Protein A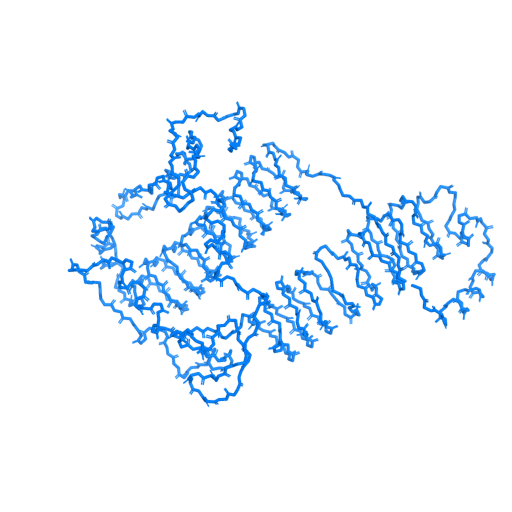F-K1XGV1-F1 (afdb_monomer_lite)

Radius of gyration: 25.08 Å; chains: 1; bounding box: 62×41×75 Å

Organism: NCBI:txid1234023

Foldseek 3Di:
DDDDDPPWAFDDWAQAPPPRDIDTQTPVNQVQQQQQFDDFPNDTDGDDRDNHDQVVVQVVLVVLQQLPDWDWDAQQVPRDIAIASDHPVDLAHEHEPVVLVDPPDALLVQFDDDDLVDAPVVLLVVLRSPRYDYRADEACEECARQEHCEECEYCAHSAYNEYVEYCEHHEDDDDYDDQADYYHQQEQGVQPADREQYFKHFPYQDDEPDEKHDQHHHYDPYDNDDPPAADDPPPADGNDPPNDDDDPVVSVVVVVVSVVDTDIIGDDDADDADDDPDAADGDEAPEYCDPHEDHEPHDYCEADYYEEDEEDDEHAEDYEHEDYADEEPDEDYEYHADYDPDEDYEYCEYCEEPDYCEYNEYDEHSDHNHYNYYLYYRSHHDPPVCSSVVVVVSSVSD

Secondary structure (DSSP, 8-state):
-PPPPTT--EEEEEEPTTT--EEEEEHHHHHHHHHH--EETTEE-PPPPPSS-HHHHHHHHHHHH--S--EEEE-TTT--EEEESS-TTS---EE-HHHHTSTT--GGGG-----TTS-HHHHHHHHHHHSPEESS-EES-BS-TT-BSEES-EEESS-BS-BS-EEE-S-BS----SS----SSB---TT-BS-BS-SS-BSSB--BS-BS-BSSS--BS-BS-B-SB--SSSSS-SSEETTEE--HHHHHHHHHHHTTS------------BS-SS--SSSBBS-SS--SEEEESS--S-EEEEEEEEEEEEEEES-EEEEEEEEE-SBSSEES-EEE-SBSSEES-EEEES-SS-BS-EEEES-SS-BS-EEEETTEE--HHHHHHHHHHHHTT-

Structure (mmCIF, N/CA/C/O backbone):
data_AF-K1XGV1-F1
#
_entry.id   AF-K1XGV1-F1
#
loop_
_atom_site.group_PDB
_atom_site.id
_atom_site.type_symbol
_atom_site.label_atom_id
_atom_site.label_alt_id
_atom_site.label_comp_id
_atom_site.label_asym_id
_atom_site.label_entity_id
_atom_site.label_seq_id
_atom_site.pdbx_PDB_ins_code
_atom_site.Cartn_x
_atom_site.Cartn_y
_atom_site.Cartn_z
_atom_site.occupancy
_atom_site.B_iso_or_equiv
_atom_site.auth_seq_id
_atom_site.auth_comp_id
_atom_site.auth_asym_id
_atom_site.auth_atom_id
_atom_site.pdbx_PDB_model_num
ATOM 1 N N . MET A 1 1 ? 14.046 -24.136 8.116 1.00 61.84 1 MET A N 1
ATOM 2 C CA . MET A 1 1 ? 14.370 -23.314 9.302 1.00 61.84 1 MET A CA 1
ATOM 3 C C . MET A 1 1 ? 14.710 -21.943 8.763 1.00 61.84 1 MET A C 1
ATOM 5 O O . MET A 1 1 ? 15.517 -21.896 7.843 1.00 61.84 1 MET A O 1
ATOM 9 N N . TYR A 1 2 ? 14.051 -20.881 9.225 1.00 77.00 2 TYR A N 1
ATOM 10 C CA . TYR A 1 2 ? 14.333 -19.534 8.719 1.00 77.00 2 TYR A CA 1
ATOM 11 C C . TYR A 1 2 ? 15.748 -19.118 9.155 1.00 77.00 2 TYR A C 1
ATOM 13 O O . TYR A 1 2 ? 16.078 -19.326 10.327 1.00 77.00 2 TYR A O 1
ATOM 21 N N . PRO A 1 3 ? 16.595 -18.609 8.244 1.00 74.94 3 PRO A N 1
ATOM 22 C CA . PRO A 1 3 ? 17.927 -18.143 8.600 1.00 74.94 3 PRO A CA 1
ATOM 23 C C . PRO A 1 3 ? 17.827 -16.862 9.435 1.00 74.94 3 PRO A C 1
ATOM 25 O O . PRO A 1 3 ? 16.997 -15.999 9.164 1.00 74.94 3 PRO A O 1
ATOM 28 N N . ILE A 1 4 ? 18.693 -16.746 10.438 1.00 81.94 4 ILE A N 1
ATOM 29 C CA . ILE A 1 4 ? 18.903 -15.512 11.199 1.00 81.94 4 ILE A CA 1
ATOM 30 C C . ILE A 1 4 ? 20.183 -14.881 10.639 1.00 81.94 4 ILE A C 1
ATOM 32 O O . ILE A 1 4 ? 21.201 -15.583 10.598 1.00 81.94 4 ILE A O 1
ATOM 36 N N . PRO A 1 5 ? 20.166 -13.623 10.163 1.00 78.38 5 PRO A N 1
ATOM 37 C CA . PRO A 1 5 ? 21.374 -12.976 9.663 1.00 78.38 5 PRO A CA 1
ATOM 38 C C . PRO A 1 5 ? 22.465 -12.852 10.738 1.00 78.38 5 PRO A C 1
ATOM 40 O O . PRO A 1 5 ? 22.142 -12.731 11.920 1.00 78.38 5 PRO A O 1
ATOM 43 N N . PRO A 1 6 ? 23.760 -12.820 10.365 1.00 76.81 6 PRO A N 1
ATOM 44 C CA . PRO A 1 6 ? 24.867 -12.707 11.326 1.00 76.81 6 PRO A CA 1
ATOM 45 C C . PRO A 1 6 ? 24.858 -11.429 12.183 1.00 76.81 6 PRO A C 1
ATOM 47 O O . PRO A 1 6 ? 25.620 -11.329 13.142 1.00 76.81 6 PRO A O 1
ATOM 50 N N . THR A 1 7 ? 24.032 -10.450 11.812 1.00 81.44 7 THR A N 1
ATOM 51 C CA . THR A 1 7 ? 23.831 -9.151 12.462 1.00 81.44 7 THR A CA 1
ATOM 52 C C . THR A 1 7 ? 22.657 -9.121 13.451 1.00 81.44 7 THR A C 1
ATOM 54 O O . THR A 1 7 ? 22.432 -8.079 14.064 1.00 81.44 7 THR A O 1
ATOM 57 N N . GLU A 1 8 ? 21.914 -10.223 13.616 1.00 87.12 8 GLU A N 1
ATOM 58 C CA . GLU A 1 8 ? 20.681 -10.285 14.416 1.00 87.12 8 GLU A CA 1
ATOM 59 C C . GLU A 1 8 ? 20.766 -11.292 15.572 1.00 87.12 8 GLU A C 1
ATOM 61 O O . GLU A 1 8 ? 21.282 -12.404 15.433 1.00 87.12 8 GLU A O 1
ATOM 66 N N . THR A 1 9 ? 20.193 -10.927 16.719 1.00 94.00 9 THR A N 1
ATOM 67 C CA . THR A 1 9 ? 20.121 -11.779 17.914 1.00 94.00 9 THR A CA 1
ATOM 68 C C . THR A 1 9 ? 18.760 -12.466 18.000 1.00 94.00 9 THR A C 1
ATOM 70 O O . THR A 1 9 ? 17.724 -11.808 17.963 1.00 94.00 9 THR A O 1
ATOM 73 N N . LEU A 1 10 ? 18.734 -13.789 18.193 1.00 95.12 10 LEU A N 1
ATOM 74 C CA . LEU A 1 10 ? 17.497 -14.523 18.493 1.00 95.12 10 LEU A CA 1
ATOM 75 C C . LEU A 1 10 ? 16.942 -14.118 19.869 1.00 95.12 10 LEU A C 1
ATOM 77 O O . LEU A 1 10 ? 17.614 -14.324 20.880 1.00 95.12 10 LEU A O 1
ATOM 81 N N . VAL A 1 11 ? 15.701 -13.622 19.916 1.00 97.00 11 VAL A N 1
ATOM 82 C CA . VAL A 1 11 ? 15.008 -13.264 21.167 1.00 97.00 11 VAL A CA 1
ATOM 83 C C . VAL A 1 11 ? 14.038 -14.362 21.606 1.00 97.00 11 VAL A C 1
ATOM 85 O O . VAL A 1 11 ? 14.119 -14.845 22.733 1.00 97.00 11 VAL A O 1
ATOM 88 N N . GLU A 1 12 ? 13.139 -14.799 20.720 1.00 95.56 12 GLU A N 1
ATOM 89 C CA . GLU A 1 12 ? 12.222 -15.919 20.977 1.00 95.56 12 GLU A CA 1
ATOM 90 C C . GLU A 1 12 ? 12.059 -16.809 19.733 1.00 95.56 12 GLU A C 1
ATOM 92 O O . GLU A 1 12 ? 12.279 -16.380 18.603 1.00 95.56 12 GLU A O 1
ATOM 97 N N . THR A 1 13 ? 11.659 -18.068 19.931 1.00 96.31 13 THR A N 1
ATOM 98 C CA . THR A 1 13 ? 11.194 -18.945 18.842 1.00 96.31 13 THR A CA 1
ATOM 99 C C . THR A 1 13 ? 9.706 -19.196 19.024 1.00 96.31 13 THR A C 1
ATOM 101 O O . THR A 1 13 ? 9.298 -19.807 20.012 1.00 96.31 13 THR A O 1
ATOM 104 N N . LYS A 1 14 ? 8.894 -18.761 18.061 1.00 95.88 14 LYS A N 1
ATOM 105 C CA . LYS A 1 14 ? 7.443 -18.966 18.057 1.00 95.88 14 LYS A CA 1
ATOM 106 C C . LYS A 1 14 ? 7.033 -20.153 17.198 1.00 95.88 14 LYS A C 1
ATOM 108 O O . LYS A 1 14 ? 7.740 -20.549 16.277 1.00 95.88 14 LYS A O 1
ATOM 113 N N . THR A 1 15 ? 5.836 -20.672 17.452 1.00 97.38 15 THR A N 1
ATOM 114 C CA . THR A 1 15 ? 5.165 -21.676 16.612 1.00 97.38 15 THR A CA 1
ATOM 115 C C . THR A 1 15 ? 4.070 -20.999 15.792 1.00 97.38 15 THR A C 1
ATOM 117 O O . THR A 1 15 ? 3.218 -20.308 16.349 1.00 97.38 15 THR A O 1
ATOM 120 N N . CYS A 1 16 ? 4.066 -21.185 14.470 1.00 96.19 16 CYS A N 1
ATOM 121 C CA . CYS A 1 16 ? 3.053 -20.603 13.589 1.00 96.19 16 CYS A CA 1
ATOM 122 C C . CYS A 1 16 ? 1.661 -21.183 13.875 1.00 96.19 16 CYS A C 1
ATOM 124 O O . CYS A 1 16 ? 1.451 -22.391 13.759 1.00 96.19 16 CYS A O 1
ATOM 126 N N . ARG A 1 17 ? 0.679 -20.319 14.166 1.00 96.81 17 ARG A N 1
ATOM 127 C CA . ARG A 1 17 ? -0.712 -20.719 14.451 1.00 96.81 17 ARG A CA 1
ATOM 128 C C . ARG A 1 17 ? -1.399 -21.443 13.282 1.00 96.81 17 ARG A C 1
ATOM 130 O O . ARG A 1 17 ? -2.374 -22.150 13.515 1.00 96.81 17 ARG A O 1
ATOM 137 N N . HIS A 1 18 ? -0.924 -21.263 12.047 1.00 95.38 18 HIS A N 1
ATOM 138 C CA . HIS A 1 18 ? -1.520 -21.875 10.855 1.00 95.38 18 HIS A CA 1
ATOM 139 C C . HIS A 1 18 ? -0.853 -23.202 10.456 1.00 95.38 18 HIS A C 1
ATOM 141 O O . HIS A 1 18 ? -1.536 -24.215 10.357 1.00 95.38 18 HIS A O 1
ATOM 147 N N . CYS A 1 19 ? 0.470 -23.214 10.252 1.00 95.12 19 CYS A N 1
ATOM 148 C CA . CYS A 1 19 ? 1.199 -24.381 9.733 1.00 95.12 19 CYS A CA 1
ATOM 149 C C . CYS A 1 19 ? 2.028 -25.149 10.782 1.00 95.12 19 CYS A C 1
ATOM 151 O O . CYS A 1 19 ? 2.732 -26.088 10.421 1.00 95.12 19 CYS A O 1
ATOM 153 N N . ALA A 1 20 ? 1.997 -24.740 12.056 1.00 96.06 20 ALA A N 1
ATOM 154 C CA . ALA A 1 20 ? 2.795 -25.291 13.162 1.00 96.06 20 ALA A CA 1
ATOM 155 C C . ALA A 1 20 ? 4.335 -25.242 12.994 1.00 96.06 20 ALA A C 1
ATOM 157 O O . ALA A 1 20 ? 5.058 -25.719 13.867 1.00 96.06 20 ALA A O 1
ATOM 158 N N . VAL A 1 21 ? 4.860 -24.627 11.928 1.00 94.62 21 VAL A N 1
ATOM 159 C CA . VAL A 1 21 ? 6.305 -24.423 11.729 1.00 94.62 21 VAL A CA 1
ATOM 160 C C . VAL A 1 21 ? 6.850 -23.418 12.749 1.00 94.62 21 VAL A C 1
ATOM 162 O O . VAL A 1 21 ? 6.240 -22.373 12.993 1.00 94.62 21 VAL A O 1
ATOM 165 N N . SER A 1 22 ? 8.013 -23.721 13.329 1.00 95.75 22 SER A N 1
ATOM 166 C CA . SER A 1 22 ? 8.731 -22.806 14.220 1.00 95.75 22 SER A CA 1
ATOM 167 C C . SER A 1 22 ? 9.445 -21.695 13.445 1.00 95.75 22 SER A C 1
ATOM 169 O O . SER A 1 22 ? 10.121 -21.967 12.450 1.00 95.75 22 SER A O 1
ATOM 171 N N . PHE A 1 23 ? 9.337 -20.456 13.921 1.00 94.44 23 PHE A N 1
ATOM 172 C CA . PHE A 1 23 ? 9.974 -19.278 13.331 1.00 94.44 23 PHE A CA 1
ATOM 173 C C . PHE A 1 23 ? 10.623 -18.390 14.409 1.00 94.44 23 PHE A C 1
ATOM 175 O O . PHE A 1 23 ? 10.108 -18.330 15.529 1.00 94.44 23 PHE A O 1
ATOM 182 N N . PRO A 1 24 ? 11.765 -17.744 14.112 1.00 94.25 24 PRO A N 1
ATOM 183 C CA . PRO A 1 24 ? 12.426 -16.840 15.044 1.00 94.25 24 PRO A CA 1
ATOM 184 C C . PRO A 1 24 ? 11.679 -15.504 15.151 1.00 94.25 24 PRO A C 1
ATOM 186 O O . PRO A 1 24 ? 10.931 -15.124 14.251 1.00 94.25 24 PRO A O 1
ATOM 189 N N . ILE A 1 25 ? 11.940 -14.801 16.246 1.00 94.38 25 ILE A N 1
ATOM 190 C CA . ILE A 1 25 ? 11.775 -13.356 16.411 1.00 94.38 25 ILE A CA 1
ATOM 191 C C . ILE A 1 25 ? 13.140 -12.825 16.851 1.00 94.38 25 ILE A C 1
ATOM 193 O O . ILE A 1 25 ? 13.726 -13.362 17.802 1.00 94.38 25 ILE A O 1
ATOM 197 N N . THR A 1 26 ? 13.651 -11.802 16.175 1.00 93.56 26 THR A N 1
ATOM 198 C CA . THR A 1 26 ? 14.965 -11.213 16.475 1.00 93.56 26 THR A CA 1
ATOM 199 C C . THR A 1 26 ? 14.879 -9.911 17.275 1.00 93.56 26 THR A C 1
ATOM 201 O O . THR A 1 26 ? 13.802 -9.376 17.543 1.00 93.56 26 THR A O 1
ATOM 204 N N . ASP A 1 27 ? 16.031 -9.380 17.675 1.00 94.19 27 ASP A N 1
ATOM 205 C CA . ASP A 1 27 ? 16.165 -8.004 18.157 1.00 94.19 27 ASP A CA 1
ATOM 206 C C . ASP A 1 27 ? 15.682 -6.984 17.110 1.00 94.19 27 ASP A C 1
ATOM 208 O O . ASP A 1 27 ? 14.990 -6.029 17.465 1.00 94.19 27 ASP A O 1
ATOM 212 N N . LYS A 1 28 ? 15.938 -7.228 15.818 1.00 90.12 28 LYS A N 1
ATOM 213 C CA . LYS A 1 28 ? 15.461 -6.370 14.721 1.00 90.12 28 LYS A CA 1
ATOM 214 C C . LYS A 1 28 ? 13.964 -6.478 14.437 1.00 90.12 28 LYS A C 1
ATOM 216 O O . LYS A 1 28 ? 13.353 -5.455 14.132 1.00 90.12 28 LYS A O 1
ATOM 221 N N . ASP A 1 29 ? 13.337 -7.642 14.637 1.00 89.50 29 ASP A N 1
ATOM 222 C CA . ASP A 1 29 ? 11.869 -7.729 14.731 1.00 89.50 29 ASP A CA 1
ATOM 223 C C . ASP A 1 29 ? 11.339 -6.764 15.813 1.00 89.50 29 ASP A C 1
ATOM 225 O O . ASP A 1 29 ? 10.415 -5.992 15.559 1.00 89.50 29 ASP A O 1
ATOM 229 N N . LEU A 1 30 ? 11.922 -6.776 17.021 1.00 93.00 30 LEU A N 1
ATOM 230 C CA . LEU A 1 30 ? 11.452 -5.930 18.128 1.00 93.00 30 LEU A CA 1
ATOM 231 C C . LEU A 1 30 ? 11.677 -4.434 17.882 1.00 93.00 30 LEU A C 1
ATOM 233 O O . LEU A 1 30 ? 10.765 -3.642 18.129 1.00 93.00 30 LEU A O 1
ATOM 237 N N . GLU A 1 31 ? 12.849 -4.047 17.370 1.00 91.50 31 GLU A N 1
ATOM 238 C CA . GLU A 1 31 ? 13.125 -2.665 16.954 1.00 91.50 31 GLU A CA 1
ATOM 239 C C . GLU A 1 31 ? 12.101 -2.185 15.912 1.00 91.50 31 GLU A C 1
ATOM 241 O O . GLU A 1 31 ? 11.592 -1.068 16.023 1.00 91.50 31 GLU A O 1
ATOM 246 N N . PHE A 1 32 ? 11.731 -3.039 14.951 1.00 88.56 32 PHE A N 1
ATOM 247 C CA . PHE A 1 32 ? 10.725 -2.721 13.939 1.00 88.56 32 PHE A CA 1
ATOM 248 C C . PHE A 1 32 ? 9.329 -2.491 14.541 1.00 88.56 32 PHE A C 1
ATOM 250 O O . PHE A 1 32 ? 8.709 -1.455 14.276 1.00 88.56 32 PHE A O 1
ATOM 257 N N . TYR A 1 33 ? 8.823 -3.412 15.374 1.00 90.12 33 TYR A N 1
ATOM 258 C CA . TYR A 1 33 ? 7.485 -3.256 15.965 1.00 90.12 33 TYR A CA 1
ATOM 259 C C . TYR A 1 33 ? 7.412 -2.040 16.898 1.00 90.12 33 TYR A C 1
ATOM 261 O O . TYR A 1 33 ? 6.427 -1.302 16.850 1.00 90.12 33 TYR A O 1
ATOM 269 N N . GLU A 1 34 ? 8.459 -1.761 17.680 1.00 91.25 34 GLU A N 1
ATOM 270 C CA . GLU A 1 34 ? 8.570 -0.538 18.487 1.00 91.25 34 GLU A CA 1
ATOM 271 C C . GLU A 1 34 ? 8.556 0.726 17.606 1.00 91.25 34 GLU A C 1
ATOM 273 O O . GLU A 1 34 ? 7.877 1.702 17.937 1.00 91.25 34 GLU A O 1
ATOM 278 N N . LYS A 1 35 ? 9.254 0.718 16.462 1.00 88.44 35 LYS A N 1
ATOM 279 C CA . LYS A 1 35 ? 9.351 1.863 15.539 1.00 88.44 35 LYS A CA 1
ATOM 280 C C . LYS A 1 35 ? 8.030 2.184 14.835 1.00 88.44 35 LYS A C 1
ATOM 282 O O . LYS A 1 35 ? 7.693 3.358 14.706 1.00 88.44 35 LYS A O 1
ATOM 287 N N . VAL A 1 36 ? 7.266 1.169 14.423 1.00 87.50 36 VAL A N 1
ATOM 288 C CA . VAL A 1 36 ? 6.008 1.335 13.662 1.00 87.50 36 VAL A CA 1
ATOM 289 C C . VAL A 1 36 ? 4.745 1.424 14.546 1.00 87.50 36 VAL A C 1
ATOM 291 O O . VAL A 1 36 ? 3.641 1.644 14.048 1.00 87.50 36 VAL A O 1
ATOM 294 N N . SER A 1 37 ? 4.894 1.284 15.867 1.00 90.56 37 SER A N 1
ATOM 295 C CA . SER A 1 37 ? 3.803 1.371 16.851 1.00 90.56 37 SER A CA 1
ATOM 296 C C . SER A 1 37 ? 3.170 2.775 16.928 1.00 90.56 37 SER A C 1
ATOM 298 O O . SER A 1 37 ? 3.884 3.744 17.209 1.00 90.56 37 SER A O 1
ATOM 300 N N . PRO A 1 38 ? 1.842 2.918 16.725 1.00 90.19 38 PRO A N 1
ATOM 301 C CA . PRO A 1 38 ? 1.184 4.218 16.613 1.00 90.19 38 PRO A CA 1
ATOM 302 C C . PRO A 1 38 ? 1.117 4.988 17.936 1.00 90.19 38 PRO A C 1
ATOM 304 O O . PRO A 1 38 ? 1.140 4.412 19.026 1.00 90.19 38 PRO A O 1
ATOM 307 N N . VAL A 1 39 ? 0.973 6.311 17.826 1.00 89.62 39 VAL A N 1
ATOM 308 C CA . VAL A 1 39 ? 0.866 7.240 18.957 1.00 89.62 39 VAL A CA 1
ATOM 309 C C . VAL A 1 39 ? -0.462 7.991 18.895 1.00 89.62 39 VAL A C 1
ATOM 311 O O . VAL A 1 39 ? -0.743 8.660 17.905 1.00 89.62 39 VAL A O 1
ATOM 314 N N . PHE A 1 40 ? -1.242 7.937 19.976 1.00 88.69 40 PHE A N 1
ATOM 315 C CA . PHE A 1 40 ? -2.471 8.718 20.162 1.00 88.69 40 PHE A CA 1
ATOM 316 C C . PHE A 1 40 ? -2.403 9.426 21.523 1.00 88.69 40 PHE A C 1
ATOM 318 O O . PHE A 1 40 ? -1.996 8.821 22.514 1.00 88.69 40 PHE A O 1
ATOM 325 N N . ASN A 1 41 ? -2.748 10.717 21.590 1.00 86.56 41 ASN A N 1
ATOM 326 C CA . ASN A 1 41 ? -2.635 11.557 22.801 1.00 86.56 41 ASN A CA 1
ATOM 327 C C . ASN A 1 41 ? -1.252 11.523 23.489 1.00 86.56 41 ASN A C 1
ATOM 329 O O . ASN A 1 41 ? -1.151 11.609 24.711 1.00 86.56 41 ASN A O 1
ATOM 333 N N . GLY A 1 42 ? -0.177 11.355 22.712 1.00 87.69 42 GLY A N 1
ATOM 334 C CA . GLY A 1 42 ? 1.189 11.213 23.230 1.00 87.69 42 GLY A CA 1
ATOM 335 C C . GLY A 1 42 ? 1.513 9.848 23.856 1.00 87.69 42 GLY A C 1
ATOM 336 O O . GLY A 1 42 ? 2.665 9.611 24.208 1.00 87.69 42 GLY A O 1
ATOM 337 N N . GLN A 1 43 ? 0.548 8.927 23.955 1.00 91.06 43 GLN A N 1
ATOM 338 C CA . GLN A 1 43 ? 0.784 7.539 24.347 1.00 91.06 43 GLN A CA 1
ATOM 339 C C . GLN A 1 43 ? 1.080 6.685 23.104 1.00 91.06 43 GLN A C 1
ATOM 341 O O . GLN A 1 43 ? 0.301 6.684 22.153 1.00 91.06 43 GLN A O 1
ATOM 346 N N . LYS A 1 44 ? 2.182 5.924 23.125 1.00 93.06 44 LYS A N 1
ATOM 347 C CA . LYS A 1 44 ? 2.465 4.870 22.136 1.00 93.06 44 LYS A CA 1
ATOM 348 C C . LYS A 1 44 ? 1.697 3.587 22.483 1.00 93.06 44 LYS A C 1
ATOM 350 O O . LYS A 1 44 ? 1.600 3.222 23.656 1.00 93.06 44 LYS A O 1
ATOM 355 N N . TYR A 1 45 ? 1.193 2.895 21.465 1.00 91.75 45 TYR A N 1
ATOM 356 C CA . TYR A 1 45 ? 0.481 1.620 21.581 1.00 91.75 45 TYR A CA 1
ATOM 357 C C . TYR A 1 45 ? 1.266 0.525 20.861 1.00 91.75 45 TYR A C 1
ATOM 359 O O . TYR A 1 45 ? 1.373 0.547 19.638 1.00 91.75 45 TYR A O 1
ATOM 367 N N . LEU A 1 46 ? 1.842 -0.403 21.629 1.00 92.56 46 LEU A N 1
ATOM 368 C CA . LEU A 1 46 ? 2.797 -1.380 21.106 1.00 92.56 46 LEU A CA 1
ATOM 369 C C . LEU A 1 46 ? 2.132 -2.459 20.247 1.00 92.56 46 LEU A C 1
ATOM 371 O O . LEU A 1 46 ? 1.160 -3.093 20.658 1.00 92.56 46 LEU A O 1
ATOM 375 N N . ILE A 1 47 ? 2.707 -2.694 19.071 1.00 89.88 47 ILE A N 1
ATOM 376 C CA . ILE A 1 47 ? 2.304 -3.756 18.148 1.00 89.88 47 ILE A CA 1
ATOM 377 C C . ILE A 1 47 ? 2.937 -5.085 18.600 1.00 89.88 47 ILE A C 1
ATOM 379 O O . ILE A 1 47 ? 4.149 -5.142 18.809 1.00 89.88 47 ILE A O 1
ATOM 383 N N . PRO A 1 48 ? 2.154 -6.168 18.772 1.00 90.94 48 PRO A N 1
ATOM 384 C CA . PRO A 1 48 ? 2.673 -7.444 19.256 1.00 90.94 48 PRO A CA 1
ATOM 385 C C . PRO A 1 48 ? 3.420 -8.223 18.166 1.00 90.94 48 PRO A C 1
ATOM 387 O O . PRO A 1 48 ? 3.019 -8.228 17.000 1.00 90.94 48 PRO A O 1
ATOM 390 N N . THR A 1 49 ? 4.452 -8.975 18.565 1.00 93.06 49 THR A N 1
ATOM 391 C CA . THR A 1 49 ? 5.199 -9.867 17.663 1.00 93.06 49 THR A CA 1
ATOM 392 C C . THR A 1 49 ? 4.271 -10.921 17.029 1.00 93.06 49 THR A C 1
ATOM 394 O O . THR A 1 49 ? 3.378 -11.449 17.706 1.00 93.06 49 THR A O 1
ATOM 397 N N . PRO A 1 50 ? 4.455 -11.280 15.743 1.00 92.31 50 PRO A N 1
ATOM 398 C CA . PRO A 1 50 ? 3.471 -12.031 14.964 1.00 92.31 50 PRO A CA 1
ATOM 399 C C . PRO A 1 50 ? 3.126 -13.420 15.526 1.00 92.31 50 PRO A C 1
ATOM 401 O O . PRO A 1 50 ? 3.860 -14.019 16.310 1.00 92.31 50 PRO A O 1
ATOM 404 N N . THR A 1 51 ? 1.978 -13.953 15.094 1.00 94.38 51 THR A N 1
ATOM 405 C CA . THR A 1 51 ? 1.494 -15.318 15.411 1.00 94.38 51 THR A CA 1
ATOM 406 C C . THR A 1 51 ? 1.559 -16.273 14.210 1.00 94.38 51 THR A C 1
ATOM 408 O O . THR A 1 51 ? 1.194 -17.446 14.316 1.00 94.38 51 THR A O 1
ATOM 411 N N . LEU A 1 52 ? 2.040 -15.776 13.068 1.00 93.75 52 LEU A N 1
ATOM 412 C CA . LEU A 1 52 ? 2.202 -16.491 11.805 1.00 93.75 52 LEU A CA 1
ATOM 413 C C . LEU A 1 52 ? 3.645 -16.329 11.307 1.00 93.75 52 LEU A C 1
ATOM 415 O O . LEU A 1 52 ? 4.206 -15.233 11.390 1.00 93.75 52 LEU A O 1
ATOM 419 N N . CYS A 1 53 ? 4.218 -17.400 10.755 1.00 90.75 53 CYS A N 1
ATOM 420 C CA . CYS A 1 53 ? 5.500 -17.337 10.053 1.00 90.75 53 CYS A CA 1
ATOM 421 C C . CYS A 1 53 ? 5.363 -16.592 8.704 1.00 90.75 53 CYS A C 1
ATOM 423 O O . CYS A 1 53 ? 4.246 -16.539 8.171 1.00 90.75 53 CYS A O 1
ATOM 425 N N . PRO A 1 54 ? 6.460 -16.047 8.135 1.00 86.81 54 PRO A N 1
ATOM 426 C CA . PRO A 1 54 ? 6.427 -15.210 6.928 1.00 86.81 54 PRO A CA 1
ATOM 427 C C . PRO A 1 54 ? 5.607 -15.793 5.766 1.00 86.81 54 PRO A C 1
ATOM 429 O O . PRO A 1 54 ? 4.723 -15.120 5.242 1.00 86.81 54 PRO A O 1
ATOM 432 N N . ASP A 1 55 ? 5.785 -17.073 5.433 1.00 85.25 55 ASP A N 1
ATOM 433 C CA . ASP A 1 55 ? 5.090 -17.723 4.307 1.00 85.25 55 ASP A CA 1
ATOM 434 C C . ASP A 1 55 ? 3.558 -17.732 4.483 1.00 85.25 55 ASP A C 1
ATOM 436 O O . ASP A 1 55 ? 2.800 -17.529 3.534 1.00 85.25 55 ASP A O 1
ATOM 440 N N . CYS A 1 56 ? 3.079 -17.926 5.718 1.00 88.25 56 CYS A N 1
ATOM 441 C CA . CYS A 1 56 ? 1.648 -17.869 6.038 1.00 88.25 56 CYS A CA 1
ATOM 442 C C . CYS A 1 56 ? 1.110 -16.432 5.998 1.00 88.25 56 CYS A C 1
ATOM 444 O O . CYS A 1 56 ? -0.066 -16.215 5.700 1.00 88.25 56 CYS A O 1
ATOM 446 N N . ARG A 1 57 ? 1.965 -15.444 6.287 1.00 88.00 57 ARG A N 1
ATOM 447 C CA . ARG A 1 57 ? 1.633 -14.023 6.162 1.00 88.00 57 ARG A CA 1
ATOM 448 C C . ARG A 1 57 ? 1.534 -13.622 4.686 1.00 88.00 57 ARG A C 1
ATOM 450 O O . ARG A 1 57 ? 0.539 -12.999 4.320 1.00 88.00 57 ARG A O 1
ATOM 457 N N . GLN A 1 58 ? 2.452 -14.094 3.837 1.00 82.00 58 GLN A N 1
ATOM 458 C CA . GLN A 1 58 ? 2.431 -13.888 2.383 1.00 82.00 58 GLN A CA 1
ATOM 459 C C . GLN A 1 58 ? 1.202 -14.513 1.716 1.00 82.00 58 GLN A C 1
ATOM 461 O O . GLN A 1 58 ? 0.479 -13.820 1.001 1.00 82.00 58 GLN A O 1
ATOM 466 N N . GLN A 1 59 ? 0.889 -15.781 2.008 1.00 83.75 59 GLN A N 1
ATOM 467 C CA . GLN A 1 59 ? -0.320 -16.440 1.485 1.00 83.75 59 GLN A CA 1
ATOM 468 C C . GLN A 1 59 ? -1.604 -15.673 1.843 1.00 83.75 59 GLN A C 1
ATOM 470 O O . GLN A 1 59 ? -2.514 -15.551 1.022 1.00 83.75 59 GLN A O 1
ATOM 475 N N . ARG A 1 60 ? -1.665 -15.109 3.058 1.00 87.12 60 ARG A N 1
ATOM 476 C CA . ARG A 1 60 ? -2.771 -14.254 3.510 1.00 87.12 60 ARG A CA 1
ATOM 477 C C . ARG A 1 60 ? -2.834 -12.917 2.760 1.00 87.12 60 ARG A C 1
ATOM 479 O O . ARG A 1 60 ? -3.944 -12.458 2.535 1.00 87.12 60 ARG A O 1
ATOM 486 N N . ARG A 1 61 ? -1.714 -12.288 2.378 1.00 85.62 61 ARG A N 1
ATOM 487 C CA . ARG A 1 61 ? -1.727 -11.044 1.575 1.00 85.62 61 ARG A CA 1
ATOM 488 C C . ARG A 1 61 ? -2.199 -11.297 0.149 1.00 85.62 61 ARG A C 1
ATOM 490 O O . ARG A 1 61 ? -3.148 -10.665 -0.308 1.00 85.62 61 ARG A O 1
ATOM 497 N N . LEU A 1 62 ? -1.583 -12.270 -0.523 1.00 78.31 62 LEU A N 1
ATOM 498 C CA . LEU A 1 62 ? -1.852 -12.585 -1.930 1.00 78.31 62 LEU A CA 1
ATOM 499 C C . LEU A 1 62 ? -3.308 -13.015 -2.187 1.00 78.31 62 LEU A C 1
ATOM 501 O O . LEU A 1 62 ? -3.799 -12.867 -3.308 1.00 78.31 62 LEU A O 1
ATOM 505 N N . SER A 1 63 ? -4.028 -13.488 -1.161 1.00 82.94 63 SER A N 1
ATOM 506 C CA . SER A 1 63 ? -5.457 -13.811 -1.269 1.00 82.94 63 SER A CA 1
ATOM 507 C C . SER A 1 63 ? -6.357 -12.592 -1.526 1.00 82.94 63 SER A C 1
ATOM 509 O O . SER A 1 63 ? -7.442 -12.773 -2.079 1.00 82.94 63 SER A O 1
ATOM 511 N N . PHE A 1 64 ? -5.910 -11.372 -1.195 1.00 80.25 64 PHE A N 1
ATOM 512 C CA . PHE A 1 64 ? -6.634 -10.130 -1.496 1.00 80.25 64 PHE A CA 1
ATOM 513 C C . PHE A 1 64 ? -6.347 -9.598 -2.907 1.00 80.25 64 PHE A C 1
ATOM 515 O O . PHE A 1 64 ? -7.243 -9.031 -3.521 1.00 80.25 64 PHE A O 1
ATOM 522 N N . ARG A 1 65 ? -5.135 -9.809 -3.448 1.00 76.06 65 ARG A N 1
ATOM 523 C CA . ARG A 1 65 ? -4.727 -9.262 -4.758 1.00 76.06 65 ARG A CA 1
ATOM 524 C C . ARG A 1 65 ? -5.528 -9.860 -5.920 1.00 76.06 65 ARG A C 1
ATOM 526 O O . ARG A 1 65 ? -6.089 -9.130 -6.725 1.00 76.06 65 ARG A O 1
ATOM 533 N N . ASN A 1 66 ? -5.561 -11.193 -6.005 1.00 77.75 66 ASN A N 1
ATOM 534 C CA . ASN A 1 66 ? -6.151 -11.981 -7.099 1.00 77.75 66 ASN A CA 1
ATOM 535 C C . ASN A 1 66 ? -6.025 -11.362 -8.515 1.00 77.75 66 ASN A C 1
ATOM 537 O O . ASN A 1 66 ? -7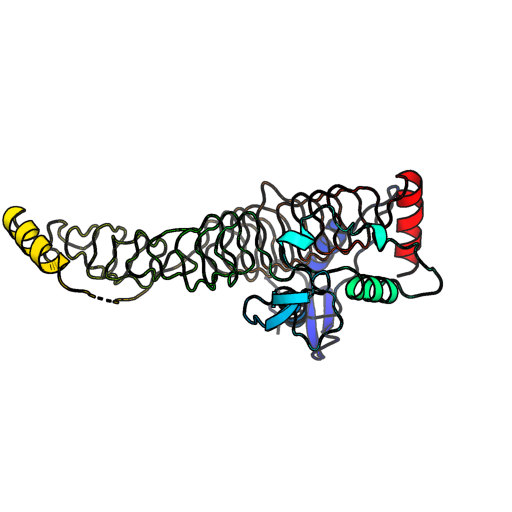.017 -11.015 -9.155 1.00 77.75 66 ASN A O 1
ATOM 541 N N . GLU A 1 67 ? -4.808 -11.293 -9.057 1.00 71.06 67 GLU A N 1
ATOM 542 C CA . GLU A 1 67 ? -4.604 -10.939 -10.473 1.00 71.06 67 GLU A CA 1
ATOM 543 C C . GLU A 1 67 ? -5.152 -12.006 -11.430 1.00 71.06 67 GLU A C 1
ATOM 545 O O . GLU A 1 67 ? -5.755 -11.691 -12.448 1.00 71.06 67 GLU A O 1
ATOM 550 N N . ARG A 1 68 ? -4.974 -13.286 -11.087 1.00 69.31 68 ARG A N 1
ATOM 551 C CA . ARG A 1 68 ? -5.002 -14.391 -12.061 1.00 69.31 68 ARG A CA 1
ATOM 552 C C . ARG A 1 68 ? -6.348 -15.114 -12.205 1.00 69.31 68 ARG A C 1
ATOM 554 O O . ARG A 1 68 ? -6.421 -16.107 -12.928 1.00 69.31 68 ARG A O 1
ATOM 561 N N . LYS A 1 69 ? -7.416 -14.678 -11.521 1.00 82.56 69 LYS A N 1
ATOM 562 C CA . LYS A 1 69 ? -8.765 -15.267 -11.665 1.00 82.56 69 LYS A CA 1
ATOM 563 C C . LYS A 1 69 ? -9.832 -14.201 -11.862 1.00 82.56 69 LYS A C 1
ATOM 565 O O . LYS A 1 69 ? -10.306 -13.601 -10.897 1.00 82.56 69 LYS A O 1
ATOM 570 N N . LEU A 1 70 ? -10.242 -14.047 -13.116 1.00 88.50 70 LEU A N 1
ATOM 571 C CA . LEU A 1 70 ? -11.374 -13.231 -13.531 1.00 88.50 70 LEU A CA 1
ATOM 572 C C . LEU A 1 70 ? -12.646 -14.088 -13.622 1.00 88.50 70 LEU A C 1
ATOM 574 O O . LEU A 1 70 ? -12.645 -15.175 -14.200 1.00 88.50 70 LEU A O 1
ATOM 578 N N . TYR A 1 71 ? -13.744 -13.580 -13.073 1.00 92.69 71 TYR A N 1
ATOM 579 C CA . TYR A 1 71 ? -15.054 -14.220 -13.036 1.00 92.69 71 TYR A CA 1
ATOM 580 C C . TYR A 1 71 ? -16.088 -13.339 -13.734 1.00 92.69 71 TYR A C 1
ATOM 582 O O . TYR A 1 71 ? -16.115 -12.124 -13.534 1.00 92.69 71 TYR A O 1
ATOM 590 N N . LYS A 1 72 ? -17.002 -13.950 -14.494 1.00 94.50 72 LYS A N 1
ATOM 591 C CA . LYS A 1 72 ? -18.210 -13.260 -14.955 1.00 94.50 72 LYS A CA 1
ATOM 592 C C . LYS A 1 72 ? -19.248 -13.250 -13.830 1.00 94.50 72 LYS A C 1
ATOM 594 O O . LYS A 1 72 ? -19.665 -14.315 -13.376 1.00 94.50 72 LYS A O 1
ATOM 599 N N . ARG A 1 73 ? -19.700 -12.066 -13.415 1.00 95.19 73 ARG A N 1
ATOM 600 C CA . ARG A 1 73 ? -20.814 -11.882 -12.464 1.00 95.19 73 ARG A CA 1
ATOM 601 C C . ARG A 1 73 ? -21.742 -10.752 -12.914 1.00 95.19 73 ARG A C 1
ATOM 603 O O . ARG A 1 73 ? -21.561 -10.186 -13.991 1.00 95.19 73 ARG A O 1
ATOM 610 N N . LYS A 1 74 ? -22.750 -10.429 -12.103 1.00 96.38 74 LYS A N 1
ATOM 611 C CA . LYS A 1 74 ? -23.533 -9.196 -12.254 1.00 96.38 74 LYS A CA 1
ATOM 612 C C . LYS A 1 74 ? -22.947 -8.084 -11.380 1.00 96.38 74 LYS A C 1
ATOM 614 O O . LYS A 1 74 ? -22.386 -8.362 -10.324 1.00 96.38 74 LYS A O 1
ATOM 619 N N . CYS A 1 75 ? -23.085 -6.842 -11.837 1.00 96.62 75 CYS A N 1
ATOM 620 C CA . CYS A 1 75 ? -22.860 -5.644 -11.031 1.00 96.62 75 CYS A CA 1
ATOM 621 C C . CYS A 1 75 ? -24.025 -5.468 -10.056 1.00 96.62 75 CYS A C 1
ATOM 623 O O . CYS A 1 75 ? -25.158 -5.278 -10.502 1.00 96.62 75 CYS A O 1
ATOM 625 N N . ASP A 1 76 ? -23.759 -5.483 -8.753 1.00 96.69 76 ASP A N 1
ATOM 626 C CA . ASP A 1 76 ? -24.815 -5.470 -7.732 1.00 96.69 76 ASP A CA 1
ATOM 627 C C . ASP A 1 76 ? -25.609 -4.146 -7.692 1.00 96.69 76 ASP A C 1
ATOM 629 O O . ASP A 1 76 ? -26.765 -4.137 -7.282 1.00 96.69 76 ASP A O 1
ATOM 633 N N . ALA A 1 77 ? -25.042 -3.046 -8.207 1.00 96.81 77 ALA A N 1
ATOM 634 C CA . ALA A 1 77 ? -25.738 -1.761 -8.357 1.00 96.81 77 ALA A CA 1
ATOM 635 C C . ALA A 1 77 ? -26.619 -1.639 -9.616 1.00 96.81 77 ALA A C 1
ATOM 637 O O . ALA A 1 77 ? -27.510 -0.793 -9.656 1.00 96.81 77 ALA A O 1
ATOM 638 N N . THR A 1 78 ? -26.341 -2.394 -10.689 1.00 97.31 78 THR A N 1
ATOM 639 C CA . THR A 1 78 ? -26.919 -2.103 -12.025 1.00 97.31 78 THR A CA 1
ATOM 640 C C . THR A 1 78 ? -27.394 -3.316 -12.821 1.00 97.31 78 THR A C 1
ATOM 642 O O . THR A 1 78 ? -27.954 -3.150 -13.902 1.00 97.31 78 THR A O 1
ATOM 645 N N . GLY A 1 79 ? -27.158 -4.542 -12.350 1.00 96.62 79 GLY A N 1
ATOM 646 C CA . GLY A 1 79 ? -27.588 -5.776 -13.016 1.00 96.62 79 GLY A CA 1
ATOM 647 C C . GLY A 1 79 ? -26.891 -6.102 -14.347 1.00 96.62 79 GLY A C 1
ATOM 648 O O . GLY A 1 79 ? -27.152 -7.171 -14.911 1.00 96.62 79 GLY A O 1
ATOM 649 N N . ARG A 1 80 ? -25.991 -5.244 -14.863 1.00 96.06 80 ARG A N 1
ATOM 650 C CA . ARG A 1 80 ? -25.202 -5.565 -16.068 1.00 96.06 80 ARG A CA 1
ATOM 651 C C . ARG A 1 80 ? -24.214 -6.696 -15.794 1.00 96.06 80 ARG A C 1
ATOM 653 O O . ARG A 1 80 ? -23.753 -6.863 -14.666 1.00 96.06 80 ARG A O 1
ATOM 660 N N . ASP A 1 81 ? -23.894 -7.467 -16.829 1.00 96.44 81 ASP A N 1
ATOM 661 C CA . ASP A 1 81 ? -22.769 -8.402 -16.784 1.00 96.44 81 ASP A CA 1
ATOM 662 C C . ASP A 1 81 ? -21.451 -7.640 -16.635 1.00 96.44 81 ASP A C 1
ATOM 664 O O . ASP A 1 81 ? -21.260 -6.607 -17.277 1.00 96.44 81 ASP A O 1
ATOM 668 N N . ILE A 1 82 ? -20.562 -8.160 -15.791 1.00 95.44 82 ILE A N 1
ATOM 669 C CA . ILE A 1 82 ? -19.232 -7.609 -15.530 1.00 95.44 82 ILE A CA 1
ATOM 670 C C . ILE A 1 82 ? -18.198 -8.728 -15.426 1.00 95.44 82 ILE A C 1
ATOM 672 O O . ILE A 1 82 ? -18.526 -9.861 -15.057 1.00 95.44 82 ILE A O 1
ATOM 676 N N . ILE A 1 83 ? -16.946 -8.381 -15.704 1.00 93.44 83 ILE A N 1
ATOM 677 C CA . ILE A 1 83 ? -15.776 -9.163 -15.306 1.00 93.44 83 ILE A CA 1
ATOM 678 C C . ILE A 1 83 ? -15.348 -8.679 -13.910 1.00 93.44 83 ILE A C 1
ATOM 680 O O . ILE A 1 83 ? -15.510 -7.503 -13.588 1.00 93.44 83 ILE A O 1
ATOM 684 N N . SER A 1 84 ? -14.873 -9.573 -13.041 1.00 92.62 84 SER A N 1
ATOM 685 C CA . SER A 1 84 ? -14.436 -9.212 -11.688 1.00 92.62 84 SER A CA 1
ATOM 686 C C . SER A 1 84 ? -13.431 -10.195 -11.091 1.00 92.62 84 SER A C 1
ATOM 688 O O . SER A 1 84 ? -13.479 -11.379 -11.405 1.00 92.62 84 SER A O 1
ATOM 690 N N . ILE A 1 85 ? -12.589 -9.740 -10.158 1.00 91.38 85 ILE A N 1
ATOM 691 C CA . ILE A 1 85 ? -11.745 -10.608 -9.314 1.00 91.38 85 ILE A CA 1
ATOM 692 C C . ILE A 1 85 ? -12.519 -11.343 -8.202 1.00 91.38 85 ILE A C 1
ATOM 694 O O . ILE A 1 85 ? -11.976 -12.242 -7.560 1.00 91.38 85 ILE A O 1
ATOM 698 N N . TYR A 1 86 ? -13.788 -10.997 -7.965 1.00 92.38 86 TYR A N 1
ATOM 699 C CA . TYR A 1 86 ? -14.613 -11.576 -6.902 1.00 92.38 86 TYR A CA 1
ATOM 700 C C . TYR A 1 86 ? -15.564 -12.645 -7.456 1.00 92.38 86 TYR A C 1
ATOM 702 O O . TYR A 1 86 ? -16.540 -12.333 -8.146 1.00 92.38 86 TYR A O 1
ATOM 710 N N . SER A 1 87 ? -15.312 -13.909 -7.107 1.00 91.81 87 SER A N 1
ATOM 711 C CA . SER A 1 87 ? -16.147 -15.051 -7.507 1.00 91.81 87 SER A CA 1
ATOM 712 C C . SER A 1 87 ? -17.625 -14.864 -7.104 1.00 91.81 87 SER A C 1
ATOM 714 O O . SER A 1 87 ? -17.896 -14.383 -5.999 1.00 91.81 87 SER A O 1
ATOM 716 N N . PRO A 1 88 ? -18.600 -15.243 -7.958 1.00 91.88 88 PRO A N 1
ATOM 717 C CA . PRO A 1 88 ? -20.031 -15.053 -7.695 1.00 91.88 88 PRO A CA 1
ATOM 718 C C . PRO A 1 88 ? -20.596 -15.926 -6.560 1.00 91.88 88 PRO A C 1
ATOM 720 O O . PRO A 1 88 ? -21.752 -15.754 -6.191 1.00 91.88 88 PRO A O 1
ATOM 723 N N . ASP A 1 89 ? -19.811 -16.850 -5.997 1.00 92.06 89 ASP A N 1
ATOM 724 C CA . ASP A 1 89 ? -20.180 -17.642 -4.815 1.00 92.06 89 ASP A CA 1
ATOM 725 C C . ASP A 1 89 ? -19.805 -16.966 -3.478 1.00 92.06 89 ASP A C 1
ATOM 727 O O . ASP A 1 89 ? -19.975 -17.566 -2.416 1.00 92.06 89 ASP A O 1
ATOM 731 N N . LYS A 1 90 ? -19.256 -15.741 -3.507 1.00 90.50 90 LYS A N 1
ATOM 732 C CA . LYS A 1 90 ? -18.819 -14.993 -2.314 1.00 90.50 90 LYS A CA 1
ATOM 733 C C . LYS A 1 90 ? -19.805 -13.872 -1.957 1.00 90.50 90 LYS A C 1
ATOM 735 O O . LYS A 1 90 ? -20.340 -13.239 -2.863 1.00 90.50 90 LYS A O 1
ATOM 740 N N . PRO A 1 91 ? -20.005 -13.570 -0.657 1.00 88.69 91 PRO A N 1
ATOM 741 C CA . PRO A 1 91 ? -21.056 -12.658 -0.186 1.00 88.69 91 PRO A CA 1
ATOM 742 C C . PRO A 1 91 ? -20.791 -11.165 -0.453 1.00 88.69 91 PRO A C 1
ATOM 744 O O . PRO A 1 91 ? -21.594 -10.328 -0.054 1.00 88.69 91 PRO A O 1
ATOM 747 N N . PHE A 1 92 ? -19.675 -10.811 -1.096 1.00 90.81 92 PHE A N 1
ATOM 748 C CA . PHE A 1 92 ? -19.297 -9.422 -1.356 1.00 90.81 92 PHE A CA 1
ATOM 749 C C . PHE A 1 92 ? -20.186 -8.779 -2.428 1.00 90.81 92 PHE A C 1
ATOM 751 O O . PHE A 1 92 ? -20.347 -9.333 -3.523 1.00 90.81 92 PHE A O 1
ATOM 758 N N . LYS A 1 93 ? -20.688 -7.571 -2.141 1.00 94.12 93 LYS A N 1
ATOM 759 C CA . LYS A 1 93 ? -21.259 -6.659 -3.145 1.00 94.12 93 LYS A CA 1
ATOM 760 C C . LYS A 1 93 ? -20.138 -6.126 -4.037 1.00 94.12 93 LYS A C 1
ATOM 762 O O . LYS A 1 93 ? -19.095 -5.719 -3.527 1.00 94.12 93 LYS A O 1
ATOM 767 N N . VAL A 1 94 ? -20.353 -6.093 -5.348 1.00 95.56 94 VAL A N 1
ATOM 768 C CA . VAL A 1 94 ? -19.337 -5.698 -6.330 1.00 95.56 94 VAL A CA 1
ATOM 769 C C . VAL A 1 94 ? -19.927 -4.774 -7.387 1.00 95.56 94 VAL A C 1
ATOM 771 O O . VAL A 1 94 ? -20.881 -5.122 -8.090 1.00 95.56 94 VAL A O 1
ATOM 774 N N . TYR A 1 95 ? -19.321 -3.600 -7.542 1.00 95.88 95 TYR A N 1
ATOM 775 C CA . TYR A 1 95 ? -19.711 -2.600 -8.533 1.00 95.88 95 TYR A CA 1
ATOM 776 C C . TYR A 1 95 ? -18.681 -2.512 -9.668 1.00 95.88 95 TYR A C 1
ATOM 778 O O . TYR A 1 95 ? -17.471 -2.618 -9.461 1.00 95.88 95 TYR A O 1
ATOM 786 N N . HIS A 1 96 ? -19.162 -2.274 -10.890 1.00 94.62 96 HIS A N 1
ATOM 787 C CA . HIS A 1 96 ? -18.297 -1.880 -12.005 1.00 94.62 96 HIS A CA 1
ATOM 788 C C . HIS A 1 96 ? -17.654 -0.517 -11.730 1.00 94.62 96 HIS A C 1
ATOM 790 O O . HIS A 1 96 ? -18.282 0.334 -11.099 1.00 94.62 96 HIS A O 1
ATOM 796 N N . GLN A 1 97 ? -16.464 -0.288 -12.280 1.00 91.00 97 GLN A N 1
ATOM 797 C CA . GLN A 1 97 ? -15.656 0.920 -12.117 1.00 91.00 97 GLN A CA 1
ATOM 798 C C . GLN A 1 97 ? -16.489 2.195 -12.330 1.00 91.00 97 GLN A C 1
ATOM 800 O O . GLN A 1 97 ? -16.647 2.961 -11.392 1.00 91.00 97 GLN A O 1
ATOM 805 N N . ASP A 1 98 ? -17.117 2.395 -13.493 1.00 90.94 98 ASP A N 1
ATOM 806 C CA . ASP A 1 98 ? -17.929 3.591 -13.800 1.00 90.94 98 ASP A CA 1
ATOM 807 C C . ASP A 1 98 ? -19.139 3.824 -12.872 1.00 90.94 98 ASP A C 1
ATOM 809 O O . ASP A 1 98 ? -19.664 4.934 -12.850 1.00 90.94 98 ASP A O 1
ATOM 813 N N . PHE A 1 99 ? -19.594 2.826 -12.102 1.00 94.12 99 PHE A N 1
ATOM 814 C CA . PHE A 1 99 ? -20.570 3.064 -11.030 1.00 94.12 99 PHE A CA 1
ATOM 815 C C . PHE A 1 99 ? -19.867 3.364 -9.702 1.00 94.12 99 PHE A C 1
ATOM 817 O O . PHE A 1 99 ? -20.214 4.336 -9.034 1.00 94.12 99 PHE A O 1
ATOM 824 N N . TRP A 1 100 ? -18.857 2.562 -9.352 1.00 92.94 100 TRP A N 1
ATOM 825 C CA . TRP A 1 100 ? -18.038 2.711 -8.145 1.00 92.94 100 TRP A CA 1
ATOM 826 C C . TRP A 1 100 ? -17.381 4.102 -8.057 1.00 92.94 100 TRP A C 1
ATOM 828 O O . TRP A 1 100 ? -17.288 4.672 -6.979 1.00 92.94 100 TRP A O 1
ATOM 838 N N . TRP A 1 101 ? -17.006 4.680 -9.200 1.00 90.69 101 TRP A N 1
ATOM 839 C CA . TRP A 1 101 ? -16.428 6.020 -9.351 1.00 90.69 101 TRP A CA 1
ATOM 840 C C . TRP A 1 101 ? -17.449 7.159 -9.548 1.00 90.69 101 TRP A C 1
ATOM 842 O O . TRP A 1 101 ? -17.036 8.287 -9.800 1.00 90.69 101 TRP A O 1
ATOM 852 N N . SER A 1 102 ? -18.758 6.891 -9.494 1.00 93.44 102 SER A N 1
ATOM 853 C CA . SER A 1 102 ? -19.800 7.905 -9.735 1.00 93.44 102 SER A CA 1
ATOM 854 C C . SER A 1 102 ? -20.501 8.351 -8.454 1.00 93.44 102 SER A C 1
ATOM 856 O O . SER A 1 102 ? -20.676 7.544 -7.544 1.00 93.44 102 SER A O 1
ATOM 858 N N . ASP A 1 103 ? -21.012 9.587 -8.446 1.00 94.06 103 ASP A N 1
ATOM 859 C CA . ASP A 1 103 ? -21.736 10.240 -7.333 1.00 94.06 103 ASP A CA 1
ATOM 860 C C . ASP A 1 103 ? -23.135 9.632 -7.041 1.00 94.06 103 ASP A C 1
ATOM 862 O O . ASP A 1 103 ? -24.084 10.328 -6.681 1.00 94.06 103 ASP A O 1
ATOM 866 N N . LYS A 1 104 ? -23.309 8.327 -7.279 1.00 95.81 104 LYS A N 1
ATOM 867 C CA . LYS A 1 104 ? -24.568 7.567 -7.147 1.00 95.81 104 LYS A CA 1
ATOM 868 C C . LYS A 1 104 ? -24.634 6.708 -5.882 1.00 95.81 104 LYS A C 1
ATOM 870 O O . LYS A 1 104 ? -25.627 6.011 -5.683 1.00 95.81 104 LYS A O 1
ATOM 875 N N . TRP A 1 105 ? -23.569 6.712 -5.088 1.00 94.88 105 TRP A N 1
ATOM 876 C CA . TRP A 1 105 ? -23.429 6.045 -3.796 1.00 94.88 105 TRP A CA 1
ATOM 877 C C . TRP A 1 105 ? -22.291 6.731 -3.026 1.00 94.88 105 TRP A C 1
ATOM 879 O O . TRP A 1 105 ? -21.418 7.337 -3.651 1.00 94.88 105 TRP A O 1
ATOM 889 N N . ASP A 1 106 ? -22.278 6.614 -1.701 1.00 94.06 106 ASP A N 1
ATOM 890 C CA . ASP A 1 106 ? -21.191 7.124 -0.857 1.00 94.06 106 ASP A CA 1
ATOM 891 C C . ASP A 1 106 ? -20.739 6.023 0.129 1.00 94.06 106 ASP A C 1
ATOM 893 O O . ASP A 1 106 ? -21.567 5.487 0.870 1.00 94.06 106 ASP A O 1
ATOM 897 N N . PRO A 1 107 ? -19.442 5.646 0.182 1.00 92.31 107 PRO A N 1
ATOM 898 C CA . PRO A 1 107 ? -18.940 4.660 1.143 1.00 92.31 107 PRO A CA 1
ATOM 899 C C . PRO A 1 107 ? -19.157 5.048 2.619 1.00 92.31 107 PRO A C 1
ATOM 901 O O . PRO A 1 107 ? -19.113 4.163 3.481 1.00 92.31 107 PRO A O 1
ATOM 904 N N . MET A 1 108 ? -19.409 6.325 2.931 1.00 93.94 108 MET A N 1
ATOM 905 C CA . MET A 1 108 ? -19.748 6.796 4.280 1.00 93.94 108 MET A CA 1
ATOM 906 C C . MET A 1 108 ? -21.193 6.471 4.698 1.00 93.94 108 MET A C 1
ATOM 908 O O . MET A 1 108 ? -21.460 6.408 5.898 1.00 93.94 108 MET A O 1
ATOM 912 N N . GLU A 1 109 ? -22.106 6.140 3.770 1.00 95.50 109 GLU A N 1
ATOM 913 C CA . GLU A 1 109 ? -23.460 5.640 4.105 1.00 95.50 109 GLU A CA 1
ATOM 914 C C . GLU A 1 109 ? -23.423 4.306 4.877 1.00 95.50 109 GLU A C 1
ATOM 916 O O . GLU A 1 109 ? -24.384 3.940 5.555 1.00 95.50 109 GLU A O 1
ATOM 921 N N . HIS A 1 110 ? -22.300 3.583 4.817 1.00 95.88 110 HIS A N 1
ATOM 922 C CA . HIS A 1 110 ? -22.064 2.352 5.575 1.00 95.88 110 HIS A CA 1
ATOM 923 C C . HIS A 1 110 ? -21.458 2.578 6.975 1.00 95.88 110 HIS A C 1
ATOM 925 O O . HIS A 1 110 ? -21.226 1.596 7.690 1.00 95.88 110 HIS A O 1
ATOM 931 N N . GLY A 1 111 ? -21.199 3.836 7.360 1.00 96.75 111 GLY A N 1
ATOM 932 C CA . GLY A 1 111 ? -20.514 4.225 8.595 1.00 96.75 111 GLY A CA 1
ATOM 933 C C . GLY A 1 111 ? -21.217 3.783 9.883 1.00 96.75 111 GLY A C 1
ATOM 934 O O . GLY A 1 111 ? -22.440 3.869 10.000 1.00 96.75 111 GLY A O 1
ATOM 935 N N . ARG A 1 112 ? -20.443 3.309 10.869 1.00 95.56 112 ARG A N 1
ATOM 936 C CA . ARG A 1 112 ? -20.945 2.739 12.136 1.00 95.56 112 ARG A CA 1
ATOM 937 C C . ARG A 1 112 ? -20.218 3.311 13.345 1.00 95.56 112 ARG A C 1
ATOM 939 O O . ARG A 1 112 ? -19.035 3.623 13.275 1.00 95.56 112 ARG A O 1
ATOM 946 N N . ASP A 1 113 ? -20.923 3.390 14.470 1.00 97.44 113 ASP A N 1
ATOM 947 C CA . ASP A 1 113 ? -20.287 3.551 15.777 1.00 97.44 113 ASP A CA 1
ATOM 948 C C . ASP A 1 113 ? -19.704 2.222 16.269 1.00 97.44 113 ASP A C 1
ATOM 950 O O . ASP A 1 113 ? -20.228 1.151 15.964 1.00 97.44 113 ASP A O 1
ATOM 954 N N . PHE A 1 114 ? -18.619 2.298 17.042 1.00 97.69 114 PHE A N 1
ATOM 955 C CA . PHE A 1 114 ? -17.955 1.122 17.600 1.00 97.69 114 PHE A CA 1
ATOM 956 C C . PHE A 1 114 ? -18.718 0.548 18.805 1.00 97.69 114 PHE A C 1
ATOM 958 O O . PHE A 1 114 ? -18.927 1.241 19.805 1.00 97.69 114 PHE A O 1
ATOM 965 N N . ASP A 1 115 ? -19.070 -0.736 18.738 1.00 97.62 115 ASP A N 1
ATOM 966 C CA . ASP A 1 115 ? -19.709 -1.472 19.827 1.00 97.62 115 ASP A CA 1
ATOM 967 C C . ASP A 1 115 ? -18.662 -2.114 20.756 1.00 97.62 115 ASP A C 1
ATOM 969 O O . ASP A 1 115 ? -17.956 -3.053 20.385 1.00 97.62 115 ASP A O 1
ATOM 973 N N . PHE A 1 116 ? -18.596 -1.627 21.998 1.00 97.69 116 PHE A N 1
ATOM 974 C CA . PHE A 1 116 ? -17.753 -2.176 23.070 1.00 97.69 116 PHE A CA 1
ATOM 975 C C . PHE A 1 116 ? -18.297 -3.482 23.687 1.00 97.69 116 PHE A C 1
ATOM 977 O O . PHE A 1 116 ? -17.699 -4.012 24.620 1.00 97.69 116 PHE A O 1
ATOM 984 N N . GLY A 1 117 ? -19.426 -4.007 23.204 1.00 97.69 117 GLY A N 1
ATOM 985 C CA . GLY A 1 117 ? -19.918 -5.349 23.522 1.00 97.69 117 GLY A CA 1
ATOM 986 C C . GLY A 1 117 ? -19.394 -6.453 22.592 1.00 97.69 117 GLY A C 1
ATOM 987 O O . GLY A 1 117 ? -19.669 -7.625 22.850 1.00 97.69 117 GLY A O 1
ATOM 988 N N . ARG A 1 118 ? -18.672 -6.107 21.513 1.00 97.00 118 ARG A N 1
ATOM 989 C CA . ARG A 1 118 ? -18.311 -7.018 20.407 1.00 97.00 118 ARG A CA 1
ATOM 990 C C . ARG A 1 118 ? -16.841 -6.922 20.010 1.00 97.00 118 ARG A C 1
ATOM 992 O O . ARG A 1 118 ? -16.177 -5.917 20.254 1.00 97.00 118 ARG A O 1
ATOM 999 N N . GLY A 1 119 ? -16.315 -7.950 19.343 1.00 96.69 119 GLY A N 1
ATOM 1000 C CA . GLY A 1 119 ? -14.927 -7.941 18.875 1.00 96.69 119 GLY A CA 1
ATOM 1001 C C . GLY A 1 119 ? -14.679 -6.866 17.808 1.00 96.69 119 GLY A C 1
ATOM 1002 O O . GLY A 1 119 ? -15.539 -6.606 16.967 1.00 96.69 119 GLY A O 1
ATOM 1003 N N . PHE A 1 120 ? -13.485 -6.262 17.781 1.00 96.00 120 PHE A N 1
ATOM 1004 C CA . PHE A 1 120 ? -13.136 -5.291 16.731 1.00 96.00 120 PHE A CA 1
ATOM 1005 C C . PHE A 1 120 ? -13.134 -5.939 15.337 1.00 96.00 120 PHE A C 1
ATOM 1007 O O . PHE A 1 120 ? -13.804 -5.469 14.420 1.00 96.00 120 PHE A O 1
ATOM 1014 N N . PHE A 1 121 ? -12.430 -7.066 15.186 1.00 94.25 121 PHE A N 1
ATOM 1015 C CA . PHE A 1 121 ? -12.312 -7.770 13.902 1.00 94.25 121 PHE A CA 1
ATOM 1016 C C . PHE A 1 121 ? -13.622 -8.430 13.436 1.00 94.25 121 PHE A C 1
ATOM 1018 O O . PHE A 1 121 ? -13.767 -8.732 12.256 1.00 94.25 121 PHE A O 1
ATOM 1025 N N . GLU A 1 122 ? -14.578 -8.622 14.347 1.00 95.75 122 GLU A N 1
ATOM 1026 C CA . GLU A 1 122 ? -15.940 -9.082 14.059 1.00 95.75 122 GLU A CA 1
ATOM 1027 C C . GLU A 1 122 ? -16.718 -7.979 13.318 1.00 95.75 122 GLU A C 1
ATOM 1029 O O . GLU A 1 122 ? -17.107 -8.162 12.166 1.00 95.75 122 GLU A O 1
ATOM 1034 N N . GLN A 1 123 ? -16.823 -6.793 13.929 1.00 96.12 123 GLN A N 1
ATOM 1035 C CA . GLN A 1 123 ? -17.477 -5.607 13.354 1.00 96.12 123 GLN A CA 1
ATOM 1036 C C . GLN A 1 123 ? -16.811 -5.151 12.043 1.00 96.12 123 GLN A C 1
ATOM 1038 O O . GLN A 1 123 ? -17.484 -4.783 11.080 1.00 96.12 123 GLN A O 1
ATOM 1043 N N . PHE A 1 124 ? -15.478 -5.211 11.986 1.00 94.44 124 PHE A N 1
ATOM 1044 C CA . PHE A 1 124 ? -14.699 -4.886 10.790 1.00 94.44 124 PHE A CA 1
ATOM 1045 C C . PHE A 1 124 ? -14.959 -5.877 9.638 1.00 94.44 124 PHE A C 1
ATOM 1047 O O . PHE A 1 124 ? -15.073 -5.468 8.482 1.00 94.44 124 PHE A O 1
ATOM 1054 N N . GLY A 1 125 ? -15.110 -7.172 9.942 1.00 92.88 125 GLY A N 1
ATOM 1055 C CA . GLY A 1 125 ? -15.458 -8.201 8.957 1.00 92.88 125 GLY A CA 1
ATOM 1056 C C . GLY A 1 125 ? -16.875 -8.049 8.391 1.00 92.88 125 GLY 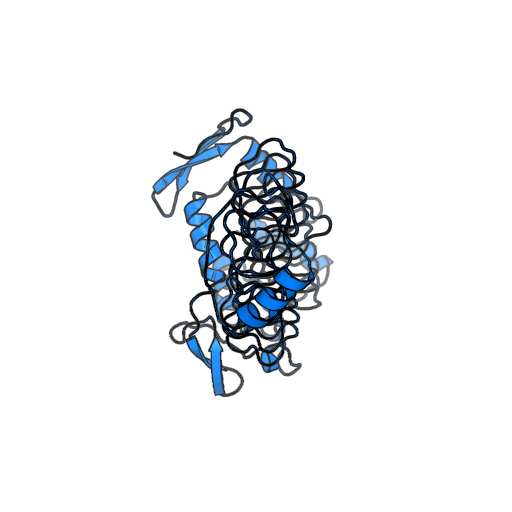A C 1
ATOM 1057 O O . GLY A 1 125 ? -17.080 -8.257 7.195 1.00 92.88 125 GLY A O 1
ATOM 1058 N N . GLU A 1 126 ? -17.840 -7.628 9.213 1.00 94.06 126 GLU A N 1
ATOM 1059 C CA . GLU A 1 126 ? -19.198 -7.293 8.757 1.00 94.06 126 GLU A CA 1
ATOM 1060 C C . GLU A 1 126 ? -19.192 -6.093 7.802 1.00 94.06 126 GLU A C 1
ATOM 1062 O O . GLU A 1 126 ? -19.745 -6.175 6.703 1.00 94.06 126 GLU A O 1
ATOM 1067 N N . LEU A 1 127 ? -18.495 -5.010 8.170 1.00 95.19 127 LEU A N 1
ATOM 1068 C CA . LEU A 1 127 ? -18.348 -3.828 7.317 1.00 95.19 127 LEU A CA 1
ATOM 1069 C C . LEU A 1 127 ? -17.706 -4.184 5.962 1.00 95.19 127 LEU A C 1
ATOM 1071 O O . LEU A 1 127 ? -18.184 -3.733 4.922 1.00 95.19 127 LEU A O 1
ATOM 1075 N N . MET A 1 128 ? -16.693 -5.059 5.953 1.00 91.88 128 MET A N 1
ATOM 1076 C CA . MET A 1 128 ? -16.040 -5.551 4.729 1.00 91.88 128 MET A CA 1
ATOM 1077 C C . MET A 1 128 ? -16.984 -6.339 3.803 1.00 91.88 128 MET A C 1
ATOM 1079 O O . MET A 1 128 ? -16.804 -6.322 2.585 1.00 91.88 128 MET A O 1
ATOM 1083 N N . GLY A 1 129 ? -17.982 -7.036 4.354 1.00 91.56 129 GLY A N 1
ATOM 1084 C CA . GLY A 1 129 ? -19.009 -7.729 3.570 1.00 91.56 129 GLY A CA 1
ATOM 1085 C C . GLY A 1 129 ? -20.075 -6.789 2.997 1.00 91.56 129 GLY A C 1
ATOM 1086 O O . GLY A 1 129 ? -20.627 -7.052 1.927 1.00 91.56 129 GLY A O 1
ATOM 1087 N N . GLU A 1 130 ? -20.365 -5.690 3.695 1.00 93.56 130 GLU A N 1
ATOM 1088 C CA . GLU A 1 130 ? -21.444 -4.770 3.338 1.00 93.56 130 GLU A CA 1
ATOM 1089 C C . GLU A 1 130 ? -21.032 -3.591 2.449 1.00 93.56 130 GLU A C 1
ATOM 1091 O O . GLU A 1 130 ? -21.881 -3.122 1.683 1.00 93.56 130 GLU A O 1
ATOM 1096 N N . VAL A 1 131 ? -19.785 -3.117 2.521 1.00 95.50 131 VAL A N 1
ATOM 1097 C CA . VAL A 1 131 ? -19.266 -2.054 1.643 1.00 95.50 131 VAL A CA 1
ATOM 1098 C C . VAL A 1 131 ? -19.020 -2.608 0.224 1.00 95.50 131 VAL A C 1
ATOM 1100 O O . VAL A 1 131 ? -18.381 -3.651 0.080 1.00 95.50 131 VAL A O 1
ATOM 1103 N N . PRO A 1 132 ? -19.505 -1.945 -0.845 1.00 95.06 132 PRO A N 1
ATOM 1104 C CA . PRO A 1 132 ? -19.263 -2.354 -2.230 1.00 95.06 132 PRO A CA 1
ATOM 1105 C C . PRO A 1 132 ? -17.794 -2.313 -2.681 1.00 95.06 132 PRO A C 1
ATOM 1107 O O . PRO A 1 132 ? -17.131 -1.273 -2.667 1.00 95.06 132 PRO A O 1
ATOM 1110 N N . HIS A 1 133 ? -17.313 -3.446 -3.192 1.00 92.75 133 HIS A N 1
ATOM 1111 C CA . HIS A 1 133 ? -15.969 -3.594 -3.758 1.00 92.75 133 HIS A CA 1
ATOM 1112 C C . HIS A 1 133 ? -15.930 -3.171 -5.233 1.00 92.75 133 HIS A C 1
ATOM 1114 O O . HIS A 1 133 ? -16.904 -3.346 -5.972 1.00 92.75 133 HIS A O 1
ATOM 1120 N N . MET A 1 134 ? -14.790 -2.647 -5.691 1.00 91.75 134 MET A N 1
ATOM 1121 C CA . MET A 1 134 ? -14.556 -2.391 -7.116 1.00 91.75 134 MET A CA 1
ATOM 1122 C C . MET A 1 134 ? -14.322 -3.721 -7.844 1.00 91.75 134 MET A C 1
ATOM 1124 O O . MET A 1 134 ? -13.543 -4.552 -7.393 1.00 91.75 134 MET A O 1
ATOM 1128 N N . SER A 1 135 ? -14.979 -3.932 -8.985 1.00 92.38 135 SER A N 1
ATOM 1129 C CA . SER A 1 135 ? -14.925 -5.217 -9.698 1.00 92.38 135 SER A CA 1
ATOM 1130 C C . SER A 1 135 ? -13.526 -5.668 -10.134 1.00 92.38 135 SER A C 1
ATOM 1132 O O . SER A 1 135 ? -13.218 -6.852 -9.978 1.00 92.38 135 SER A O 1
ATOM 1134 N N . ILE A 1 136 ? -12.711 -4.748 -10.661 1.00 89.75 136 ILE A N 1
ATOM 1135 C CA . ILE A 1 136 ? -11.310 -4.924 -11.078 1.00 89.75 136 ILE A CA 1
ATOM 1136 C C . ILE A 1 136 ? -10.606 -3.566 -10.908 1.00 89.75 136 ILE A C 1
ATOM 1138 O O . ILE A 1 136 ? -11.207 -2.545 -11.252 1.00 89.75 136 ILE A O 1
ATOM 1142 N N . SER A 1 137 ? -9.361 -3.515 -10.424 1.00 86.81 137 SER A N 1
ATOM 1143 C CA . SER A 1 137 ? -8.642 -2.246 -10.227 1.00 86.81 137 SER A CA 1
ATOM 1144 C C . SER A 1 137 ? -8.136 -1.681 -11.559 1.00 86.81 137 SER A C 1
ATOM 1146 O O . SER A 1 137 ? -7.059 -2.047 -12.028 1.00 86.81 137 SER A O 1
ATOM 1148 N N . ILE A 1 138 ? -8.903 -0.764 -12.148 1.00 84.88 138 ILE A N 1
ATOM 1149 C CA . ILE A 1 138 ? -8.578 -0.072 -13.401 1.00 84.88 138 ILE A CA 1
ATOM 1150 C C . ILE A 1 138 ? -8.691 1.442 -13.164 1.00 84.88 138 ILE A C 1
ATOM 1152 O O . ILE A 1 138 ? -9.793 1.964 -12.983 1.00 84.88 138 ILE A O 1
ATOM 1156 N N . ASP A 1 139 ? -7.555 2.144 -13.171 1.00 80.62 139 ASP A N 1
ATOM 1157 C CA . ASP A 1 139 ? -7.466 3.599 -13.001 1.00 80.62 139 ASP A CA 1
ATOM 1158 C C . ASP A 1 139 ? -7.210 4.273 -14.375 1.00 80.62 139 ASP A C 1
ATOM 1160 O O . ASP A 1 139 ? -6.301 3.878 -15.108 1.00 80.62 139 ASP A O 1
ATOM 1164 N N . ASN A 1 140 ? -7.991 5.303 -14.739 1.00 82.94 140 ASN A N 1
ATOM 1165 C CA . ASN A 1 140 ? -7.804 6.150 -15.941 1.00 82.94 140 ASN A CA 1
ATOM 1166 C C . ASN A 1 140 ? -7.461 5.381 -17.244 1.00 82.94 140 ASN A C 1
ATOM 1168 O O . ASN A 1 140 ? -6.454 5.656 -17.890 1.00 82.94 140 ASN A O 1
ATOM 1172 N N . SER A 1 141 ? -8.258 4.373 -17.607 1.00 84.31 141 SER A N 1
ATOM 1173 C CA . SER A 1 141 ? -7.939 3.467 -18.721 1.00 84.31 141 SER A CA 1
ATOM 1174 C C . SER A 1 141 ? -9.124 3.257 -19.675 1.00 84.31 141 SER A C 1
ATOM 1176 O O . SER A 1 141 ? -10.276 3.388 -19.266 1.00 84.31 141 SER A O 1
ATOM 1178 N N . VAL A 1 142 ? -8.857 2.947 -20.951 1.00 83.75 142 VAL A N 1
ATOM 1179 C CA . VAL A 1 142 ? -9.863 2.927 -22.039 1.00 83.75 142 VAL A CA 1
ATOM 1180 C C . VAL A 1 142 ? -9.777 1.642 -22.865 1.00 83.75 142 VAL A C 1
ATOM 1182 O O . VAL A 1 142 ? -8.721 1.364 -23.419 1.00 83.75 142 VAL A O 1
ATOM 1185 N N . ASN A 1 143 ? -10.889 0.913 -23.043 1.00 84.69 143 ASN A N 1
ATOM 1186 C CA . ASN A 1 143 ? -10.929 -0.355 -23.796 1.00 84.69 143 ASN A CA 1
ATOM 1187 C C . ASN A 1 143 ? -9.930 -1.388 -23.228 1.00 84.69 143 ASN A C 1
ATOM 1189 O O . ASN A 1 143 ? -9.078 -1.911 -23.943 1.00 84.69 143 ASN A O 1
ATOM 1193 N N . SER A 1 144 ? -10.003 -1.624 -21.914 1.00 87.31 144 SER A N 1
ATOM 1194 C CA . SER A 1 144 ? -9.020 -2.436 -21.176 1.00 87.31 144 SER A CA 1
ATOM 1195 C C . SER A 1 144 ? -9.675 -3.397 -20.171 1.00 87.31 144 SER A C 1
ATOM 1197 O O . SER A 1 144 ? -9.085 -3.772 -19.161 1.00 87.31 144 SER A O 1
ATOM 1199 N N . ASP A 1 145 ? -10.923 -3.783 -20.436 1.00 85.56 145 ASP A N 1
ATOM 1200 C CA . ASP A 1 145 ? -11.898 -4.311 -19.464 1.00 85.56 145 ASP A CA 1
ATOM 1201 C C . ASP A 1 145 ? -11.569 -5.711 -18.895 1.00 85.56 145 ASP A C 1
ATOM 1203 O O . ASP A 1 145 ? -12.277 -6.223 -18.027 1.00 85.56 145 ASP A O 1
ATOM 1207 N N . TYR A 1 146 ? -10.500 -6.338 -19.395 1.00 84.81 146 TYR A N 1
ATOM 1208 C CA . TYR A 1 146 ? -9.987 -7.647 -18.971 1.00 84.81 146 TYR A CA 1
ATOM 1209 C C . TYR A 1 146 ? -8.636 -7.551 -18.235 1.00 84.81 146 TYR A C 1
ATOM 1211 O O . TYR A 1 146 ? -8.056 -8.577 -17.903 1.00 84.81 146 TYR A O 1
ATOM 1219 N N . SER A 1 147 ? -8.133 -6.342 -17.982 1.00 84.75 147 SER A N 1
ATOM 1220 C CA . SER A 1 147 ? -6.858 -6.073 -17.299 1.00 84.75 147 SER A CA 1
ATOM 1221 C C . SER A 1 147 ? -7.076 -5.662 -15.836 1.00 84.75 147 SER A C 1
ATOM 1223 O O . SER A 1 147 ? -8.130 -5.125 -15.503 1.00 84.75 147 SER A O 1
ATOM 1225 N N . ASN A 1 148 ? -6.102 -5.883 -14.944 1.00 85.00 148 ASN A N 1
ATOM 1226 C CA . ASN A 1 148 ? -6.227 -5.584 -13.506 1.00 85.00 148 ASN A CA 1
ATOM 1227 C C . ASN A 1 148 ? -4.956 -4.953 -12.907 1.00 85.00 148 ASN A C 1
ATOM 1229 O O . ASN A 1 148 ? -3.846 -5.199 -13.363 1.00 85.00 148 ASN A O 1
ATOM 1233 N N . PHE A 1 149 ? -5.120 -4.137 -11.865 1.00 80.06 149 PHE A N 1
ATOM 1234 C CA . PHE A 1 149 ? -4.089 -3.259 -11.295 1.00 80.06 149 PHE A CA 1
ATOM 1235 C C . PHE A 1 149 ? -3.409 -2.354 -12.339 1.00 80.06 149 PHE A C 1
ATOM 1237 O O . PHE A 1 149 ? -2.230 -2.034 -12.197 1.00 80.06 149 PHE A O 1
ATOM 1244 N N . ILE A 1 150 ? -4.156 -1.921 -13.363 1.00 78.69 150 ILE A N 1
ATOM 1245 C CA . ILE A 1 150 ? -3.648 -1.038 -14.422 1.00 78.69 150 ILE A CA 1
ATOM 1246 C C . ILE A 1 150 ? -3.985 0.440 -14.192 1.00 78.69 150 ILE A C 1
ATOM 1248 O O . ILE A 1 150 ? -5.033 0.777 -13.634 1.00 78.69 150 ILE A O 1
ATOM 1252 N N . LEU A 1 151 ? -3.090 1.320 -14.646 1.00 78.88 151 LEU A N 1
ATOM 1253 C CA . LEU A 1 151 ? -3.187 2.779 -14.537 1.00 78.88 151 LEU A CA 1
ATOM 1254 C C . LEU A 1 151 ? -2.860 3.449 -15.880 1.00 78.88 151 LEU A C 1
ATOM 1256 O O . LEU A 1 151 ? -1.854 3.102 -16.483 1.00 78.88 151 LEU A O 1
ATOM 1260 N N . ASN A 1 152 ? -3.621 4.467 -16.298 1.00 80.06 152 ASN A N 1
ATOM 1261 C CA . ASN A 1 152 ? -3.324 5.304 -17.478 1.00 80.06 152 ASN A CA 1
ATOM 1262 C C . ASN A 1 152 ? -3.220 4.527 -18.814 1.00 80.06 152 ASN A C 1
ATOM 1264 O O . ASN A 1 152 ? -2.489 4.953 -19.708 1.00 80.06 152 ASN A O 1
ATOM 1268 N N . SER A 1 153 ? -3.908 3.388 -18.954 1.00 79.06 153 SER A N 1
ATOM 1269 C CA . SER A 1 153 ? -3.656 2.422 -20.033 1.00 79.06 153 SER A CA 1
ATOM 1270 C C . SER A 1 153 ? -4.797 2.312 -21.055 1.00 79.06 153 SER A C 1
ATOM 1272 O O . SER A 1 153 ? -5.965 2.487 -20.716 1.00 79.06 153 SER A O 1
ATOM 1274 N N . LYS A 1 154 ? -4.531 1.967 -22.319 1.00 81.31 154 LYS A N 1
ATOM 1275 C CA . LYS A 1 154 ? -5.585 1.910 -23.355 1.00 81.31 154 LYS A CA 1
ATOM 1276 C C . LYS A 1 154 ? -5.439 0.742 -24.333 1.00 81.31 154 LYS A C 1
ATOM 1278 O O . LYS A 1 154 ? -4.335 0.384 -24.708 1.00 81.31 154 LYS A O 1
ATOM 1283 N N . ASN A 1 155 ? -6.550 0.152 -24.776 1.00 78.19 155 ASN A N 1
ATOM 1284 C CA . ASN A 1 155 ? -6.554 -1.043 -25.630 1.00 78.19 155 ASN A CA 1
ATOM 1285 C C . ASN A 1 155 ? -5.732 -2.201 -25.012 1.00 78.19 155 ASN A C 1
ATOM 1287 O O . ASN A 1 155 ? -4.980 -2.868 -25.716 1.00 78.19 155 ASN A O 1
ATOM 1291 N N . CYS A 1 156 ? -5.813 -2.388 -23.688 1.00 77.31 156 CYS A N 1
ATOM 1292 C CA . CYS A 1 156 ? -5.021 -3.376 -22.948 1.00 77.31 156 CYS A CA 1
ATOM 1293 C C . CYS A 1 156 ? -5.899 -4.554 -22.503 1.00 77.31 156 CYS A C 1
ATOM 1295 O O . CYS A 1 156 ? -6.692 -4.427 -21.568 1.00 77.31 156 CYS A O 1
ATOM 1297 N N . TYR A 1 157 ? -5.756 -5.708 -23.144 1.00 79.56 157 TYR A N 1
ATOM 1298 C CA . TYR A 1 157 ? -6.407 -6.965 -22.761 1.00 79.56 157 TYR A CA 1
ATOM 1299 C C . TYR A 1 157 ? -5.481 -7.763 -21.824 1.00 79.56 157 TYR A C 1
ATOM 1301 O O . TYR A 1 157 ? -4.276 -7.702 -22.002 1.00 79.56 157 TYR A O 1
ATOM 1309 N N . LEU A 1 158 ? -6.030 -8.450 -20.810 1.00 76.50 158 LEU A N 1
ATOM 1310 C CA . LEU A 1 158 ? -5.321 -9.340 -19.860 1.00 76.50 158 LEU A CA 1
ATOM 1311 C C . LEU A 1 158 ? -3.932 -8.860 -19.355 1.00 76.50 158 LEU A C 1
ATOM 1313 O O . LEU A 1 158 ? -3.050 -9.680 -19.117 1.00 76.50 158 LEU A O 1
ATOM 1317 N N . VAL A 1 159 ? -3.752 -7.551 -19.154 1.00 71.62 159 VAL A N 1
ATOM 1318 C CA . VAL A 1 159 ? -2.558 -6.937 -18.549 1.00 71.62 159 VAL A CA 1
ATOM 1319 C C . VAL A 1 159 ? -2.738 -6.859 -17.033 1.00 71.62 159 VAL A C 1
ATOM 1321 O O . VAL A 1 159 ? -3.743 -6.335 -16.543 1.00 71.62 159 VAL A O 1
ATOM 1324 N N . TYR A 1 160 ? -1.741 -7.316 -16.281 1.00 76.56 160 TYR A N 1
ATOM 1325 C CA . TYR A 1 160 ? -1.728 -7.285 -14.821 1.00 76.56 160 TYR A CA 1
ATOM 1326 C C . TYR A 1 160 ? -0.613 -6.380 -14.286 1.00 76.56 160 TYR A C 1
ATOM 1328 O O . TYR A 1 160 ? 0.526 -6.463 -14.730 1.00 76.56 160 TYR A O 1
ATOM 1336 N N . GLY A 1 161 ? -0.931 -5.492 -13.340 1.00 72.75 161 GLY A N 1
ATOM 1337 C CA . GLY A 1 161 ? 0.068 -4.742 -12.563 1.00 72.75 161 GLY A CA 1
ATOM 1338 C C . GLY A 1 161 ? 0.954 -3.757 -13.342 1.00 72.75 161 GLY A C 1
ATOM 1339 O O . GLY A 1 161 ? 2.095 -3.548 -12.944 1.00 72.75 161 GLY A O 1
ATOM 1340 N N . ALA A 1 162 ? 0.469 -3.159 -14.434 1.00 67.75 162 ALA A N 1
ATOM 1341 C CA . ALA A 1 162 ? 1.246 -2.258 -15.302 1.00 67.75 162 ALA A CA 1
ATOM 1342 C C . ALA A 1 162 ? 0.699 -0.811 -15.317 1.00 67.75 162 ALA A C 1
ATOM 1344 O O . ALA A 1 162 ? -0.416 -0.559 -14.857 1.00 67.75 162 ALA A O 1
ATOM 1345 N N . GLY A 1 163 ? 1.436 0.171 -15.855 1.00 70.38 163 GLY A N 1
ATOM 1346 C CA . GLY A 1 163 ? 0.972 1.567 -15.813 1.00 70.38 163 GLY A CA 1
ATOM 1347 C C . GLY A 1 163 ? 1.557 2.520 -16.856 1.00 70.38 163 GLY A C 1
ATOM 1348 O O . GLY A 1 163 ? 2.758 2.790 -16.824 1.00 70.38 163 GLY A O 1
ATOM 1349 N N . ASN A 1 164 ? 0.661 3.141 -17.639 1.00 68.25 164 ASN A N 1
ATOM 1350 C CA . ASN A 1 164 ? 0.835 3.941 -18.868 1.00 68.25 164 ASN A CA 1
ATOM 1351 C C . ASN A 1 164 ? 0.981 3.105 -20.169 1.00 68.25 164 ASN A C 1
ATOM 1353 O O . ASN A 1 164 ? 1.715 3.483 -21.082 1.00 68.25 164 ASN A O 1
ATOM 1357 N N . CYS A 1 165 ? 0.293 1.959 -20.251 1.00 66.12 165 CYS A N 1
ATOM 1358 C CA . CYS A 1 165 ? 0.366 0.994 -21.361 1.00 66.12 165 CYS A CA 1
ATOM 1359 C C . CYS A 1 165 ? -0.578 1.345 -22.527 1.00 66.12 165 CYS A C 1
ATOM 1361 O O . CYS A 1 165 ? -1.670 1.859 -22.298 1.00 66.12 165 CYS A O 1
ATOM 1363 N N . GLU A 1 166 ? -0.258 0.986 -23.775 1.00 68.44 166 GLU A N 1
ATOM 1364 C CA . GLU A 1 166 ? -1.249 1.060 -24.862 1.00 68.44 166 GLU A CA 1
ATOM 1365 C C . GLU A 1 166 ? -1.080 -0.076 -25.896 1.00 68.44 166 GLU A C 1
ATOM 1367 O O . GLU A 1 166 ? 0.043 -0.495 -26.135 1.00 68.44 166 GLU A O 1
ATOM 1372 N N . ASP A 1 167 ? -2.180 -0.565 -26.488 1.00 63.97 167 ASP A N 1
ATOM 1373 C CA . ASP A 1 167 ? -2.280 -1.698 -27.445 1.00 63.97 167 ASP A CA 1
ATOM 1374 C C . ASP A 1 167 ? -1.544 -2.993 -26.991 1.00 63.97 167 ASP A C 1
ATOM 1376 O O . ASP A 1 167 ? -0.632 -3.482 -27.660 1.00 63.97 167 ASP A O 1
ATOM 1380 N N . MET A 1 168 ? -1.951 -3.564 -25.848 1.00 63.06 168 MET A N 1
ATOM 1381 C CA . MET A 1 168 ? -1.306 -4.717 -25.171 1.00 63.06 168 MET A CA 1
ATOM 1382 C C . MET A 1 168 ? -2.301 -5.864 -24.899 1.00 63.06 168 MET A C 1
ATOM 1384 O O . MET A 1 168 ? -3.507 -5.601 -24.883 1.00 63.06 168 MET A O 1
ATOM 1388 N N . ILE A 1 169 ? -1.860 -7.130 -24.743 1.00 59.47 169 ILE A N 1
ATOM 1389 C CA . ILE A 1 169 ? -2.795 -8.287 -24.776 1.00 59.47 169 ILE A CA 1
ATOM 1390 C C . ILE A 1 169 ? -2.597 -9.370 -23.677 1.00 59.47 169 ILE A C 1
ATOM 1392 O O . ILE A 1 169 ? -3.571 -10.073 -23.400 1.00 59.47 169 ILE A O 1
ATOM 1396 N N . TYR A 1 170 ? -1.432 -9.526 -23.024 1.00 54.84 170 TYR A N 1
ATOM 1397 C CA . TYR A 1 170 ? -1.147 -10.670 -22.118 1.00 54.84 170 TYR A CA 1
ATOM 1398 C C . TYR A 1 170 ? -0.095 -10.460 -20.983 1.00 54.84 170 TYR A C 1
ATOM 1400 O O . TYR A 1 170 ? 0.669 -11.378 -20.690 1.00 54.84 170 TYR A O 1
ATOM 1408 N N . ALA A 1 171 ? -0.020 -9.310 -20.302 1.00 55.44 171 ALA A N 1
ATOM 1409 C CA . ALA A 1 171 ? 1.067 -9.061 -19.329 1.00 55.44 171 ALA A CA 1
ATOM 1410 C C . ALA A 1 171 ? 0.888 -9.530 -17.877 1.00 55.44 171 ALA A C 1
ATOM 1412 O O . ALA A 1 171 ? -0.198 -9.443 -17.314 1.00 55.44 171 ALA A O 1
ATOM 1413 N N . ASP A 1 172 ? 2.016 -9.813 -17.210 1.00 46.78 172 ASP A N 1
ATOM 1414 C CA . ASP A 1 172 ? 2.148 -9.876 -15.745 1.00 46.78 172 ASP A CA 1
ATOM 1415 C C . ASP A 1 172 ? 3.315 -8.974 -15.275 1.00 46.78 172 ASP A C 1
ATOM 1417 O O . ASP A 1 172 ? 4.472 -9.397 -15.289 1.00 46.78 172 ASP A O 1
ATOM 1421 N N . PHE A 1 173 ? 2.985 -7.721 -14.912 1.00 49.84 173 PHE A N 1
ATOM 1422 C CA . PHE A 1 173 ? 3.845 -6.530 -14.712 1.00 49.84 173 PHE A CA 1
ATOM 1423 C C . PHE A 1 173 ? 4.575 -6.099 -16.014 1.00 49.84 173 PHE A C 1
ATOM 1425 O O . PHE A 1 173 ? 5.003 -6.960 -16.765 1.00 49.84 173 PHE A O 1
ATOM 1432 N N . VAL A 1 174 ? 4.648 -4.788 -16.335 1.00 47.81 174 VAL A N 1
ATOM 1433 C CA . VAL A 1 174 ? 5.396 -4.152 -17.471 1.00 47.81 174 VAL A CA 1
ATOM 1434 C C . VAL A 1 174 ? 5.500 -2.639 -17.215 1.00 47.81 174 VAL A C 1
ATOM 1436 O O . VAL A 1 174 ? 4.594 -2.060 -16.612 1.00 47.81 174 VAL A O 1
ATOM 1439 N N . ILE A 1 175 ? 6.517 -1.963 -17.767 1.00 43.38 175 ILE A N 1
ATOM 1440 C CA . ILE A 1 175 ? 6.560 -0.489 -17.886 1.00 43.38 175 ILE A CA 1
ATOM 1441 C C . ILE A 1 175 ? 6.554 -0.044 -19.372 1.00 43.38 175 ILE A C 1
ATOM 1443 O O . ILE A 1 175 ? 7.448 0.648 -19.843 1.00 43.38 175 ILE A O 1
ATOM 1447 N N . ASN A 1 176 ? 5.454 -0.396 -20.059 1.00 36.66 176 ASN A N 1
ATOM 1448 C CA . ASN A 1 176 ? 4.877 0.225 -21.274 1.00 36.66 176 ASN A CA 1
ATOM 1449 C C . ASN A 1 176 ? 5.595 0.076 -22.635 1.00 36.66 176 ASN A C 1
ATOM 1451 O O . ASN A 1 176 ? 6.617 0.721 -22.840 1.00 36.66 176 ASN A O 1
ATOM 1455 N N . CYS A 1 177 ? 4.950 -0.588 -23.619 1.00 44.16 177 CYS A N 1
ATOM 1456 C CA . CYS A 1 177 ? 4.607 -0.033 -24.957 1.00 44.16 177 CYS A CA 1
ATOM 1457 C C . CYS A 1 177 ? 4.043 -1.086 -25.954 1.00 44.16 177 CYS A C 1
ATOM 1459 O O . CYS A 1 177 ? 3.475 -2.096 -25.545 1.00 44.16 177 CYS A O 1
ATOM 1461 N N . LYS A 1 178 ? 4.065 -0.762 -27.261 1.00 36.25 178 LYS A N 1
ATOM 1462 C CA . LYS A 1 178 ? 2.836 -0.644 -28.072 1.00 36.25 178 LYS A CA 1
ATOM 1463 C C . LYS A 1 178 ? 2.730 -1.506 -29.332 1.00 36.25 178 LYS A C 1
ATOM 1465 O O . LYS A 1 178 ? 1.693 -1.522 -29.991 1.00 36.25 178 LYS A O 1
ATOM 1470 N N . GLN A 1 179 ? 3.805 -2.187 -29.704 1.00 31.89 179 GLN A N 1
ATOM 1471 C CA . GLN A 1 179 ? 3.658 -3.496 -30.322 1.00 31.89 179 GLN A CA 1
ATOM 1472 C C . GLN A 1 179 ? 4.119 -4.462 -29.248 1.00 31.89 179 GLN A C 1
ATOM 1474 O O . GLN A 1 179 ? 5.275 -4.447 -28.832 1.00 31.89 179 GLN A O 1
ATOM 1479 N N . SER A 1 180 ? 3.134 -5.157 -28.695 1.00 47.50 180 SER A N 1
ATOM 1480 C CA . SER A 1 180 ? 3.301 -6.061 -27.566 1.00 47.50 180 SER A CA 1
ATOM 1481 C C . SER A 1 180 ? 3.826 -7.427 -28.089 1.00 47.50 180 SER A C 1
ATOM 1483 O O . SER A 1 180 ? 4.309 -7.479 -29.213 1.00 47.50 180 SER A O 1
ATOM 1485 N N . MET A 1 181 ? 3.864 -8.573 -27.410 1.00 51.81 181 MET A N 1
ATOM 1486 C CA . MET A 1 181 ? 3.016 -9.054 -26.328 1.00 51.81 181 MET A CA 1
ATOM 1487 C C . MET A 1 181 ? 3.811 -9.487 -25.080 1.00 51.81 181 MET A C 1
ATOM 1489 O O . MET A 1 181 ? 3.956 -10.670 -24.802 1.00 51.81 181 MET A O 1
ATOM 1493 N N . ASP A 1 182 ? 4.178 -8.464 -24.295 1.00 34.50 182 ASP A N 1
ATOM 1494 C CA . ASP A 1 182 ? 3.987 -8.426 -22.833 1.00 34.50 182 ASP A CA 1
ATOM 1495 C C . ASP A 1 182 ? 4.946 -9.196 -21.864 1.00 34.50 182 ASP A C 1
ATOM 1497 O O . ASP A 1 182 ? 4.676 -10.345 -21.524 1.00 34.50 182 ASP A O 1
ATOM 1501 N N . CYS A 1 183 ? 5.944 -8.528 -21.236 1.00 38.16 183 CYS A N 1
ATOM 1502 C CA . CYS A 1 183 ? 6.647 -9.064 -20.036 1.00 38.16 183 CYS A CA 1
ATOM 1503 C C . CYS A 1 183 ? 7.337 -8.017 -19.097 1.00 38.16 183 CYS A C 1
ATOM 1505 O O . CYS A 1 183 ? 7.397 -6.827 -19.413 1.00 38.16 183 CYS A O 1
ATOM 1507 N N . SER A 1 184 ? 7.816 -8.461 -17.914 1.00 32.31 184 SER A N 1
ATOM 1508 C CA . SER A 1 184 ? 7.909 -7.671 -16.655 1.00 32.31 184 SER A CA 1
ATOM 1509 C C . SER A 1 184 ? 9.188 -6.930 -16.248 1.00 32.31 184 SER A C 1
ATOM 1511 O O . SER A 1 184 ? 9.103 -5.801 -15.765 1.00 32.31 184 SER A O 1
ATOM 1513 N N . HIS A 1 185 ? 10.373 -7.509 -16.440 1.00 37.03 185 HIS A N 1
ATOM 1514 C CA . HIS A 1 185 ? 11.385 -6.661 -17.074 1.00 37.03 185 HIS A CA 1
ATOM 1515 C C . HIS A 1 185 ? 10.935 -6.521 -18.516 1.00 37.03 185 HIS A C 1
ATOM 1517 O O . HIS A 1 185 ? 10.313 -7.451 -19.016 1.00 37.03 185 HIS A O 1
ATOM 1523 N N . THR A 1 186 ? 11.223 -5.425 -19.204 1.00 36.75 186 THR A N 1
ATOM 1524 C CA . THR A 1 186 ? 10.828 -5.344 -20.608 1.00 36.75 186 THR A CA 1
ATOM 1525 C C . THR A 1 186 ? 11.608 -6.427 -21.376 1.00 36.75 186 THR A C 1
ATOM 1527 O O . THR A 1 186 ? 12.832 -6.408 -21.433 1.00 36.75 186 THR A O 1
ATOM 1530 N N . ASN A 1 187 ? 10.892 -7.436 -21.861 1.00 33.47 187 ASN A N 1
ATOM 1531 C CA . ASN A 1 187 ? 11.349 -8.795 -22.189 1.00 33.47 187 ASN A CA 1
ATOM 1532 C C . ASN A 1 187 ? 10.216 -9.407 -23.043 1.00 33.47 187 ASN A C 1
ATOM 1534 O O . ASN A 1 187 ? 9.072 -8.984 -22.884 1.00 33.47 187 ASN A O 1
ATOM 1538 N N . ASP A 1 188 ? 10.521 -10.289 -23.992 1.00 35.22 188 ASP A N 1
ATOM 1539 C CA . ASP A 1 188 ? 9.594 -11.052 -24.859 1.00 35.22 188 ASP A CA 1
ATOM 1540 C C . ASP A 1 188 ? 8.377 -10.333 -25.482 1.00 35.22 188 ASP A C 1
ATOM 1542 O O . ASP A 1 188 ? 7.382 -10.960 -25.840 1.00 35.22 188 ASP A O 1
ATOM 1546 N N . CYS A 1 189 ? 8.450 -9.020 -25.710 1.00 37.94 189 CYS A N 1
ATOM 1547 C CA . CYS A 1 189 ? 7.549 -8.353 -26.653 1.00 37.94 189 CYS A CA 1
ATOM 1548 C C . CYS A 1 189 ? 7.794 -8.916 -28.081 1.00 37.94 189 CYS A C 1
ATOM 1550 O O . CYS A 1 189 ? 8.906 -9.312 -28.425 1.00 37.94 189 CYS A O 1
ATOM 1552 N N . ILE A 1 190 ? 6.786 -9.011 -28.958 1.00 35.97 190 ILE A N 1
ATOM 1553 C CA . ILE A 1 190 ? 6.917 -9.730 -30.247 1.00 35.97 190 ILE A CA 1
ATOM 1554 C C . ILE A 1 190 ? 6.098 -9.027 -31.348 1.00 35.97 190 ILE A C 1
ATOM 1556 O O . ILE A 1 190 ? 4.908 -9.285 -31.523 1.00 35.97 190 ILE A O 1
ATOM 1560 N N . SER A 1 191 ? 6.695 -8.171 -32.179 1.00 35.94 191 SER A N 1
ATOM 1561 C CA . SER A 1 191 ? 8.059 -7.623 -32.115 1.00 35.94 191 SER A CA 1
ATOM 1562 C C . SER A 1 191 ? 8.347 -6.921 -30.785 1.00 35.94 191 SER A C 1
ATOM 1564 O O . SER A 1 191 ? 7.542 -6.076 -30.397 1.00 35.94 191 SER A O 1
ATOM 1566 N N . CYS A 1 192 ? 9.512 -7.117 -30.137 1.00 35.09 192 CYS A N 1
ATOM 1567 C CA . CYS A 1 192 ? 9.937 -6.102 -29.164 1.00 35.09 192 CYS A CA 1
ATOM 1568 C C . CYS A 1 192 ? 10.247 -4.861 -29.974 1.00 35.09 192 CYS A C 1
ATOM 1570 O O . CYS A 1 192 ? 11.316 -4.755 -30.568 1.00 35.09 192 CYS A O 1
ATOM 1572 N N . TYR A 1 193 ? 9.370 -3.875 -29.950 1.00 33.75 193 TYR A N 1
ATOM 1573 C CA . TYR A 1 193 ? 9.933 -2.548 -29.907 1.00 33.75 193 TYR A CA 1
ATOM 1574 C C . TYR A 1 193 ? 10.488 -2.349 -28.488 1.00 33.75 193 TYR A C 1
ATOM 1576 O O . TYR A 1 193 ? 9.712 -2.270 -27.543 1.00 33.75 193 TYR A O 1
ATOM 1584 N N . GLU A 1 194 ? 11.819 -2.369 -28.355 1.00 36.09 194 GLU A N 1
ATOM 1585 C CA . GLU A 1 194 ? 12.567 -1.985 -27.144 1.00 36.09 194 GLU A CA 1
ATOM 1586 C C . GLU A 1 194 ? 12.169 -2.711 -25.840 1.00 36.09 194 GLU A C 1
ATOM 1588 O O . GLU A 1 194 ? 11.614 -2.142 -24.901 1.00 36.09 194 GLU A O 1
ATOM 1593 N N . ALA A 1 195 ? 12.554 -3.983 -25.745 1.00 42.72 195 ALA A N 1
ATOM 1594 C CA . ALA A 1 195 ? 12.729 -4.637 -24.450 1.00 42.72 195 ALA A CA 1
ATOM 1595 C C . ALA A 1 195 ? 14.045 -4.145 -23.773 1.00 42.72 195 ALA A C 1
ATOM 1597 O O . ALA A 1 195 ? 14.947 -3.664 -24.460 1.00 42.72 195 ALA A O 1
ATOM 1598 N N . ILE A 1 196 ? 14.162 -4.214 -22.439 1.00 37.38 196 ILE A N 1
ATOM 1599 C CA . ILE A 1 196 ? 15.269 -3.715 -21.599 1.00 37.38 196 ILE A CA 1
ATOM 1600 C C . ILE A 1 196 ? 15.322 -4.554 -20.302 1.00 37.38 196 ILE A C 1
ATOM 1602 O O . ILE A 1 196 ? 14.324 -4.661 -19.589 1.00 37.38 196 ILE A O 1
ATOM 1606 N N . ASN A 1 197 ? 16.497 -5.116 -19.983 1.00 34.94 197 ASN A N 1
ATOM 1607 C CA . ASN A 1 197 ? 16.625 -6.440 -19.346 1.00 34.94 197 ASN A CA 1
ATOM 1608 C C . ASN A 1 197 ? 16.010 -7.529 -20.240 1.00 34.94 197 ASN A C 1
ATOM 1610 O O . ASN A 1 197 ? 15.140 -8.315 -19.851 1.00 34.94 197 ASN A O 1
ATOM 1614 N N . CYS A 1 198 ? 16.540 -7.553 -21.462 1.00 34.75 198 CYS A N 1
ATOM 1615 C CA . CYS A 1 198 ? 16.313 -8.588 -22.449 1.00 34.75 198 CYS A CA 1
ATOM 1616 C C . CYS A 1 198 ? 16.975 -9.899 -22.042 1.00 34.75 198 CYS A C 1
ATOM 1618 O O . CYS A 1 198 ? 18.073 -10.241 -22.479 1.00 34.75 198 CYS A O 1
ATOM 1620 N N . ASP A 1 199 ? 16.224 -10.662 -21.262 1.00 34.19 199 ASP A N 1
ATOM 1621 C CA . ASP A 1 199 ? 15.953 -12.024 -21.701 1.00 34.19 199 ASP A CA 1
ATOM 1622 C C . ASP A 1 199 ? 15.031 -11.995 -22.942 1.00 34.19 199 ASP A C 1
ATOM 1624 O O . ASP A 1 199 ? 14.323 -11.012 -23.170 1.00 34.19 199 ASP A O 1
ATOM 1628 N N . GLU A 1 200 ? 15.028 -13.085 -23.710 1.00 38.72 200 GLU A N 1
ATOM 1629 C CA . GLU A 1 200 ? 13.953 -13.458 -24.652 1.00 38.72 200 GLU A CA 1
ATOM 1630 C C . GLU A 1 200 ? 13.490 -12.360 -25.657 1.00 38.72 200 GLU A C 1
ATOM 1632 O O . GLU A 1 200 ? 12.559 -11.626 -25.366 1.00 38.72 200 GLU A O 1
ATOM 1637 N N . CYS A 1 201 ? 14.111 -12.203 -26.848 1.00 38.44 201 CYS A N 1
ATOM 1638 C CA . CYS A 1 201 ? 13.778 -11.127 -27.824 1.00 38.44 201 CYS A CA 1
ATOM 1639 C C . CYS A 1 201 ? 14.116 -11.448 -29.316 1.00 38.44 201 CYS A C 1
ATOM 1641 O O . CYS A 1 201 ? 15.294 -11.556 -29.680 1.00 38.44 201 CYS A O 1
ATOM 1643 N N . PHE A 1 202 ? 13.113 -11.488 -30.216 1.00 35.47 202 PHE A N 1
ATOM 1644 C CA . PHE A 1 202 ? 13.258 -11.720 -31.683 1.00 35.47 202 PHE A CA 1
ATOM 1645 C C . PHE A 1 202 ? 12.165 -11.042 -32.527 1.00 35.47 202 PHE A C 1
ATOM 1647 O O . PHE A 1 202 ? 11.046 -10.827 -32.059 1.00 35.47 202 PHE A O 1
ATOM 1654 N N . GLY A 1 203 ? 12.489 -10.680 -33.774 1.00 37.03 203 GLY A N 1
ATOM 1655 C CA . GLY A 1 203 ? 11.631 -9.857 -34.638 1.00 37.03 203 GLY A CA 1
ATOM 1656 C C . GLY A 1 203 ? 11.565 -8.387 -34.202 1.00 37.03 203 GLY A C 1
ATOM 1657 O O . GLY A 1 203 ? 10.627 -7.672 -34.551 1.00 37.03 203 GLY A O 1
ATOM 1658 N N . CYS A 1 204 ? 12.515 -7.950 -33.380 1.00 40.09 204 CYS A N 1
ATOM 1659 C CA . CYS A 1 204 ? 12.475 -6.719 -32.598 1.00 40.09 204 CYS A CA 1
ATOM 1660 C C . CYS A 1 204 ? 13.020 -5.492 -33.354 1.00 40.09 204 CYS A C 1
ATOM 1662 O O . CYS A 1 204 ? 13.500 -5.547 -34.486 1.00 40.09 204 CYS A O 1
ATOM 1664 N N . SER A 1 205 ? 13.098 -4.374 -32.647 1.00 39.69 205 SER A N 1
ATOM 1665 C CA . SER A 1 205 ? 14.276 -3.511 -32.689 1.00 39.69 205 SER A CA 1
ATOM 1666 C C . SER A 1 205 ? 14.986 -3.673 -31.336 1.00 39.69 205 SER A C 1
ATOM 1668 O O . SER A 1 205 ? 14.384 -3.368 -30.307 1.00 39.69 205 SER A O 1
ATOM 1670 N N . TYR A 1 206 ? 16.168 -4.320 -31.333 1.00 44.56 206 TYR A N 1
ATOM 1671 C CA . TYR A 1 206 ? 16.810 -4.883 -30.130 1.00 44.56 206 TYR A CA 1
ATOM 1672 C C . TYR A 1 206 ? 17.012 -3.778 -29.057 1.00 44.56 206 TYR A C 1
ATOM 1674 O O . TYR A 1 206 ? 17.569 -2.732 -29.372 1.00 44.56 206 TYR A O 1
ATOM 1682 N N . SER A 1 207 ? 16.500 -3.910 -27.832 1.00 46.50 207 SER A N 1
ATOM 1683 C CA . SER A 1 207 ? 17.028 -4.735 -26.722 1.00 46.50 207 SER A CA 1
ATOM 1684 C C . SER A 1 207 ? 18.239 -4.109 -25.996 1.00 46.50 207 SER A C 1
ATOM 1686 O O . SER A 1 207 ? 19.174 -3.653 -26.641 1.00 46.50 207 SER A O 1
ATOM 1688 N N . ILE A 1 208 ? 18.263 -4.085 -24.657 1.00 40.22 208 ILE A N 1
ATOM 1689 C CA . ILE A 1 208 ? 19.406 -3.590 -23.845 1.00 40.22 208 ILE A CA 1
ATOM 1690 C C . ILE A 1 208 ? 19.611 -4.502 -22.620 1.00 40.22 208 ILE A C 1
ATOM 1692 O O . ILE A 1 208 ? 18.629 -5.003 -22.064 1.00 40.22 208 ILE A O 1
ATOM 1696 N N . ASN A 1 209 ? 20.875 -4.706 -22.207 1.00 39.84 209 ASN A N 1
ATOM 1697 C CA . ASN A 1 209 ? 21.330 -5.809 -21.342 1.00 39.84 209 ASN A CA 1
ATOM 1698 C C . ASN A 1 209 ? 20.954 -7.160 -21.964 1.00 39.84 209 ASN A C 1
ATOM 1700 O O . ASN A 1 209 ? 20.017 -7.825 -21.527 1.00 39.84 209 ASN A O 1
ATOM 1704 N N . CYS A 1 210 ? 21.658 -7.518 -23.039 1.00 39.16 210 CYS A N 1
ATOM 1705 C CA . CYS A 1 210 ? 21.305 -8.650 -23.884 1.00 39.16 210 CYS A CA 1
ATOM 1706 C C . CYS A 1 210 ? 22.369 -9.742 -23.836 1.00 39.16 210 CYS A C 1
ATOM 1708 O O . CYS A 1 210 ? 23.536 -9.509 -24.154 1.00 39.16 210 CYS A O 1
ATOM 1710 N N . SER A 1 211 ? 21.930 -10.978 -23.652 1.00 42.53 211 SER A N 1
ATOM 1711 C CA . SER A 1 211 ? 22.568 -12.090 -24.350 1.00 42.53 211 SER A CA 1
ATOM 1712 C C . SER A 1 211 ? 21.634 -12.636 -25.432 1.00 42.53 211 SER A C 1
ATOM 1714 O O . SER A 1 211 ? 20.481 -12.232 -25.532 1.00 42.53 211 SER A O 1
ATOM 1716 N N . ASN A 1 212 ? 22.168 -13.466 -26.329 1.00 41.97 212 ASN A N 1
ATOM 1717 C CA . ASN A 1 212 ? 21.430 -14.380 -27.220 1.00 41.97 212 ASN A CA 1
ATOM 1718 C C . ASN A 1 212 ? 20.244 -13.859 -28.100 1.00 41.97 212 ASN A C 1
ATOM 1720 O O . ASN A 1 212 ? 19.564 -14.657 -28.740 1.00 41.97 212 ASN A O 1
ATOM 1724 N N . CYS A 1 213 ? 19.981 -12.551 -28.221 1.00 41.16 213 CYS A N 1
ATOM 1725 C CA . CYS A 1 213 ? 18.868 -11.999 -29.028 1.00 41.16 213 CYS A CA 1
ATOM 1726 C C . CYS A 1 213 ? 19.111 -12.107 -30.558 1.00 41.16 213 CYS A C 1
ATOM 1728 O O . CYS A 1 213 ? 20.259 -11.987 -30.995 1.00 41.16 213 CYS A O 1
ATOM 1730 N N . THR A 1 214 ? 18.064 -12.301 -31.392 1.00 39.12 214 THR A N 1
ATOM 1731 C CA . THR A 1 214 ? 18.209 -12.602 -32.851 1.00 39.12 214 THR A CA 1
ATOM 1732 C C . THR A 1 214 ? 17.130 -11.993 -33.782 1.00 39.12 214 THR A C 1
ATOM 1734 O O . THR A 1 214 ? 15.948 -12.047 -33.477 1.00 39.12 214 THR A O 1
ATOM 1737 N N . ASP A 1 215 ? 17.566 -11.517 -34.960 1.00 38.62 215 ASP A N 1
ATOM 1738 C CA . ASP A 1 215 ? 16.815 -10.946 -36.112 1.00 38.62 215 ASP A CA 1
ATOM 1739 C C . ASP A 1 215 ? 15.913 -9.716 -35.864 1.00 38.62 215 ASP A C 1
ATOM 1741 O O . ASP A 1 215 ? 14.683 -9.779 -35.828 1.00 38.62 215 ASP A O 1
ATOM 1745 N N . CYS A 1 216 ? 16.577 -8.573 -35.663 1.00 45.78 216 CYS A N 1
ATOM 1746 C CA . CYS A 1 216 ? 16.045 -7.288 -35.204 1.00 45.78 216 CYS A CA 1
ATOM 1747 C C . CYS A 1 216 ? 17.024 -6.128 -35.588 1.00 45.78 216 CYS A C 1
ATOM 1749 O O . CYS A 1 216 ? 17.954 -6.329 -36.374 1.00 45.78 216 CYS A O 1
ATOM 1751 N N . ILE A 1 217 ? 16.894 -4.923 -34.988 1.00 47.47 217 ILE A N 1
ATOM 1752 C CA . ILE A 1 217 ? 17.860 -3.788 -35.086 1.00 47.47 217 ILE A CA 1
ATOM 1753 C C . ILE A 1 217 ? 17.946 -2.943 -33.773 1.00 47.47 217 ILE A C 1
ATOM 1755 O O . ILE A 1 217 ? 16.922 -2.399 -33.397 1.00 47.47 217 ILE A O 1
ATOM 1759 N N . GLY A 1 218 ? 19.097 -2.755 -33.085 1.00 40.28 218 GLY A N 1
ATOM 1760 C CA . GLY A 1 218 ? 19.237 -1.804 -31.941 1.00 40.28 218 GLY A CA 1
ATOM 1761 C C . GLY A 1 218 ? 20.286 -1.958 -30.785 1.00 40.28 218 GLY A C 1
ATOM 1762 O O . GLY A 1 218 ? 20.731 -0.918 -30.312 1.00 40.28 218 GLY A O 1
ATOM 1763 N N . CYS A 1 219 ? 20.730 -3.151 -30.342 1.00 50.50 219 CYS A N 1
ATOM 1764 C CA . CYS A 1 219 ? 21.225 -3.423 -28.963 1.00 50.50 219 CYS A CA 1
ATOM 1765 C C . CYS A 1 219 ? 22.688 -3.146 -28.523 1.00 50.50 219 CYS A C 1
ATOM 1767 O O . CYS A 1 219 ? 23.602 -2.869 -29.296 1.00 50.50 219 CYS A O 1
ATOM 1769 N N . SER A 1 220 ? 22.922 -3.304 -27.214 1.00 39.56 220 SER A N 1
ATOM 1770 C CA . SER A 1 220 ? 24.216 -3.133 -26.538 1.00 39.56 220 SER A CA 1
ATOM 1771 C C . SER A 1 220 ? 24.476 -4.168 -25.426 1.00 39.56 220 SER A C 1
ATOM 1773 O O . SER A 1 220 ? 23.563 -4.886 -25.008 1.00 39.56 220 SER A O 1
ATOM 1775 N N . ASP A 1 221 ? 25.732 -4.211 -24.958 1.00 44.38 221 ASP A N 1
ATOM 1776 C CA . ASP A 1 221 ? 26.282 -5.128 -23.936 1.00 44.38 221 ASP A CA 1
ATOM 1777 C C . ASP A 1 221 ? 26.088 -6.613 -24.279 1.00 44.38 221 ASP A C 1
ATOM 1779 O O . ASP A 1 221 ? 25.570 -7.419 -23.508 1.00 44.38 221 ASP A O 1
ATOM 1783 N N . CYS A 1 222 ? 26.494 -6.966 -25.500 1.00 43.75 222 CYS A N 1
ATOM 1784 C CA . CYS A 1 222 ? 26.037 -8.165 -26.186 1.00 43.75 222 CYS A CA 1
ATOM 1785 C C . CYS A 1 222 ? 26.939 -9.396 -26.037 1.00 43.75 222 CYS A C 1
ATOM 1787 O O . CYS A 1 222 ? 27.760 -9.722 -26.898 1.00 43.75 222 CYS A O 1
ATOM 1789 N N . THR A 1 223 ? 26.671 -10.189 -25.002 1.00 46.88 223 THR A N 1
ATOM 1790 C CA . THR A 1 223 ? 27.245 -11.536 -24.868 1.00 46.88 223 THR A CA 1
ATOM 1791 C C . THR A 1 223 ? 26.430 -12.530 -25.713 1.00 46.88 223 THR A C 1
ATOM 1793 O O . THR A 1 223 ? 25.329 -12.905 -25.340 1.00 46.88 223 THR A O 1
ATOM 1796 N N . TRP A 1 224 ? 26.951 -12.977 -26.864 1.00 42.88 224 TRP A N 1
ATOM 1797 C CA . TRP A 1 224 ? 26.283 -13.899 -27.822 1.00 42.88 224 TRP A CA 1
ATOM 1798 C C . TRP A 1 224 ? 25.082 -13.345 -28.625 1.00 42.88 224 TRP A C 1
ATOM 1800 O O . TRP A 1 224 ? 24.437 -14.108 -29.343 1.00 42.88 224 TRP A O 1
ATOM 1810 N N . CYS A 1 225 ? 24.779 -12.043 -28.591 1.00 38.88 225 CYS A N 1
ATOM 1811 C CA . CYS A 1 225 ? 23.747 -11.489 -29.481 1.00 38.88 225 CYS A CA 1
ATOM 1812 C C . CYS A 1 225 ? 24.063 -11.705 -30.965 1.00 38.88 225 CYS A C 1
ATOM 1814 O O . CYS A 1 225 ? 25.221 -11.702 -31.385 1.00 38.88 225 CYS A O 1
ATOM 1816 N N . LYS A 1 226 ? 23.017 -11.675 -31.788 1.00 42.19 226 LYS A N 1
ATOM 1817 C CA . LYS A 1 226 ? 23.133 -11.298 -33.192 1.00 42.19 226 LYS A CA 1
ATOM 1818 C C . LYS A 1 226 ? 22.141 -10.203 -33.507 1.00 42.19 226 LYS A C 1
ATOM 1820 O O . LYS A 1 226 ? 21.005 -10.520 -33.843 1.00 42.19 226 LYS A O 1
ATOM 1825 N N . TYR A 1 227 ? 22.633 -8.967 -33.594 1.00 49.16 227 TYR A N 1
ATOM 1826 C CA . TYR A 1 227 ? 22.501 -8.330 -34.899 1.00 49.16 227 TYR A CA 1
ATOM 1827 C C . TYR A 1 227 ? 23.414 -9.160 -35.846 1.00 49.16 227 TYR A C 1
ATOM 1829 O O . TYR A 1 227 ? 24.619 -9.197 -35.635 1.00 49.16 227 TYR A O 1
ATOM 1837 N N . CYS A 1 228 ? 22.905 -9.897 -36.836 1.00 50.50 228 CYS A N 1
ATOM 1838 C CA . CYS A 1 228 ? 21.838 -9.390 -37.681 1.00 50.50 228 CYS A CA 1
ATOM 1839 C C . CYS A 1 228 ? 22.466 -8.228 -38.454 1.00 50.50 228 CYS A C 1
ATOM 1841 O O . CYS A 1 228 ? 23.379 -8.412 -39.257 1.00 50.50 228 CYS A O 1
ATOM 1843 N N . ILE A 1 229 ? 22.019 -7.022 -38.117 1.00 46.09 229 ILE A N 1
ATOM 1844 C CA . ILE A 1 229 ? 22.351 -5.780 -38.806 1.00 46.09 229 ILE A CA 1
ATOM 1845 C C . ILE A 1 229 ? 22.638 -4.646 -37.763 1.00 46.09 229 ILE A C 1
ATOM 1847 O O . ILE A 1 229 ? 21.718 -3.911 -37.424 1.00 46.09 229 ILE A O 1
ATOM 1851 N N . ARG A 1 230 ? 23.904 -4.520 -37.254 1.00 46.78 230 ARG A N 1
ATOM 1852 C CA . ARG A 1 230 ? 24.514 -3.495 -36.303 1.00 46.78 230 ARG A CA 1
ATOM 1853 C C . ARG A 1 230 ? 25.174 -3.887 -34.940 1.00 46.78 230 ARG A C 1
ATOM 1855 O O . ARG A 1 230 ? 25.226 -3.055 -34.042 1.00 46.78 230 ARG A O 1
ATOM 1862 N N . CYS A 1 231 ? 25.756 -5.064 -34.736 1.00 52.81 231 CYS A N 1
ATOM 1863 C CA . CYS A 1 231 ? 26.201 -5.508 -33.392 1.00 52.81 231 CYS A CA 1
ATOM 1864 C C . CYS A 1 231 ? 27.344 -4.726 -32.701 1.00 52.81 231 CYS A C 1
ATOM 1866 O O . CYS A 1 231 ? 28.365 -4.438 -33.316 1.00 52.81 231 CYS A O 1
ATOM 1868 N N . THR A 1 232 ? 27.200 -4.460 -31.390 1.00 42.38 232 THR A N 1
ATOM 1869 C CA . THR A 1 232 ? 28.188 -3.757 -30.537 1.00 42.38 232 THR A CA 1
ATOM 1870 C C . THR A 1 232 ? 28.604 -4.595 -29.320 1.00 42.38 232 THR A C 1
ATOM 1872 O O . THR A 1 232 ? 27.820 -5.396 -28.825 1.00 42.38 232 THR A O 1
ATOM 1875 N N . ASP A 1 233 ? 29.883 -4.505 -28.937 1.00 45.78 233 ASP A N 1
ATOM 1876 C CA . ASP A 1 233 ? 30.657 -5.466 -28.111 1.00 45.78 233 ASP A CA 1
ATOM 1877 C C . ASP A 1 233 ? 30.509 -6.964 -28.469 1.00 45.78 233 ASP A C 1
ATOM 1879 O O . ASP A 1 233 ? 31.036 -7.858 -27.806 1.00 45.78 233 ASP A O 1
ATOM 1883 N N . LEU A 1 234 ? 29.907 -7.251 -29.628 1.00 45.88 234 LEU A N 1
ATOM 1884 C CA . LEU A 1 234 ? 30.215 -8.463 -30.362 1.00 45.88 234 LEU A CA 1
ATOM 1885 C C . LEU A 1 234 ? 31.684 -8.387 -30.784 1.00 45.88 234 LEU A C 1
ATOM 1887 O O . LEU A 1 234 ? 32.136 -7.372 -31.318 1.00 45.88 234 LEU A O 1
ATOM 1891 N N . GLN A 1 235 ? 32.440 -9.451 -30.522 1.00 46.91 235 GLN A N 1
ATOM 1892 C CA . GLN A 1 235 ? 33.901 -9.426 -30.606 1.00 46.91 235 GLN A CA 1
ATOM 1893 C C . GLN A 1 235 ? 34.424 -9.473 -32.059 1.00 46.91 235 GLN A C 1
ATOM 1895 O O . GLN A 1 235 ? 35.023 -10.472 -32.458 1.00 46.91 235 GLN A O 1
ATOM 1900 N N . ASN A 1 236 ? 34.152 -8.433 -32.865 1.00 50.22 236 ASN A N 1
ATOM 1901 C CA . ASN A 1 236 ? 34.924 -7.930 -34.019 1.00 50.22 236 ASN A CA 1
ATOM 1902 C C . ASN A 1 236 ? 34.333 -6.643 -34.655 1.00 50.22 236 ASN A C 1
ATOM 1904 O O . ASN A 1 236 ? 35.091 -5.690 -34.831 1.00 50.22 236 ASN A O 1
ATOM 1908 N N . THR A 1 237 ? 33.062 -6.591 -35.105 1.00 44.84 237 THR A N 1
ATOM 1909 C CA . THR A 1 237 ? 32.553 -5.480 -35.971 1.00 44.84 237 THR A CA 1
ATOM 1910 C C . THR A 1 237 ? 31.017 -5.312 -36.019 1.00 44.84 237 THR A C 1
ATOM 1912 O O . THR A 1 237 ? 30.277 -6.277 -35.893 1.00 44.84 237 THR A O 1
ATOM 1915 N N . GLU A 1 238 ? 30.550 -4.081 -36.294 1.00 45.53 238 GLU A N 1
ATOM 1916 C CA . GLU A 1 238 ? 29.144 -3.604 -36.309 1.00 45.53 238 GLU A CA 1
ATOM 1917 C C . GLU A 1 238 ? 28.400 -3.630 -37.664 1.00 45.53 238 GLU A C 1
ATOM 1919 O O . GLU A 1 238 ? 27.280 -4.129 -37.719 1.00 45.53 238 GLU A O 1
ATOM 1924 N N . TYR A 1 239 ? 29.000 -3.207 -38.790 1.00 48.53 239 TYR A N 1
ATOM 1925 C CA . TYR A 1 239 ? 28.521 -3.602 -40.138 1.00 48.53 239 TYR A CA 1
ATOM 1926 C C . TYR A 1 239 ? 28.947 -5.036 -40.487 1.00 48.53 239 TYR A C 1
ATOM 1928 O O . TYR A 1 239 ? 29.151 -5.392 -41.645 1.00 48.53 239 TYR A O 1
ATOM 1936 N N . ALA A 1 240 ? 29.001 -5.870 -39.453 1.00 46.44 240 ALA A N 1
ATOM 1937 C CA . ALA A 1 240 ? 28.342 -7.151 -39.478 1.00 46.44 240 ALA A CA 1
ATOM 1938 C C . ALA A 1 240 ? 27.061 -7.122 -40.328 1.00 46.44 240 ALA A C 1
ATOM 1940 O O . ALA A 1 240 ? 26.016 -6.617 -39.918 1.00 46.44 240 ALA A O 1
ATOM 1941 N N . ILE A 1 241 ? 27.158 -7.741 -41.497 1.00 57.53 241 ILE A N 1
ATOM 1942 C CA . ILE A 1 241 ? 26.568 -9.075 -41.562 1.00 57.53 241 ILE A CA 1
ATOM 1943 C C . ILE A 1 241 ? 27.513 -9.978 -40.748 1.00 57.53 241 ILE A C 1
ATOM 1945 O O . ILE A 1 241 ? 28.688 -10.102 -41.087 1.00 57.53 241 ILE A O 1
ATOM 1949 N N . ASP A 1 242 ? 27.028 -10.491 -39.617 1.00 46.88 242 ASP A N 1
ATOM 1950 C CA . ASP A 1 242 ? 27.698 -11.459 -38.731 1.00 46.88 242 ASP A CA 1
ATOM 1951 C C . ASP A 1 242 ? 29.157 -11.144 -38.333 1.00 46.88 242 ASP A C 1
ATOM 1953 O O . ASP A 1 242 ? 30.114 -11.765 -38.801 1.00 46.88 242 ASP A O 1
ATOM 1957 N N . ASN A 1 243 ? 29.329 -10.188 -37.414 1.00 60.06 243 ASN A N 1
ATOM 1958 C CA . ASN A 1 243 ? 30.601 -9.803 -36.782 1.00 60.06 243 ASN A CA 1
ATOM 1959 C C . ASN A 1 243 ? 31.754 -9.430 -37.748 1.00 60.06 243 ASN A C 1
ATOM 1961 O O . ASN A 1 243 ? 32.909 -9.356 -37.338 1.00 60.06 243 ASN A O 1
ATOM 1965 N N . THR A 1 244 ? 31.460 -9.222 -39.033 1.00 54.75 244 THR A N 1
ATOM 1966 C CA . THR A 1 244 ? 32.443 -9.149 -40.125 1.00 54.75 244 THR A CA 1
ATOM 1967 C C . THR A 1 244 ? 32.279 -7.836 -40.896 1.00 54.75 244 THR A C 1
ATOM 1969 O O . THR A 1 244 ? 31.146 -7.495 -41.226 1.00 54.75 244 THR A O 1
ATOM 1972 N N . PRO A 1 245 ? 33.350 -7.091 -41.242 1.00 66.69 245 PRO A N 1
ATOM 1973 C CA . PRO A 1 245 ? 33.217 -5.840 -41.992 1.00 66.69 245 PRO A CA 1
ATOM 1974 C C . PRO A 1 245 ? 32.701 -6.052 -43.429 1.00 66.69 245 PRO A C 1
ATOM 1976 O O . PRO A 1 245 ? 33.478 -6.381 -44.327 1.00 66.69 245 PRO A O 1
ATOM 1979 N N . VAL A 1 246 ? 31.404 -5.821 -43.675 1.00 65.06 246 VAL A N 1
ATOM 1980 C CA . VAL A 1 246 ? 30.827 -5.792 -45.035 1.00 65.06 246 VAL A CA 1
ATOM 1981 C C . VAL A 1 246 ? 30.458 -4.375 -45.485 1.00 65.06 246 VAL A C 1
ATOM 1983 O O . VAL A 1 246 ? 30.394 -3.432 -44.696 1.00 65.06 246 VAL A O 1
ATOM 1986 N N . THR A 1 247 ? 30.216 -4.201 -46.787 1.00 65.56 247 THR A N 1
ATOM 1987 C CA . THR A 1 247 ? 29.821 -2.907 -47.356 1.00 65.56 247 THR A CA 1
ATOM 1988 C C . THR A 1 247 ? 28.326 -2.630 -47.192 1.00 65.56 247 THR A C 1
ATOM 1990 O O . THR A 1 247 ? 27.475 -3.521 -47.257 1.00 65.56 247 THR A O 1
ATOM 1993 N N . LYS A 1 248 ? 27.998 -1.346 -47.025 1.00 64.75 248 LYS A N 1
ATOM 1994 C CA . LYS A 1 248 ? 26.645 -0.848 -46.753 1.00 64.75 248 LYS A CA 1
ATOM 1995 C C . LYS A 1 248 ? 25.631 -1.213 -47.844 1.00 64.75 248 LYS A C 1
ATOM 1997 O O . LYS A 1 248 ? 24.497 -1.556 -47.527 1.00 64.75 248 LYS A O 1
ATOM 2002 N N . GLU A 1 249 ? 26.019 -1.170 -49.116 1.00 61.56 249 GLU A N 1
ATOM 2003 C CA . GLU A 1 249 ? 25.149 -1.518 -50.246 1.00 61.56 249 GLU A CA 1
ATOM 2004 C C . GLU A 1 249 ? 24.819 -3.017 -50.306 1.00 61.56 249 GLU A C 1
ATOM 2006 O O . GLU A 1 249 ? 23.747 -3.368 -50.792 1.00 61.56 249 GLU A O 1
ATOM 2011 N N . ALA A 1 250 ? 25.697 -3.896 -49.807 1.00 60.22 250 ALA A N 1
ATOM 2012 C CA . ALA A 1 250 ? 25.388 -5.319 -49.654 1.00 60.22 250 ALA A CA 1
ATOM 2013 C C . ALA A 1 250 ? 24.429 -5.518 -48.471 1.00 60.22 250 ALA A C 1
ATOM 2015 O O . ALA A 1 250 ? 23.309 -5.988 -48.642 1.00 60.22 250 ALA A O 1
ATOM 2016 N N . TYR A 1 251 ? 24.825 -5.018 -47.302 1.00 70.75 251 TYR A N 1
ATOM 2017 C CA . TYR A 1 251 ? 24.052 -5.023 -46.060 1.00 70.75 251 TYR A CA 1
ATOM 2018 C C . TYR A 1 251 ? 22.603 -4.522 -46.222 1.00 70.75 251 TYR A C 1
ATOM 2020 O O . TYR A 1 251 ? 21.670 -5.152 -45.735 1.00 70.75 251 TYR A O 1
ATOM 2028 N N . LEU A 1 252 ? 22.375 -3.403 -46.924 1.00 54.84 252 LEU A N 1
ATOM 2029 C CA . LEU A 1 252 ? 21.026 -2.841 -47.110 1.00 54.84 252 LEU A CA 1
ATOM 2030 C C . LEU A 1 252 ? 20.178 -3.628 -48.117 1.00 54.84 252 LEU A C 1
ATOM 2032 O O . LEU A 1 252 ? 18.949 -3.594 -48.047 1.00 54.84 252 LEU A O 1
ATOM 2036 N N . LYS A 1 253 ? 20.826 -4.333 -49.047 1.00 62.31 253 LYS A N 1
ATOM 2037 C CA . LYS A 1 253 ? 20.166 -5.237 -49.989 1.00 62.31 253 LYS A CA 1
ATOM 2038 C C . LYS A 1 253 ? 19.683 -6.494 -49.266 1.00 62.31 253 LYS A C 1
ATOM 2040 O O . LYS A 1 253 ? 18.546 -6.900 -49.483 1.00 62.31 253 LYS A O 1
ATOM 2045 N N . GLU A 1 254 ? 20.496 -7.005 -48.344 1.00 54.50 254 GLU A N 1
ATOM 2046 C CA . GLU A 1 254 ? 20.133 -8.079 -47.420 1.00 54.50 254 GLU A CA 1
ATOM 2047 C C . GLU A 1 254 ? 19.013 -7.634 -46.468 1.00 54.50 254 GLU A C 1
ATOM 2049 O O . GLU A 1 254 ? 17.996 -8.314 -46.365 1.00 54.50 254 GLU A O 1
ATOM 2054 N N . PHE A 1 255 ? 19.111 -6.444 -45.861 1.00 52.91 255 PHE A N 1
ATOM 2055 C CA . PHE A 1 255 ? 18.080 -5.906 -44.960 1.00 52.91 255 PHE A CA 1
ATOM 2056 C C . PHE A 1 255 ? 16.686 -5.842 -45.602 1.00 52.91 255 PHE A C 1
ATOM 2058 O O . PHE A 1 255 ? 15.694 -6.256 -45.005 1.00 52.91 255 PHE A O 1
ATOM 2065 N N . ALA A 1 256 ? 16.609 -5.367 -46.849 1.00 57.69 256 ALA A N 1
ATOM 2066 C CA . ALA A 1 256 ? 15.359 -5.264 -47.605 1.00 57.69 256 ALA A CA 1
ATOM 2067 C C . ALA A 1 256 ? 14.793 -6.626 -48.077 1.00 57.69 256 ALA A C 1
ATOM 2069 O O . ALA A 1 256 ? 13.666 -6.685 -48.588 1.00 57.69 256 ALA A O 1
ATOM 2070 N N . VAL A 1 257 ? 15.564 -7.709 -47.920 1.00 49.88 257 VAL A N 1
ATOM 2071 C CA . VAL A 1 257 ? 15.109 -9.101 -48.047 1.00 49.88 257 VAL A CA 1
ATOM 2072 C C . VAL A 1 257 ? 14.659 -9.631 -46.681 1.00 49.88 257 VAL A C 1
ATOM 2074 O O . VAL A 1 257 ? 13.535 -10.119 -46.584 1.00 49.88 257 VAL A O 1
ATOM 2077 N N . ILE A 1 258 ? 15.478 -9.455 -45.636 1.00 50.59 258 ILE A N 1
ATOM 2078 C CA . ILE A 1 258 ? 15.228 -9.891 -44.247 1.00 50.59 258 ILE A CA 1
ATOM 2079 C C . ILE A 1 258 ? 13.889 -9.356 -43.715 1.00 50.59 258 ILE A C 1
ATOM 2081 O O . ILE A 1 258 ? 13.096 -10.124 -43.1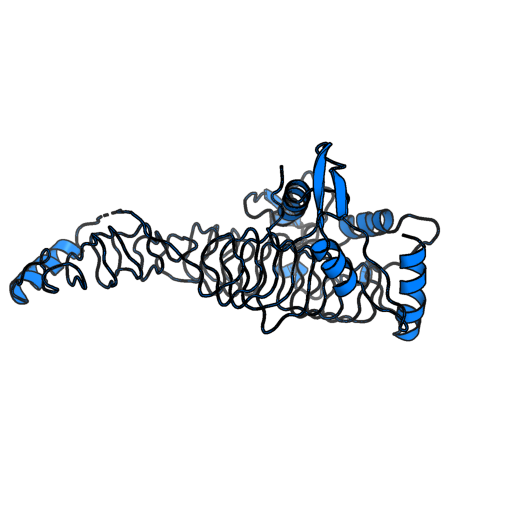80 1.00 50.59 258 ILE A O 1
ATOM 2085 N N . GLN A 1 259 ? 13.557 -8.084 -43.980 1.00 45.84 259 GLN A N 1
ATOM 2086 C CA . GLN A 1 259 ? 12.282 -7.448 -43.593 1.00 45.84 259 GLN A CA 1
ATOM 2087 C C . GLN A 1 259 ? 10.991 -8.135 -44.106 1.00 45.84 259 GLN A C 1
ATOM 2089 O O . GLN A 1 259 ? 9.893 -7.665 -43.806 1.00 45.84 259 GLN A O 1
ATOM 2094 N N . LYS A 1 260 ? 11.077 -9.198 -44.916 1.00 50.66 260 LYS A N 1
ATOM 2095 C CA . LYS A 1 260 ? 9.922 -9.940 -45.461 1.00 50.66 260 LYS A CA 1
ATOM 2096 C C . LYS A 1 260 ? 9.765 -11.348 -44.876 1.00 50.66 260 LYS A C 1
ATOM 2098 O O . LYS A 1 260 ? 8.945 -12.120 -45.373 1.00 50.66 260 LYS A O 1
ATOM 2103 N N . THR A 1 261 ? 10.539 -11.681 -43.849 1.00 41.91 261 THR A N 1
ATOM 2104 C CA . THR A 1 261 ? 10.586 -12.995 -43.195 1.00 41.91 261 THR A CA 1
ATOM 2105 C C . THR A 1 261 ? 10.608 -12.825 -41.676 1.00 41.91 261 THR A C 1
ATOM 2107 O O . THR A 1 261 ? 11.280 -11.933 -41.179 1.00 41.91 261 THR A O 1
ATOM 2110 N N . ASN A 1 262 ? 9.871 -13.663 -40.939 1.00 40.06 262 ASN A N 1
ATOM 2111 C CA . ASN A 1 262 ? 9.760 -13.571 -39.475 1.00 40.06 262 ASN A CA 1
ATOM 2112 C C . ASN A 1 262 ? 10.741 -14.533 -38.776 1.00 40.06 262 ASN A C 1
ATOM 2114 O O . ASN A 1 262 ? 10.768 -15.713 -39.141 1.00 40.06 262 ASN A O 1
ATOM 2118 N N . TRP A 1 263 ? 11.422 -14.084 -37.711 1.00 39.75 263 TRP A N 1
ATOM 2119 C CA . TRP A 1 263 ? 12.253 -14.913 -36.806 1.00 39.75 263 TRP A CA 1
ATOM 2120 C C . TRP A 1 263 ? 12.020 -14.599 -35.173 1.00 39.75 263 TRP A C 1
ATOM 2122 O O . TRP A 1 263 ? 12.153 -13.344 -35.375 1.00 39.75 263 TRP A O 1
ATOM 2132 N N . LEU A 1 264 ? 11.625 -15.931 -33.292 1.00 43.97 264 LEU A N 1
ATOM 2133 C CA . LEU A 1 264 ? 11.514 -16.026 -31.784 1.00 43.97 264 LEU A CA 1
ATOM 2134 C C . LEU A 1 264 ? 12.821 -16.642 -31.246 1.00 43.97 264 LEU A C 1
ATOM 2136 O O . LEU A 1 264 ? 13.083 -17.819 -31.514 1.00 43.97 264 LEU A O 1
ATOM 2140 N N . TYR A 1 265 ? 13.642 -15.885 -30.508 1.00 37.56 265 TYR A N 1
ATOM 2141 C CA . TYR A 1 265 ? 14.879 -16.386 -29.925 1.00 37.56 265 TYR A CA 1
ATOM 2142 C C . TYR A 1 265 ? 15.361 -15.656 -28.660 1.00 37.56 265 TYR A C 1
ATOM 2144 O O . TYR A 1 265 ? 15.054 -14.482 -28.456 1.00 37.56 265 TYR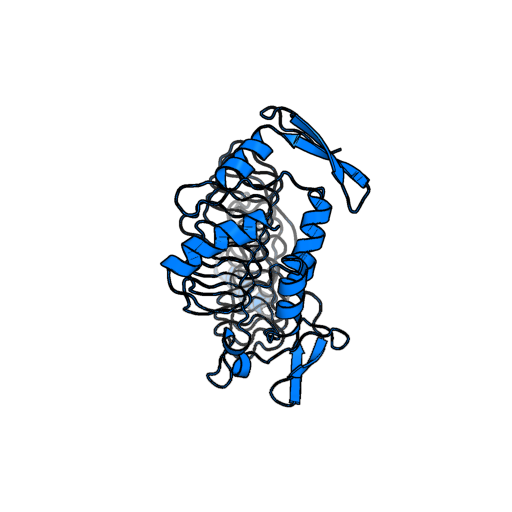 A O 1
ATOM 2152 N N . LYS A 1 266 ? 15.991 -16.436 -27.762 1.00 41.62 266 LYS A N 1
ATOM 2153 C CA . LYS A 1 266 ? 15.806 -16.329 -26.309 1.00 41.62 266 LYS A CA 1
ATOM 2154 C C . LYS A 1 266 ? 16.981 -16.848 -25.454 1.00 41.62 266 LYS A C 1
ATOM 2156 O O . LYS A 1 266 ? 17.316 -18.023 -25.563 1.00 41.62 266 LYS A O 1
ATOM 2161 N N . GLU A 1 267 ? 17.546 -15.972 -24.614 1.00 34.91 267 GLU A N 1
ATOM 2162 C CA . GLU A 1 267 ? 18.326 -16.185 -23.363 1.00 34.91 267 GLU A CA 1
ATOM 2163 C C . GLU A 1 267 ? 18.792 -14.776 -22.865 1.00 34.91 267 GLU A C 1
ATOM 2165 O O . GLU A 1 267 ? 18.484 -13.784 -23.528 1.00 34.91 267 GLU A O 1
ATOM 2170 N N . THR A 1 268 ? 19.698 -14.607 -21.887 1.00 43.12 268 THR A N 1
ATOM 2171 C CA . THR A 1 268 ? 19.529 -14.538 -20.410 1.00 43.12 268 THR A CA 1
ATOM 2172 C C . THR A 1 268 ? 20.790 -13.912 -19.745 1.00 43.12 268 THR A C 1
ATOM 2174 O O . THR A 1 268 ? 21.863 -14.521 -19.804 1.00 43.12 268 THR A O 1
ATOM 2177 N N . SER A 1 269 ? 20.724 -12.753 -19.050 1.00 36.56 269 SER A N 1
ATOM 2178 C CA . SER A 1 269 ? 21.756 -12.366 -18.043 1.00 36.56 269 SER A CA 1
ATOM 2179 C C . SER A 1 269 ? 21.272 -11.371 -16.964 1.00 36.56 269 SER A C 1
ATOM 2181 O O . SER A 1 269 ? 20.806 -10.280 -17.284 1.00 36.56 269 SER A O 1
ATOM 2183 N N . GLN A 1 270 ? 21.405 -11.723 -15.675 1.00 43.91 270 GLN A N 1
ATOM 2184 C CA . GLN A 1 270 ? 21.041 -10.854 -14.542 1.00 43.91 270 GLN A CA 1
ATOM 2185 C C . GLN A 1 270 ? 21.837 -11.162 -13.261 1.00 43.91 270 GLN A C 1
ATOM 2187 O O . GLN A 1 270 ? 21.713 -12.260 -12.731 1.00 43.91 270 GLN A O 1
ATOM 2192 N N . VAL A 1 271 ? 22.594 -10.177 -12.756 1.00 49.06 271 VAL A N 1
ATOM 2193 C CA . VAL A 1 271 ? 23.051 -9.925 -11.359 1.00 49.06 271 VAL A CA 1
ATOM 2194 C C . VAL A 1 271 ? 23.895 -8.622 -11.383 1.00 49.06 271 VAL A C 1
ATOM 2196 O O . VAL A 1 271 ? 24.506 -8.346 -12.408 1.00 49.06 271 VAL A O 1
ATOM 2199 N N . ASN A 1 272 ? 24.029 -7.782 -10.345 1.00 50.03 272 ASN A N 1
ATOM 2200 C CA . ASN A 1 272 ? 23.452 -7.788 -8.995 1.00 50.03 272 ASN A CA 1
ATOM 2201 C C . ASN A 1 272 ? 23.446 -6.372 -8.369 1.00 50.03 272 ASN A C 1
ATOM 2203 O O . ASN A 1 272 ? 24.394 -5.616 -8.544 1.00 50.03 272 ASN A O 1
ATOM 2207 N N . ASN A 1 273 ? 22.417 -6.112 -7.560 1.00 58.47 273 ASN A N 1
ATOM 2208 C CA . ASN A 1 273 ? 22.297 -5.202 -6.403 1.00 58.47 273 ASN A CA 1
ATOM 2209 C C . ASN A 1 273 ? 23.392 -4.129 -6.173 1.00 58.47 273 ASN A C 1
ATOM 2211 O O . ASN A 1 273 ? 24.519 -4.453 -5.798 1.00 58.47 273 ASN A O 1
ATOM 2215 N N . ILE A 1 274 ? 23.026 -2.846 -6.284 1.00 56.28 274 ILE A N 1
ATOM 2216 C CA . ILE A 1 274 ? 23.948 -1.697 -6.234 1.00 56.28 274 ILE A CA 1
ATOM 2217 C C . ILE A 1 274 ? 23.417 -0.654 -5.229 1.00 56.28 274 ILE A C 1
ATOM 2219 O O . ILE A 1 274 ? 22.483 0.065 -5.554 1.00 56.28 274 ILE A O 1
ATOM 2223 N N . GLY A 1 275 ? 23.946 -0.525 -4.008 1.00 49.38 275 GLY A N 1
ATOM 2224 C CA . GLY A 1 275 ? 25.134 -1.187 -3.467 1.00 49.38 275 GLY A CA 1
ATOM 2225 C C . GLY A 1 275 ? 25.156 -1.372 -1.944 1.00 49.38 275 GLY A C 1
ATOM 2226 O O . GLY A 1 275 ? 26.078 -0.881 -1.298 1.00 49.38 275 GLY A O 1
ATOM 2227 N N . SER A 1 276 ? 24.250 -2.214 -1.431 1.00 61.38 276 SER A N 1
ATOM 2228 C CA . SER A 1 276 ? 24.398 -2.951 -0.155 1.00 61.38 276 SER A CA 1
ATOM 2229 C C . SER A 1 276 ? 24.421 -2.083 1.127 1.00 61.38 276 SER A C 1
ATOM 2231 O O . SER A 1 276 ? 24.218 -0.878 1.070 1.00 61.38 276 SER A O 1
ATOM 2233 N N . GLU A 1 277 ? 24.564 -2.609 2.349 1.00 63.94 277 GLU A N 1
ATOM 2234 C CA . GLU A 1 277 ? 24.475 -3.995 2.858 1.00 63.94 277 GLU A CA 1
ATOM 2235 C C . GLU A 1 277 ? 23.308 -4.098 3.862 1.00 63.94 277 GLU A C 1
ATOM 2237 O O . GLU A 1 277 ? 22.890 -3.089 4.420 1.00 63.94 277 GLU A O 1
ATOM 2242 N N . ASN A 1 278 ? 22.768 -5.272 4.204 1.00 60.53 278 ASN A N 1
ATOM 2243 C CA . ASN A 1 278 ? 22.831 -6.589 3.545 1.00 60.53 278 ASN A CA 1
ATOM 2244 C C . ASN A 1 278 ? 21.665 -6.769 2.539 1.00 60.53 278 ASN A C 1
ATOM 2246 O O . ASN A 1 278 ? 20.779 -5.918 2.485 1.00 60.53 278 ASN A O 1
ATOM 2250 N N . VAL A 1 279 ? 21.672 -7.828 1.711 1.00 63.97 279 VAL A N 1
ATOM 2251 C CA . VAL A 1 279 ? 20.651 -8.063 0.661 1.00 63.97 279 VAL A CA 1
ATOM 2252 C C . VAL A 1 279 ? 20.454 -9.555 0.339 1.00 63.97 279 VAL A C 1
ATOM 2254 O O . VAL A 1 279 ? 21.432 -10.277 0.144 1.00 63.97 279 VAL A O 1
ATOM 2257 N N . THR A 1 280 ? 19.208 -9.979 0.110 1.00 65.81 280 THR A N 1
ATOM 2258 C CA . THR A 1 280 ? 18.839 -11.150 -0.719 1.00 65.81 280 THR A CA 1
ATOM 2259 C C . THR A 1 280 ? 17.676 -10.784 -1.651 1.00 65.81 280 THR A C 1
ATOM 2261 O O . THR A 1 280 ? 16.726 -10.135 -1.218 1.00 65.81 280 THR A O 1
ATOM 2264 N N . GLY A 1 281 ? 17.706 -11.166 -2.937 1.00 53.16 281 GLY A N 1
ATOM 2265 C CA . GLY A 1 281 ? 16.585 -10.862 -3.840 1.00 53.16 281 GLY A CA 1
ATOM 2266 C C . GLY A 1 281 ? 16.857 -10.894 -5.344 1.00 53.16 281 GLY A C 1
ATOM 2267 O O . GLY A 1 281 ? 17.387 -11.867 -5.873 1.00 53.16 281 GLY A O 1
ATOM 2268 N N . SER A 1 282 ? 16.453 -9.833 -6.042 1.00 56.72 282 SER A N 1
ATOM 2269 C CA . SER A 1 282 ? 16.723 -9.531 -7.459 1.00 56.72 282 SER A CA 1
ATOM 2270 C C . SER A 1 282 ? 16.609 -8.008 -7.658 1.00 56.72 282 SER A C 1
ATOM 2272 O O . SER A 1 282 ? 16.122 -7.334 -6.755 1.00 56.72 282 SER A O 1
ATOM 2274 N N . HIS A 1 283 ? 17.142 -7.478 -8.765 1.00 51.78 283 HIS A N 1
ATOM 2275 C CA . HIS A 1 283 ? 17.761 -6.141 -8.881 1.00 51.78 283 HIS A CA 1
ATOM 2276 C C . HIS A 1 283 ? 17.349 -5.055 -7.860 1.00 51.78 283 HIS A C 1
ATOM 2278 O O . HIS A 1 283 ? 16.308 -4.413 -7.981 1.00 51.78 283 HIS A O 1
ATOM 2284 N N . ILE A 1 284 ? 18.230 -4.826 -6.877 1.00 57.47 284 ILE A N 1
ATOM 2285 C CA . ILE A 1 284 ? 18.072 -3.856 -5.779 1.00 57.47 284 ILE A CA 1
ATOM 2286 C C . ILE A 1 284 ? 18.973 -2.622 -5.964 1.00 57.47 284 ILE A C 1
ATOM 2288 O O . ILE A 1 284 ? 20.148 -2.742 -6.308 1.00 57.47 284 ILE A O 1
ATOM 2292 N N . ILE A 1 285 ? 18.439 -1.441 -5.663 1.00 53.31 285 ILE A N 1
ATOM 2293 C CA . ILE A 1 285 ? 19.104 -0.132 -5.599 1.00 53.31 285 ILE A CA 1
ATOM 2294 C C . ILE A 1 285 ? 18.521 0.634 -4.390 1.00 53.31 285 ILE A C 1
ATOM 2296 O O . ILE A 1 285 ? 17.444 0.306 -3.892 1.00 53.31 285 ILE A O 1
ATOM 2300 N N . ASN A 1 286 ? 19.148 1.660 -3.814 1.00 48.22 286 ASN A N 1
ATOM 2301 C CA . ASN A 1 286 ? 20.557 1.748 -3.454 1.00 48.22 286 ASN A CA 1
ATOM 2302 C C . ASN A 1 286 ? 20.904 0.761 -2.310 1.00 48.22 286 ASN A C 1
ATOM 2304 O O . ASN A 1 286 ? 22.070 0.412 -2.160 1.00 48.22 286 ASN A O 1
ATOM 2308 N N . SER A 1 287 ? 19.895 0.206 -1.614 1.00 67.31 287 SER A N 1
ATOM 2309 C CA . SER A 1 287 ? 19.958 -0.719 -0.454 1.00 67.31 287 SER A CA 1
ATOM 2310 C C . SER A 1 287 ? 20.153 -0.027 0.900 1.00 67.31 287 SER A C 1
ATOM 2312 O O . SER A 1 287 ? 20.830 0.989 0.954 1.00 67.31 287 SER A O 1
ATOM 2314 N N . GLN A 1 288 ? 19.597 -0.625 1.970 1.00 61.19 288 GLN A N 1
ATOM 2315 C CA . GLN A 1 288 ? 20.291 -1.113 3.190 1.00 61.19 288 GLN A CA 1
ATOM 2316 C C . GLN A 1 288 ? 19.448 -2.273 3.795 1.00 61.19 288 GLN A C 1
ATOM 2318 O O . GLN A 1 288 ? 18.265 -2.381 3.474 1.00 61.19 288 GLN A O 1
ATOM 2323 N N . ASN A 1 289 ? 20.070 -3.190 4.547 1.00 57.22 289 ASN A N 1
ATOM 2324 C CA . ASN A 1 289 ? 19.559 -4.437 5.178 1.00 57.22 289 ASN A CA 1
ATOM 2325 C C . ASN A 1 289 ? 18.215 -5.019 4.677 1.00 57.22 289 ASN A C 1
ATOM 2327 O O . ASN A 1 289 ? 17.249 -5.155 5.427 1.00 57.22 289 ASN A O 1
ATOM 2331 N N . CYS A 1 290 ? 18.181 -5.424 3.407 1.00 61.56 290 CYS A N 1
ATOM 2332 C CA . CYS A 1 290 ? 17.034 -6.028 2.727 1.00 61.56 290 CYS A CA 1
ATOM 2333 C C . CYS A 1 290 ? 17.025 -7.571 2.798 1.00 61.56 290 CYS A C 1
ATOM 2335 O O . CYS A 1 290 ? 18.065 -8.208 2.643 1.00 61.56 290 CYS A O 1
ATOM 2337 N N . HIS A 1 291 ? 15.842 -8.179 2.926 1.00 56.28 291 HIS A N 1
ATOM 2338 C CA . HIS A 1 291 ? 15.597 -9.630 2.833 1.00 56.28 291 HIS A CA 1
ATOM 2339 C C . HIS A 1 291 ? 14.171 -9.914 2.315 1.00 56.28 291 HIS A C 1
ATOM 2341 O O . HIS A 1 291 ? 13.311 -9.045 2.335 1.00 56.28 291 HIS A O 1
ATOM 2347 N N . GLU A 1 292 ? 13.801 -11.139 1.942 1.00 56.09 292 GLU A N 1
ATOM 2348 C CA . GLU A 1 292 ? 14.191 -11.679 0.634 1.00 56.09 292 GLU A CA 1
ATOM 2349 C C . GLU A 1 292 ? 13.319 -10.973 -0.427 1.00 56.09 292 GLU A C 1
ATOM 2351 O O . GLU A 1 292 ? 12.112 -10.825 -0.205 1.00 56.09 292 GLU A O 1
ATOM 2356 N N . CYS A 1 293 ? 13.895 -10.514 -1.543 1.00 61.94 293 CYS A N 1
ATOM 2357 C CA . CYS A 1 293 ? 13.255 -9.504 -2.399 1.00 61.94 293 CYS A CA 1
ATOM 2358 C C . CYS A 1 293 ? 12.991 -9.915 -3.871 1.00 61.94 293 CYS A C 1
ATOM 2360 O O . CYS A 1 293 ? 13.655 -10.780 -4.438 1.00 61.94 293 CYS A O 1
ATOM 2362 N N . ARG A 1 294 ? 12.082 -9.184 -4.531 1.00 50.03 294 ARG A N 1
ATOM 2363 C CA . ARG A 1 294 ? 12.097 -8.849 -5.972 1.00 50.03 294 ARG A CA 1
ATOM 2364 C C . ARG A 1 294 ? 11.989 -7.325 -6.145 1.00 50.03 294 ARG A C 1
ATOM 2366 O O . ARG A 1 294 ? 11.561 -6.641 -5.218 1.00 50.03 294 ARG A O 1
ATOM 2373 N N . ASP A 1 295 ? 12.372 -6.869 -7.329 1.00 52.56 295 ASP A N 1
ATOM 2374 C CA . ASP A 1 295 ? 13.251 -5.726 -7.644 1.00 52.56 295 ASP A CA 1
ATOM 2375 C C . ASP A 1 295 ? 12.875 -4.352 -7.052 1.00 52.56 295 ASP A C 1
ATOM 2377 O O . ASP A 1 295 ? 11.702 -3.978 -6.989 1.00 52.56 295 ASP A O 1
ATOM 2381 N N . ILE A 1 296 ? 13.881 -3.599 -6.583 1.00 53.53 296 ILE A N 1
ATOM 2382 C CA . ILE A 1 296 ? 13.693 -2.471 -5.651 1.00 53.53 296 ILE A CA 1
ATOM 2383 C C . ILE A 1 296 ? 14.601 -1.264 -5.946 1.00 53.53 296 ILE A C 1
ATOM 2385 O O . ILE A 1 296 ? 15.766 -1.430 -6.286 1.00 53.53 296 ILE A O 1
ATOM 2389 N N . THR A 1 297 ? 14.087 -0.057 -5.685 1.00 53.72 297 THR A N 1
ATOM 2390 C CA . THR A 1 297 ? 14.823 1.219 -5.527 1.00 53.72 297 THR A CA 1
ATOM 2391 C C . THR A 1 297 ? 14.285 1.951 -4.268 1.00 53.72 297 THR A C 1
ATOM 2393 O O . THR A 1 297 ? 13.264 1.550 -3.714 1.00 53.72 297 THR A O 1
ATOM 2396 N N . ASP A 1 298 ? 14.818 3.050 -3.719 1.00 52.44 298 ASP A N 1
ATOM 2397 C CA . ASP A 1 298 ? 16.203 3.254 -3.255 1.00 52.44 298 ASP A CA 1
ATOM 2398 C C . ASP A 1 298 ? 16.518 2.455 -1.975 1.00 52.44 298 ASP A C 1
ATOM 2400 O O . ASP A 1 298 ? 17.683 2.302 -1.623 1.00 52.44 298 ASP A O 1
ATOM 2404 N N . SER A 1 299 ? 15.497 1.919 -1.304 1.00 66.94 299 SER A N 1
ATOM 2405 C CA . SER A 1 299 ? 15.602 1.148 -0.057 1.00 66.94 299 SER A CA 1
ATOM 2406 C C . SER A 1 299 ? 16.131 1.878 1.191 1.00 66.94 299 SER A C 1
ATOM 2408 O O . SER A 1 299 ? 16.980 2.762 1.133 1.00 66.94 299 SER A O 1
ATOM 2410 N N . GLN A 1 300 ? 15.690 1.388 2.349 1.00 63.25 300 GLN A N 1
ATOM 2411 C CA . GLN A 1 300 ? 16.538 1.006 3.489 1.00 63.25 300 GLN A CA 1
ATOM 2412 C C . GLN A 1 300 ? 15.717 0.063 4.402 1.00 63.25 300 GLN A C 1
ATOM 2414 O O . GLN A 1 300 ? 14.485 0.116 4.400 1.00 63.25 300 GLN A O 1
ATOM 2419 N N . ASP A 1 301 ? 16.417 -0.868 5.051 1.00 61.91 301 ASP A N 1
ATOM 2420 C CA . ASP A 1 301 ? 16.004 -1.911 6.006 1.00 61.91 301 ASP A CA 1
ATOM 2421 C C . ASP A 1 301 ? 14.622 -2.586 5.758 1.00 61.91 301 ASP A C 1
ATOM 2423 O O . ASP A 1 301 ? 13.665 -2.430 6.520 1.00 61.91 301 ASP A O 1
ATOM 2427 N N . LEU A 1 302 ? 14.508 -3.370 4.669 1.00 62.72 302 LEU A N 1
ATOM 2428 C CA . LEU A 1 302 ? 13.246 -3.963 4.170 1.00 62.72 302 LEU A CA 1
ATOM 2429 C C . LEU A 1 302 ? 13.111 -5.493 4.347 1.00 62.72 302 LEU A C 1
ATOM 2431 O O . LEU A 1 302 ? 14.083 -6.237 4.223 1.00 62.72 302 LEU A O 1
ATOM 2435 N N . ARG A 1 303 ? 11.872 -5.979 4.525 1.00 58.25 303 ARG A N 1
ATOM 2436 C CA . ARG A 1 303 ? 11.491 -7.408 4.583 1.00 58.25 303 ARG A CA 1
ATOM 2437 C C . ARG A 1 303 ? 10.110 -7.717 3.972 1.00 58.25 303 ARG A C 1
ATOM 2439 O O . ARG A 1 303 ? 9.357 -6.818 3.601 1.00 58.25 303 ARG A O 1
ATOM 2446 N N . PHE A 1 304 ? 9.719 -8.989 3.899 1.00 58.00 304 PHE A N 1
ATOM 2447 C CA . PHE A 1 304 ? 10.008 -9.843 2.741 1.00 58.00 304 PHE A CA 1
ATOM 2448 C C . PHE A 1 304 ? 9.161 -9.386 1.533 1.00 58.00 304 PHE A C 1
ATOM 2450 O O . PHE A 1 304 ? 7.946 -9.194 1.657 1.00 58.00 304 PHE A O 1
ATOM 2457 N N . CYS A 1 305 ? 9.792 -9.149 0.381 1.00 57.66 305 CYS A N 1
ATOM 2458 C CA . CYS A 1 305 ? 9.304 -8.154 -0.585 1.00 57.66 305 CYS A CA 1
ATOM 2459 C C . CYS A 1 305 ? 9.160 -8.676 -2.020 1.00 57.66 305 CYS A C 1
ATOM 2461 O O . CYS A 1 305 ? 10.071 -9.314 -2.541 1.00 57.66 305 CYS A O 1
ATOM 2463 N N . HIS A 1 306 ? 8.130 -8.230 -2.737 1.00 56.41 306 HIS A N 1
ATOM 2464 C CA . HIS A 1 306 ? 8.083 -8.253 -4.197 1.00 56.41 306 HIS A CA 1
ATOM 2465 C C . HIS A 1 306 ? 7.652 -6.882 -4.767 1.00 56.41 306 HIS A C 1
ATOM 2467 O O . HIS A 1 306 ? 6.469 -6.604 -4.965 1.00 56.41 306 HIS A O 1
ATOM 2473 N N . PHE A 1 307 ? 8.677 -6.086 -5.106 1.00 61.72 307 PHE A N 1
ATOM 2474 C CA . PHE A 1 307 ? 8.700 -4.857 -5.916 1.00 61.72 307 PHE A CA 1
ATOM 2475 C C . PHE A 1 307 ? 8.323 -3.505 -5.257 1.00 61.72 307 PHE A C 1
ATOM 2477 O O . PHE A 1 307 ? 7.197 -3.289 -4.794 1.00 61.72 307 PHE A O 1
ATOM 2484 N N . VAL A 1 308 ? 9.295 -2.571 -5.233 1.00 57.12 308 VAL A N 1
ATOM 2485 C CA . VAL A 1 308 ? 9.256 -1.294 -4.474 1.00 57.12 308 VAL A CA 1
ATOM 2486 C C . VAL A 1 308 ? 10.101 -0.171 -5.123 1.00 57.12 308 VAL A C 1
ATOM 2488 O O . VAL A 1 308 ? 11.209 -0.425 -5.568 1.00 57.12 308 VAL A O 1
ATOM 2491 N N . SER A 1 309 ? 9.652 1.094 -5.119 1.00 57.38 309 SER A N 1
ATOM 2492 C CA . SER A 1 309 ? 10.475 2.257 -5.549 1.00 57.38 309 SER A CA 1
ATOM 2493 C C . SER A 1 309 ? 9.883 3.604 -5.077 1.00 57.38 309 SER A C 1
ATOM 2495 O O . SER A 1 309 ? 8.823 3.962 -5.548 1.00 57.38 309 SER A O 1
ATOM 2497 N N . ASN A 1 310 ? 10.415 4.443 -4.174 1.00 57.75 310 ASN A N 1
ATOM 2498 C CA . ASN A 1 310 ? 11.640 4.422 -3.372 1.00 57.75 310 ASN A CA 1
ATOM 2499 C C . ASN A 1 310 ? 11.306 4.740 -1.892 1.00 57.75 310 ASN A C 1
ATOM 2501 O O . ASN A 1 310 ? 10.673 5.765 -1.620 1.00 57.75 310 ASN A O 1
ATOM 2505 N N . GLY A 1 311 ? 11.691 3.915 -0.907 1.00 60.66 311 GLY A N 1
ATOM 2506 C CA . GLY A 1 311 ? 11.288 4.166 0.492 1.00 60.66 311 GLY A CA 1
ATOM 2507 C C . GLY A 1 311 ? 11.966 3.335 1.587 1.00 60.66 311 GLY A C 1
ATOM 2508 O O . GLY A 1 311 ? 12.872 2.553 1.314 1.00 60.66 311 GLY A O 1
ATOM 2509 N N . SER A 1 312 ? 11.486 3.538 2.819 1.00 62.78 312 SER A N 1
ATOM 2510 C CA . SER A 1 312 ? 11.974 2.979 4.091 1.00 62.78 312 SER A CA 1
ATOM 2511 C C . SER A 1 312 ? 10.825 2.837 5.099 1.00 62.78 312 SER A C 1
ATOM 2513 O O . SER A 1 312 ? 9.791 3.471 4.906 1.00 62.78 312 SER A O 1
ATOM 2515 N N . ASP A 1 313 ? 10.902 2.096 6.203 1.00 64.88 313 ASP A N 1
ATOM 2516 C CA . ASP A 1 313 ? 11.444 0.738 6.342 1.00 64.88 313 ASP A CA 1
ATOM 2517 C C . ASP A 1 313 ? 10.208 -0.183 6.450 1.00 64.88 313 ASP A C 1
ATOM 2519 O O . ASP A 1 313 ? 9.298 0.093 7.237 1.00 64.88 313 ASP A O 1
ATOM 2523 N N . CYS A 1 314 ? 10.085 -1.232 5.641 1.00 65.50 314 CYS A N 1
ATOM 2524 C CA . CYS A 1 314 ? 8.809 -1.941 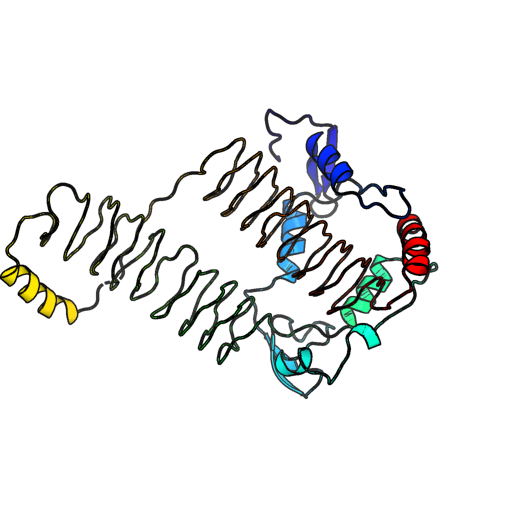5.467 1.00 65.50 314 CYS A CA 1
ATOM 2525 C C . CYS A 1 314 ? 9.007 -3.457 5.467 1.00 65.50 314 CYS A C 1
ATOM 2527 O O . CYS A 1 314 ? 9.943 -3.945 4.843 1.00 65.50 314 CYS A O 1
ATOM 2529 N N . TYR A 1 315 ? 8.117 -4.205 6.127 1.00 64.12 315 TYR A N 1
ATOM 2530 C CA . TYR A 1 315 ? 8.337 -5.624 6.449 1.00 64.12 315 TYR A CA 1
ATOM 2531 C C . TYR A 1 315 ? 7.107 -6.504 6.128 1.00 64.12 315 TYR A C 1
ATOM 2533 O O . TYR A 1 315 ? 6.484 -7.099 6.994 1.00 64.12 315 TYR A O 1
ATOM 2541 N N . ASP A 1 316 ? 6.767 -6.546 4.839 1.00 60.38 316 ASP A N 1
ATOM 2542 C CA . ASP A 1 316 ? 6.213 -7.681 4.072 1.00 60.38 316 ASP A CA 1
ATOM 2543 C C . ASP A 1 316 ? 5.245 -7.143 2.989 1.00 60.38 316 ASP A C 1
ATOM 2545 O O . ASP A 1 316 ? 4.211 -6.549 3.317 1.00 60.38 316 ASP A O 1
ATOM 2549 N N . LEU A 1 317 ? 5.585 -7.272 1.696 1.00 64.69 317 LEU A N 1
ATOM 2550 C CA . LEU A 1 317 ? 5.153 -6.236 0.737 1.00 64.69 317 LEU A CA 1
ATOM 2551 C C . LEU A 1 317 ? 5.079 -6.651 -0.747 1.00 64.69 317 LEU A C 1
ATOM 2553 O O . LEU A 1 317 ? 6.115 -6.908 -1.348 1.00 64.69 317 LEU A O 1
ATOM 2557 N N . ASP A 1 318 ? 3.893 -6.567 -1.370 1.00 64.62 318 ASP A N 1
ATOM 2558 C CA . ASP A 1 318 ? 3.711 -6.678 -2.834 1.00 64.62 318 ASP A CA 1
ATOM 2559 C C . ASP A 1 318 ? 2.580 -5.710 -3.316 1.00 64.62 318 ASP A C 1
ATOM 2561 O O . ASP A 1 318 ? 1.404 -6.076 -3.337 1.00 64.62 318 ASP A O 1
ATOM 2565 N N . PHE A 1 319 ? 2.738 -4.419 -3.666 1.00 67.06 319 PHE A N 1
ATOM 2566 C CA . PHE A 1 319 ? 3.808 -3.606 -4.293 1.00 67.06 319 PHE A CA 1
ATOM 2567 C C . PHE A 1 319 ? 3.763 -2.138 -3.765 1.00 67.06 319 PHE A C 1
ATOM 2569 O O . PHE A 1 319 ? 2.704 -1.705 -3.294 1.00 67.06 319 PHE A O 1
ATOM 2576 N N . MET A 1 320 ? 4.832 -1.328 -3.887 1.00 63.84 320 MET A N 1
ATOM 2577 C CA . MET A 1 320 ? 4.846 0.091 -3.435 1.00 63.84 320 MET A CA 1
ATOM 2578 C C . MET A 1 320 ? 5.595 1.081 -4.357 1.00 63.84 320 MET A C 1
ATOM 2580 O O . MET A 1 320 ? 6.710 0.796 -4.782 1.00 63.84 320 MET A O 1
ATOM 2584 N N . TRP A 1 321 ? 5.056 2.300 -4.556 1.00 64.38 321 TRP A N 1
ATOM 2585 C CA . TRP A 1 321 ? 5.775 3.426 -5.199 1.00 64.38 321 TRP A CA 1
ATOM 2586 C C . TRP A 1 321 ? 5.842 4.694 -4.308 1.00 64.38 321 TRP A C 1
ATOM 2588 O O . TRP A 1 321 ? 4.888 4.976 -3.593 1.00 64.38 321 TRP A O 1
ATOM 2598 N N . SER A 1 322 ? 6.956 5.438 -4.237 1.00 61.25 322 SER A N 1
ATOM 2599 C CA . SER A 1 322 ? 7.251 6.318 -3.084 1.00 61.25 322 SER A CA 1
ATOM 2600 C C . SER A 1 322 ? 8.369 7.361 -3.307 1.00 61.25 322 SER A C 1
ATOM 2602 O O . SER A 1 322 ? 9.334 7.088 -4.012 1.00 61.25 322 SER A O 1
ATOM 2604 N N . LEU A 1 323 ? 8.248 8.534 -2.657 1.00 60.50 323 LEU A N 1
ATOM 2605 C CA . LEU A 1 323 ? 9.202 9.665 -2.644 1.00 60.50 323 LEU A CA 1
ATOM 2606 C C . LEU A 1 323 ? 8.996 10.539 -1.368 1.00 60.50 323 LEU A C 1
ATOM 2608 O O . LEU A 1 323 ? 8.322 11.562 -1.429 1.00 60.50 323 LEU A O 1
ATOM 2612 N N . TRP A 1 324 ? 9.464 10.213 -0.162 1.00 60.28 324 TRP A N 1
ATOM 2613 C CA . TRP A 1 324 ? 10.391 9.168 0.285 1.00 60.28 324 TRP A CA 1
ATOM 2614 C C . TRP A 1 324 ? 9.805 8.592 1.592 1.00 60.28 324 TRP A C 1
ATOM 2616 O O . TRP A 1 324 ? 9.658 9.320 2.573 1.00 60.28 324 TRP A O 1
ATOM 2626 N N . GLY A 1 325 ? 9.352 7.336 1.571 1.00 60.28 325 GLY A N 1
ATOM 2627 C CA . GLY A 1 325 ? 8.466 6.779 2.603 1.00 60.28 325 GLY A CA 1
ATOM 2628 C C . GLY A 1 325 ? 9.135 6.458 3.943 1.00 60.28 325 GLY A C 1
ATOM 2629 O O . GLY A 1 325 ? 10.338 6.211 3.989 1.00 60.28 325 GLY A O 1
ATOM 2630 N N . GLU A 1 326 ? 8.322 6.425 5.003 1.00 67.19 326 GLU A N 1
ATOM 2631 C CA . GLU A 1 326 ? 8.690 6.208 6.409 1.00 67.19 326 GLU A CA 1
ATOM 2632 C C . GLU A 1 326 ? 7.669 5.257 7.093 1.00 67.19 326 GLU A C 1
ATOM 2634 O O . GLU A 1 326 ? 6.739 5.677 7.780 1.00 67.19 326 GLU A O 1
ATOM 2639 N N . LEU A 1 327 ? 7.896 3.959 6.868 1.00 68.81 327 LEU A N 1
ATOM 2640 C CA . LEU A 1 327 ? 7.313 2.726 7.424 1.00 68.81 327 LEU A CA 1
ATOM 2641 C C . LEU A 1 327 ? 5.890 2.267 7.022 1.00 68.81 327 LEU A C 1
ATOM 2643 O O . LEU A 1 327 ? 4.903 3.009 7.021 1.00 68.81 327 LEU A O 1
ATOM 2647 N N . GLY A 1 328 ? 5.774 0.950 6.782 1.00 72.62 328 GLY A N 1
ATOM 2648 C CA . GLY A 1 328 ? 4.508 0.226 6.606 1.00 72.62 328 GLY A CA 1
ATOM 2649 C C . GLY A 1 328 ? 4.631 -1.310 6.666 1.00 72.62 328 GLY A C 1
ATOM 2650 O O . GLY A 1 328 ? 5.650 -1.880 6.279 1.00 72.62 328 GLY A O 1
ATOM 2651 N N . TYR A 1 329 ? 3.590 -1.984 7.171 1.00 70.88 329 TYR A N 1
ATOM 2652 C CA . TYR A 1 329 ? 3.556 -3.436 7.436 1.00 70.88 329 TYR A CA 1
ATOM 2653 C C . TYR A 1 329 ? 2.092 -3.914 7.566 1.00 70.88 329 TYR A C 1
ATOM 2655 O O . TYR A 1 329 ? 1.309 -3.315 8.292 1.00 70.88 329 TYR A O 1
ATOM 2663 N N . GLU A 1 330 ? 1.612 -4.977 6.924 1.00 69.62 330 GLU A N 1
ATOM 2664 C CA . GLU A 1 330 ? 2.080 -5.623 5.691 1.00 69.62 330 GLU A CA 1
ATOM 2665 C C . GLU A 1 330 ? 1.133 -5.216 4.539 1.00 69.62 330 GLU A C 1
ATOM 2667 O O . GLU A 1 330 ? -0.045 -4.926 4.789 1.00 69.62 330 GLU A O 1
ATOM 2672 N N . LEU A 1 331 ? 1.612 -5.158 3.288 1.00 73.88 331 LEU A N 1
ATOM 2673 C CA . LEU A 1 331 ? 0.941 -4.391 2.221 1.00 73.88 331 LEU A CA 1
ATOM 2674 C C . LEU A 1 331 ? 0.682 -5.187 0.928 1.00 73.88 331 LEU A C 1
ATOM 2676 O O . LEU A 1 331 ? 1.511 -5.975 0.481 1.00 73.88 331 LEU A O 1
ATOM 2680 N N . CYS A 1 332 ? -0.453 -4.887 0.292 1.00 66.31 332 CYS A N 1
ATOM 2681 C CA . CYS A 1 332 ? -0.921 -5.444 -0.978 1.00 66.31 332 CYS A CA 1
ATOM 2682 C C . CYS A 1 332 ? -1.468 -4.370 -1.959 1.00 66.31 332 CYS A C 1
ATOM 2684 O O . CYS A 1 332 ? -2.237 -4.671 -2.873 1.00 66.31 332 CYS A O 1
ATOM 2686 N N . THR A 1 333 ? -1.115 -3.093 -1.748 1.00 70.56 333 THR A N 1
ATOM 2687 C CA . THR A 1 333 ? -0.521 -2.150 -2.736 1.00 70.56 333 THR A CA 1
ATOM 2688 C C . THR A 1 333 ? -0.595 -0.722 -2.174 1.00 70.56 333 THR A C 1
ATOM 2690 O O . THR A 1 333 ? -1.639 -0.327 -1.645 1.00 70.56 333 THR A O 1
ATOM 2693 N N . SER A 1 334 ? 0.464 0.088 -2.302 1.00 72.31 334 SER A N 1
ATOM 2694 C CA . SER A 1 334 ? 0.435 1.494 -1.857 1.00 72.31 334 SER A CA 1
ATOM 2695 C C . SER A 1 334 ? 1.260 2.477 -2.698 1.00 72.31 334 SER A C 1
ATOM 2697 O O . SER A 1 334 ? 2.085 2.077 -3.518 1.00 72.31 334 SER A O 1
ATOM 2699 N N . ALA A 1 335 ? 1.017 3.779 -2.490 1.00 66.88 335 ALA A N 1
ATOM 2700 C CA . ALA A 1 335 ? 1.948 4.853 -2.856 1.00 66.88 335 ALA A CA 1
ATOM 2701 C C . ALA A 1 335 ? 1.612 6.183 -2.149 1.00 66.88 335 ALA A C 1
ATOM 2703 O O . ALA A 1 335 ? 0.477 6.638 -2.269 1.00 66.88 335 ALA A O 1
ATOM 2704 N N . GLY A 1 336 ? 2.503 6.878 -1.435 1.00 66.25 336 GLY A N 1
ATOM 2705 C CA . GLY A 1 336 ? 3.806 6.492 -0.872 1.00 66.25 336 GLY A CA 1
ATOM 2706 C C . GLY A 1 336 ? 3.949 7.163 0.506 1.00 66.25 336 GLY A C 1
ATOM 2707 O O . GLY A 1 336 ? 3.419 8.253 0.707 1.00 66.25 336 GLY A O 1
ATOM 2708 N N . THR A 1 337 ? 4.505 6.464 1.498 1.00 66.06 337 THR A N 1
ATOM 2709 C CA . THR A 1 337 ? 3.751 6.305 2.764 1.00 66.06 337 THR A CA 1
ATOM 2710 C C . THR A 1 337 ? 4.446 6.788 4.042 1.00 66.06 337 THR A C 1
ATOM 2712 O O . THR A 1 337 ? 5.650 6.614 4.177 1.00 66.06 337 THR A O 1
ATOM 2715 N N . LYS A 1 338 ? 3.668 7.305 5.012 1.00 71.56 338 LYS A N 1
ATOM 2716 C CA . LYS A 1 338 ? 4.079 7.599 6.404 1.00 71.56 338 LYS A CA 1
ATOM 2717 C C . LYS A 1 338 ? 2.847 7.693 7.330 1.00 71.56 338 LYS A C 1
ATOM 2719 O O . LYS A 1 338 ? 2.122 8.686 7.291 1.00 71.56 338 LYS A O 1
ATOM 2724 N N . TYR A 1 339 ? 2.493 6.741 8.192 1.00 70.19 339 TYR A N 1
ATOM 2725 C CA . TYR A 1 339 ? 2.870 5.324 8.351 1.00 70.19 339 TYR A CA 1
ATOM 2726 C C . TYR A 1 339 ? 1.619 4.477 7.974 1.00 70.19 339 TYR A C 1
ATOM 2728 O O . TYR A 1 339 ? 0.516 5.035 8.030 1.00 70.19 339 TYR A O 1
ATOM 2736 N N . SER A 1 340 ? 1.729 3.175 7.637 1.00 74.50 340 SER A N 1
ATOM 2737 C CA . SER A 1 340 ? 0.540 2.365 7.241 1.00 74.50 340 SER A CA 1
ATOM 2738 C C . SER A 1 340 ? 0.476 0.887 7.662 1.00 74.50 340 SER A C 1
ATOM 2740 O O . SER A 1 340 ? 1.422 0.123 7.475 1.00 74.50 340 SER A O 1
ATOM 2742 N N . PHE A 1 341 ? -0.724 0.489 8.107 1.00 73.81 341 PHE A N 1
ATOM 2743 C CA . PHE A 1 341 ? -1.216 -0.871 8.420 1.00 73.81 341 PHE A CA 1
ATOM 2744 C C . PHE A 1 341 ? -2.667 -0.998 7.891 1.00 73.81 341 PHE A C 1
ATOM 2746 O O . PHE A 1 341 ? -3.404 -0.016 7.958 1.00 73.81 341 PHE A O 1
ATOM 2753 N N . TRP A 1 342 ? -3.254 -2.115 7.438 1.00 73.62 342 TRP A N 1
ATOM 2754 C CA . TRP A 1 342 ? -2.778 -3.393 6.883 1.00 73.62 342 TRP A CA 1
ATOM 2755 C C . TRP A 1 342 ? -3.336 -3.459 5.445 1.00 73.62 342 TRP A C 1
ATOM 2757 O O . TRP A 1 342 ? -4.534 -3.670 5.261 1.00 73.62 342 TRP A O 1
ATOM 2767 N N . THR A 1 343 ? -2.554 -3.131 4.423 1.00 72.94 343 THR A N 1
ATOM 2768 C CA . THR A 1 343 ? -3.128 -2.342 3.316 1.00 72.94 343 THR A CA 1
ATOM 2769 C C . THR A 1 343 ? -3.499 -3.123 2.056 1.00 72.94 343 THR A C 1
ATOM 2771 O O . THR A 1 343 ? -2.667 -3.818 1.486 1.00 72.94 343 THR A O 1
ATOM 2774 N N . TYR A 1 344 ? -4.704 -2.884 1.535 1.00 77.50 344 TYR A N 1
ATOM 2775 C CA . TYR A 1 344 ? -5.145 -3.269 0.188 1.00 77.50 344 TYR A CA 1
ATOM 2776 C C . TYR A 1 344 ? -6.296 -2.350 -0.257 1.00 77.50 344 TYR A C 1
ATOM 2778 O O . TYR A 1 344 ? -7.377 -2.429 0.308 1.00 77.50 344 TYR A O 1
ATOM 2786 N N . ILE A 1 345 ? -6.161 -1.446 -1.223 1.00 71.31 345 ILE A N 1
ATOM 2787 C CA . ILE A 1 345 ? -5.010 -0.589 -1.568 1.00 71.31 345 ILE A CA 1
ATOM 2788 C C . ILE A 1 345 ? -5.024 0.670 -0.653 1.00 71.31 345 ILE A C 1
ATOM 2790 O O . ILE A 1 345 ? -6.054 0.976 -0.058 1.00 71.31 345 ILE A O 1
ATOM 2794 N N . CYS A 1 346 ? -3.928 1.438 -0.532 1.00 72.94 346 CYS A N 1
ATOM 2795 C CA . CYS A 1 346 ? -4.011 2.856 -0.107 1.00 72.94 346 CYS A CA 1
ATOM 2796 C C . CYS A 1 346 ? -3.053 3.749 -0.905 1.00 72.94 346 CYS A C 1
ATOM 2798 O O . CYS A 1 346 ? -1.853 3.478 -0.959 1.00 72.94 346 CYS A O 1
ATOM 2800 N N . ARG A 1 347 ? -3.555 4.822 -1.532 1.00 71.75 347 ARG A N 1
ATOM 2801 C CA . ARG A 1 347 ? -2.740 5.770 -2.324 1.00 71.75 347 ARG A CA 1
ATOM 2802 C C . ARG A 1 347 ? -2.993 7.216 -1.883 1.00 71.75 347 ARG A C 1
ATOM 2804 O O . ARG A 1 347 ? -4.144 7.608 -1.700 1.00 71.75 347 ARG A O 1
ATOM 2811 N N . MET A 1 348 ? -1.919 7.991 -1.728 1.00 86.44 348 MET A N 1
ATOM 2812 C CA . MET A 1 348 ? -1.892 9.364 -1.194 1.00 86.44 348 MET A CA 1
ATOM 2813 C C . MET A 1 348 ? -2.531 9.495 0.201 1.00 86.44 348 MET A C 1
ATOM 2815 O O . MET A 1 348 ? -3.242 10.452 0.485 1.00 86.44 348 MET A O 1
ATOM 2819 N N . CYS A 1 349 ? -2.308 8.498 1.061 1.00 88.94 349 CYS A N 1
ATOM 2820 C CA . CYS A 1 349 ? -2.856 8.435 2.415 1.00 88.94 349 CYS A CA 1
ATOM 2821 C C . CYS A 1 349 ? -1.804 8.766 3.486 1.00 88.94 349 CYS A C 1
ATOM 2823 O O . CYS A 1 349 ? -0.644 8.377 3.337 1.00 88.94 349 CYS A O 1
ATOM 2825 N N . THR A 1 350 ? -2.230 9.351 4.609 1.00 91.19 350 THR A N 1
ATOM 2826 C CA . THR A 1 350 ? -1.351 9.721 5.734 1.00 91.19 350 THR A CA 1
ATOM 2827 C C . THR A 1 350 ? -1.923 9.216 7.065 1.00 91.19 350 THR A C 1
ATOM 2829 O O . THR A 1 350 ? -3.105 9.402 7.331 1.00 91.19 350 THR A O 1
ATOM 2832 N N . ARG A 1 351 ? -1.093 8.599 7.925 1.00 91.75 351 ARG A N 1
ATOM 2833 C CA . ARG A 1 351 ? -1.492 8.073 9.258 1.00 91.75 351 ARG A CA 1
ATOM 2834 C C . ARG A 1 351 ? -2.760 7.189 9.216 1.00 91.75 351 ARG A C 1
ATOM 2836 O O . ARG A 1 351 ? -3.780 7.508 9.828 1.00 91.75 351 ARG A O 1
ATOM 2843 N N . ILE A 1 352 ? -2.694 6.075 8.476 1.00 92.31 352 ILE A N 1
ATOM 2844 C CA . ILE A 1 352 ? -3.817 5.134 8.306 1.00 92.31 352 ILE A CA 1
ATOM 2845 C C . ILE A 1 352 ? -3.548 3.808 9.014 1.00 92.31 352 ILE A C 1
ATOM 2847 O O . ILE A 1 352 ? -2.535 3.145 8.782 1.00 92.31 352 ILE A O 1
ATOM 2851 N N . PHE A 1 353 ? -4.521 3.376 9.811 1.00 92.44 353 PHE A N 1
ATOM 2852 C CA . PHE A 1 353 ? -4.466 2.135 10.569 1.00 92.44 353 PHE A CA 1
ATOM 2853 C C . PHE A 1 353 ? -5.639 1.215 10.206 1.00 92.44 353 PHE A C 1
ATOM 2855 O O . PHE A 1 353 ? -6.798 1.619 10.136 1.00 92.44 353 PHE A O 1
ATOM 2862 N N . LEU A 1 354 ? -5.312 -0.054 9.983 1.00 80.19 354 LEU A N 1
ATOM 2863 C CA . LEU A 1 354 ? -6.191 -1.200 9.722 1.00 80.19 354 LEU A CA 1
ATOM 2864 C C . LEU A 1 354 ? -7.043 -1.198 8.424 1.00 80.19 354 LEU A C 1
ATOM 2866 O O . LEU A 1 354 ? -7.702 -2.199 8.213 1.00 80.19 354 LEU A O 1
ATOM 2870 N N . SER A 1 355 ? -6.941 -0.178 7.551 1.00 71.94 355 SER A N 1
ATOM 2871 C CA . SER A 1 355 ? -7.091 -0.185 6.060 1.00 71.94 355 SER A CA 1
ATOM 2872 C C . SER A 1 355 ? -8.164 -1.033 5.323 1.00 71.94 355 SER A C 1
ATOM 2874 O O . SER A 1 355 ? -8.279 -2.226 5.552 1.00 71.94 355 SER A O 1
ATOM 2876 N N . GLN A 1 356 ? -8.727 -0.485 4.230 1.00 71.75 356 GLN A N 1
ATOM 2877 C CA . GLN A 1 356 ? -8.892 -1.113 2.893 1.00 71.75 356 GLN A CA 1
ATOM 2878 C C . GLN A 1 356 ? -9.393 -0.063 1.869 1.00 71.75 356 GLN A C 1
ATOM 2880 O O . GLN A 1 356 ? -10.141 0.829 2.246 1.00 71.75 356 GLN A O 1
ATOM 2885 N N . GLU A 1 357 ? -8.953 -0.133 0.605 1.00 75.94 357 GLU A N 1
ATOM 2886 C CA . GLU A 1 357 ? -9.221 0.745 -0.571 1.00 75.94 357 GLU A CA 1
ATOM 2887 C C . GLU A 1 357 ? -9.270 2.282 -0.381 1.00 75.94 357 GLU A C 1
ATOM 2889 O O . GLU A 1 357 ? -9.669 3.013 -1.294 1.00 75.94 357 GLU A O 1
ATOM 2894 N N . CYS A 1 358 ? -8.835 2.817 0.761 1.00 74.81 358 CYS A N 1
ATOM 2895 C CA . CYS A 1 358 ? -8.873 4.255 1.014 1.00 74.81 358 CYS A CA 1
ATOM 2896 C C . CYS A 1 358 ? -7.897 5.010 0.093 1.00 74.81 358 CYS A C 1
ATOM 2898 O O . CYS A 1 358 ? -6.760 4.582 -0.081 1.00 74.81 358 CYS A O 1
ATOM 2900 N N . ARG A 1 359 ? -8.276 6.151 -0.498 1.00 76.38 359 ARG A N 1
ATOM 2901 C CA . ARG A 1 359 ? -7.340 6.963 -1.313 1.00 76.38 359 ARG A CA 1
ATOM 2902 C C . ARG A 1 359 ? -7.552 8.463 -1.060 1.00 76.38 359 ARG A C 1
ATOM 2904 O O . ARG A 1 359 ? -8.688 8.929 -1.076 1.00 76.38 359 ARG A O 1
ATOM 2911 N N . SER A 1 360 ? -6.470 9.201 -0.800 1.00 90.50 360 SER A N 1
ATOM 2912 C CA . SER A 1 360 ? -6.485 10.585 -0.279 1.00 90.50 360 SER A CA 1
ATOM 2913 C C . SER A 1 360 ? -7.202 10.737 1.076 1.00 90.50 360 SER A C 1
ATOM 2915 O O . SER A 1 360 ? -8.198 11.440 1.161 1.00 90.50 360 SER A O 1
ATOM 2917 N N . CYS A 1 361 ? -6.754 10.053 2.135 1.00 93.94 361 CYS A N 1
ATOM 2918 C CA . CYS A 1 361 ? -7.327 10.177 3.493 1.00 93.94 361 CYS A CA 1
ATOM 2919 C C . CYS A 1 361 ? -6.248 10.431 4.559 1.00 93.94 361 CYS A C 1
ATOM 2921 O O . CYS A 1 361 ? -5.090 10.050 4.363 1.00 93.94 361 CYS A O 1
ATOM 2923 N N . GLU A 1 362 ? -6.640 11.022 5.691 1.00 95.38 362 GLU A N 1
ATOM 2924 C CA . GLU A 1 362 ? -5.751 11.355 6.817 1.00 95.38 362 GLU A CA 1
ATOM 2925 C C . GLU A 1 362 ? -6.363 10.973 8.181 1.00 95.38 362 GLU A C 1
ATOM 2927 O O . GLU A 1 362 ? -7.561 11.132 8.378 1.00 95.38 362 GLU A O 1
ATOM 2932 N N . ASP A 1 363 ? -5.559 10.477 9.130 1.00 95.25 363 ASP A N 1
ATOM 2933 C CA . ASP A 1 363 ? -5.996 10.088 10.489 1.00 95.25 363 ASP A CA 1
ATOM 2934 C C . ASP A 1 363 ? -7.232 9.165 10.514 1.00 95.25 363 ASP A C 1
ATOM 2936 O O . ASP A 1 363 ? -8.336 9.563 10.894 1.00 95.25 363 ASP A O 1
ATOM 2940 N N . CYS A 1 364 ? -7.048 7.896 10.136 1.00 96.00 364 CYS A N 1
ATOM 2941 C CA . CYS A 1 364 ? -8.125 6.899 10.172 1.00 96.00 364 CYS A CA 1
ATOM 2942 C C . CYS A 1 364 ? -7.716 5.613 10.901 1.00 96.00 364 CYS A C 1
ATOM 2944 O O . CYS A 1 364 ? -6.598 5.122 10.734 1.00 96.00 364 CYS A O 1
ATOM 2946 N N . PHE A 1 365 ? -8.659 5.007 11.630 1.00 95.88 365 PHE A N 1
ATOM 2947 C CA . PHE A 1 365 ? -8.456 3.770 12.390 1.00 95.88 365 PHE A CA 1
ATOM 2948 C C . PHE A 1 365 ? -9.596 2.770 12.131 1.00 95.88 365 PHE A C 1
ATOM 2950 O O . PHE A 1 365 ? -10.725 2.973 12.566 1.00 95.88 365 PHE A O 1
ATOM 2957 N N . GLY A 1 366 ? -9.310 1.678 11.415 1.00 81.31 366 GLY A N 1
ATOM 2958 C CA . GLY A 1 366 ? -10.305 0.666 11.039 1.00 81.31 366 GLY A CA 1
ATOM 2959 C C . GLY A 1 366 ? -11.301 1.173 9.995 1.00 81.31 366 GLY A C 1
ATOM 2960 O O . GLY A 1 366 ? -12.488 1.271 10.279 1.00 81.31 366 GLY A O 1
ATOM 2961 N N . CYS A 1 367 ? -10.826 1.523 8.799 1.00 78.12 367 CYS A N 1
ATOM 2962 C CA . CYS A 1 367 ? -11.627 2.115 7.717 1.00 78.12 367 CYS A CA 1
ATOM 2963 C C . CYS A 1 367 ? -11.597 1.254 6.441 1.00 78.12 367 CYS A C 1
ATOM 2965 O O . CYS A 1 367 ? -10.573 0.635 6.163 1.00 78.12 367 CYS A O 1
ATOM 2967 N N . ILE A 1 368 ? -12.697 1.221 5.675 1.00 74.94 368 ILE A N 1
ATOM 2968 C CA . ILE A 1 368 ? -12.864 0.385 4.472 1.00 74.94 368 ILE A CA 1
ATOM 2969 C C . ILE A 1 368 ? -13.534 1.202 3.346 1.00 74.94 368 ILE A C 1
ATOM 2971 O O . ILE A 1 368 ? -14.755 1.317 3.285 1.00 74.94 368 ILE A O 1
ATOM 2975 N N . GLY A 1 369 ? -12.741 1.743 2.418 1.00 76.81 369 GLY A N 1
ATOM 2976 C CA . GLY A 1 369 ? -13.209 2.297 1.137 1.00 76.81 369 GLY A CA 1
ATOM 2977 C C . GLY A 1 369 ? -13.384 3.820 1.060 1.00 76.81 369 GLY A C 1
ATOM 2978 O O . GLY A 1 369 ? -14.082 4.298 0.171 1.00 76.81 369 GLY A O 1
ATOM 2979 N N . LEU A 1 370 ? -12.780 4.597 1.966 1.00 77.81 370 LEU A N 1
ATOM 2980 C CA . LEU A 1 370 ? -12.971 6.055 2.044 1.00 77.81 370 LEU A CA 1
ATOM 2981 C C . LEU A 1 370 ? -12.136 6.850 1.021 1.00 77.81 370 LEU A C 1
ATOM 2983 O O . LEU A 1 370 ? -10.980 6.527 0.744 1.00 77.81 370 LEU A O 1
ATOM 2987 N N . ARG A 1 371 ? -12.681 7.957 0.503 1.00 72.31 371 ARG A N 1
ATOM 2988 C CA . ARG A 1 371 ? -11.946 8.900 -0.358 1.00 72.31 371 ARG A CA 1
ATOM 2989 C C . ARG A 1 371 ? -12.157 10.341 0.092 1.00 72.31 371 ARG A C 1
ATOM 2991 O O . ARG A 1 371 ? -13.291 10.764 0.257 1.00 72.31 371 ARG A O 1
ATOM 2998 N N . ASN A 1 372 ? -11.063 11.088 0.252 1.00 92.38 372 ASN A N 1
ATOM 2999 C CA . ASN A 1 372 ? -11.059 12.488 0.698 1.00 92.38 372 ASN A CA 1
ATOM 3000 C C . ASN A 1 372 ? -11.766 12.740 2.051 1.00 92.38 372 ASN A C 1
ATOM 3002 O O . ASN A 1 372 ? -12.528 13.696 2.196 1.00 92.38 372 ASN A O 1
ATOM 3006 N N . ALA A 1 373 ? -11.484 11.888 3.045 1.00 94.94 373 ALA A N 1
ATOM 3007 C CA . ALA A 1 373 ? -12.020 11.967 4.407 1.00 94.94 373 ALA A CA 1
ATOM 3008 C C . ALA A 1 373 ? -10.903 12.000 5.474 1.00 94.94 373 ALA A C 1
ATOM 3010 O O . ALA A 1 373 ? -9.768 11.593 5.213 1.00 94.94 373 ALA A O 1
ATOM 3011 N N . GLN A 1 374 ? -11.235 12.479 6.680 1.00 97.00 374 GLN A N 1
ATOM 3012 C CA . GLN A 1 374 ? -10.309 12.578 7.820 1.00 97.00 374 GLN A CA 1
ATOM 3013 C C . GLN A 1 374 ? -10.981 12.256 9.164 1.00 97.00 374 GLN A C 1
ATOM 3015 O O . GLN A 1 374 ? -12.193 12.442 9.277 1.00 97.00 374 GLN A O 1
ATOM 3020 N N . TYR A 1 375 ? -10.223 11.811 10.174 1.00 97.31 375 TYR A N 1
ATOM 3021 C CA . TYR A 1 375 ? -10.715 11.470 11.527 1.00 97.31 375 TYR A CA 1
ATOM 3022 C C . TYR A 1 375 ? -11.838 10.417 11.517 1.00 97.31 375 TYR A C 1
ATOM 3024 O O . TYR A 1 375 ? -12.927 10.625 12.058 1.00 97.31 375 TYR A O 1
ATOM 3032 N N . CYS A 1 376 ? -11.593 9.286 10.846 1.00 97.81 376 CYS A N 1
ATOM 3033 C CA . CYS A 1 376 ? -12.615 8.262 10.588 1.00 97.81 376 CYS A CA 1
ATOM 3034 C C . CYS A 1 376 ? -12.351 6.914 11.282 1.00 97.81 376 CYS A C 1
ATOM 3036 O O . CYS A 1 376 ? -11.224 6.412 11.306 1.00 97.81 376 CYS A O 1
ATOM 3038 N N . ILE A 1 377 ? -13.427 6.290 11.773 1.00 97.44 377 ILE A N 1
ATOM 3039 C CA . ILE A 1 377 ? -13.465 4.941 12.365 1.00 97.44 377 ILE A CA 1
ATOM 3040 C C . ILE A 1 377 ? -14.682 4.210 11.782 1.00 97.44 377 ILE A C 1
ATOM 3042 O O . ILE A 1 377 ? -15.767 4.780 11.750 1.00 97.44 377 ILE A O 1
ATOM 3046 N N . LEU A 1 378 ? -14.516 2.973 11.295 1.00 96.69 378 LEU A N 1
ATOM 3047 C CA . LEU A 1 378 ? -15.584 2.139 10.706 1.00 96.69 378 LEU A CA 1
ATOM 3048 C C . LEU A 1 378 ? -16.488 2.907 9.717 1.00 96.69 378 LEU A C 1
ATOM 3050 O O . LEU A 1 378 ? -17.712 2.903 9.828 1.00 96.69 378 LEU A O 1
ATOM 3054 N N . ASN A 1 379 ? -15.857 3.602 8.765 1.00 95.56 379 ASN A N 1
ATOM 3055 C CA . ASN A 1 379 ? -16.449 4.505 7.762 1.00 95.56 379 ASN A CA 1
ATOM 3056 C C . ASN A 1 379 ? -17.232 5.721 8.288 1.00 95.56 379 ASN A C 1
ATOM 3058 O O . ASN A 1 379 ? -17.676 6.539 7.484 1.00 95.56 379 ASN A O 1
ATOM 3062 N N . LYS A 1 380 ? -17.359 5.899 9.605 1.00 97.38 380 LYS A N 1
ATOM 3063 C CA . LYS A 1 380 ? -17.950 7.092 10.209 1.00 97.38 380 LYS A CA 1
ATOM 3064 C C . LYS A 1 380 ? -16.872 8.140 10.496 1.00 97.38 380 LYS A C 1
ATOM 3066 O O . LYS A 1 380 ? -15.804 7.819 11.017 1.00 97.38 380 LYS A O 1
ATOM 3071 N N . GLN A 1 381 ? -17.166 9.396 10.164 1.00 97.62 381 GLN A N 1
ATOM 3072 C CA . GLN A 1 381 ? -16.332 10.550 10.500 1.00 97.62 381 GLN A CA 1
ATOM 3073 C C . GLN A 1 381 ? -16.696 11.107 11.883 1.00 97.62 381 GLN A C 1
ATOM 3075 O O . GLN A 1 381 ? -17.871 11.156 12.252 1.00 97.62 381 GLN A O 1
ATOM 3080 N N . TYR A 1 382 ? -15.678 11.548 12.619 1.00 97.88 382 TYR A N 1
ATOM 3081 C CA . TYR A 1 382 ? -15.773 12.146 13.950 1.00 97.88 382 TYR A CA 1
ATOM 3082 C C . TYR A 1 382 ? -15.091 13.522 13.970 1.00 97.88 382 TYR A C 1
ATOM 3084 O O . TYR A 1 382 ? -14.351 13.873 13.047 1.00 97.88 382 TYR A O 1
ATOM 3092 N N . THR A 1 383 ? -15.300 14.310 15.029 1.00 97.75 383 THR A N 1
ATOM 3093 C CA . THR A 1 383 ? -14.382 15.424 15.317 1.00 97.75 383 THR A CA 1
ATOM 3094 C C . THR A 1 383 ? -13.004 14.887 15.707 1.00 97.75 383 THR A C 1
ATOM 3096 O O . THR A 1 383 ? -12.860 13.732 16.125 1.00 97.75 383 THR A O 1
ATOM 3099 N N . LYS A 1 384 ? -11.973 15.732 15.596 1.00 96.19 384 LYS A N 1
ATOM 3100 C CA . LYS A 1 384 ? -10.609 15.365 15.982 1.00 96.19 384 LYS A CA 1
ATOM 3101 C C . LYS A 1 384 ? -10.555 14.918 17.446 1.00 96.19 384 LYS A C 1
ATOM 3103 O O . LYS A 1 384 ? -9.973 13.884 17.754 1.00 96.19 384 LYS A O 1
ATOM 3108 N N . GLU A 1 385 ? -11.197 15.677 18.325 1.00 95.88 385 GLU A N 1
ATOM 3109 C CA . GLU A 1 385 ? -11.213 15.469 19.770 1.00 95.88 385 GLU A CA 1
ATOM 3110 C C . GLU A 1 385 ? -11.933 14.164 20.148 1.00 95.88 385 GLU A C 1
ATOM 3112 O O . GLU A 1 385 ? -11.498 13.452 21.053 1.00 95.88 385 GLU A O 1
ATOM 3117 N N . GLU A 1 386 ? -13.008 13.808 19.436 1.00 97.00 386 GLU A N 1
ATOM 3118 C CA . GLU A 1 386 ? -13.688 12.517 19.592 1.00 97.00 386 GLU A CA 1
ATOM 3119 C C . GLU A 1 386 ? -12.820 11.354 19.103 1.00 97.00 386 GLU A C 1
ATOM 3121 O O . GLU A 1 386 ? -12.684 10.364 19.822 1.00 97.00 386 GLU A O 1
ATOM 3126 N N . TYR A 1 387 ? -12.203 11.475 17.922 1.00 97.06 387 TYR A N 1
ATOM 3127 C CA . TYR A 1 387 ? -11.304 10.466 17.353 1.00 97.06 387 TYR A CA 1
ATOM 3128 C C . TYR A 1 387 ? -10.110 10.192 18.281 1.00 97.06 387 TYR A C 1
ATOM 3130 O O . TYR A 1 387 ? -9.891 9.051 18.705 1.00 97.06 387 TYR A O 1
ATOM 3138 N N . GLU A 1 388 ? -9.400 11.250 18.682 1.00 94.56 388 GLU A N 1
ATOM 3139 C CA . GLU A 1 388 ? -8.277 11.204 19.621 1.00 94.56 388 GLU A CA 1
ATOM 3140 C C . GLU A 1 388 ? -8.695 10.637 20.991 1.00 94.56 388 GLU A C 1
ATOM 3142 O O . GLU A 1 388 ? -7.924 9.913 21.623 1.00 94.56 388 GLU A O 1
ATOM 3147 N N . ALA A 1 389 ? -9.928 10.874 21.450 1.00 95.00 389 ALA A N 1
ATOM 3148 C CA . ALA A 1 389 ? -10.446 10.297 22.692 1.00 95.00 389 ALA A CA 1
ATOM 3149 C C . ALA A 1 389 ? -11.029 8.874 22.551 1.00 95.00 389 ALA A C 1
ATOM 3151 O O . ALA A 1 389 ? -11.268 8.227 23.579 1.00 95.00 389 ALA A O 1
ATOM 3152 N N . LEU A 1 390 ? -11.315 8.383 21.341 1.00 96.62 390 LEU A N 1
ATOM 3153 C CA . LEU A 1 390 ? -11.982 7.096 21.099 1.00 96.62 390 LEU A CA 1
ATOM 3154 C C . LEU A 1 390 ? -10.999 5.986 20.716 1.00 96.62 390 LEU A C 1
ATOM 3156 O O . LEU A 1 390 ? -11.065 4.908 21.309 1.00 96.62 390 LEU A O 1
ATOM 3160 N N . VAL A 1 391 ? -10.047 6.242 19.812 1.00 96.69 391 VAL A N 1
ATOM 3161 C CA . VAL A 1 391 ? -9.077 5.225 19.357 1.00 96.69 391 VAL A CA 1
ATOM 3162 C C . VAL A 1 391 ? -8.301 4.568 20.522 1.00 96.69 391 VAL A C 1
ATOM 3164 O O . VAL A 1 391 ? -8.292 3.337 20.588 1.00 96.69 391 VAL A O 1
ATOM 3167 N N . PRO A 1 392 ? -7.776 5.306 21.528 1.00 96.00 392 PRO A N 1
ATOM 3168 C CA . PRO A 1 392 ? -7.210 4.728 22.756 1.00 96.00 392 PRO A CA 1
ATOM 3169 C C . PRO A 1 392 ? -8.092 3.714 23.498 1.00 96.00 392 PRO A C 1
ATOM 3171 O O . PRO A 1 392 ? -7.579 2.780 24.117 1.00 96.00 392 PRO A O 1
ATOM 3174 N N . LYS A 1 393 ? -9.419 3.897 23.472 1.00 96.56 393 LYS A N 1
ATOM 3175 C CA . LYS A 1 393 ? -10.380 3.006 24.141 1.00 96.56 393 LYS A CA 1
ATOM 3176 C C . LYS A 1 393 ? -10.590 1.732 23.329 1.00 96.56 393 LYS A C 1
ATOM 3178 O O . LYS A 1 393 ? -10.651 0.659 23.919 1.00 96.56 393 LYS A O 1
ATOM 3183 N N . ILE A 1 394 ? -10.659 1.856 22.001 1.00 96.38 394 ILE A N 1
ATOM 3184 C CA . ILE A 1 394 ? -10.781 0.717 21.081 1.00 96.38 394 ILE A CA 1
ATOM 3185 C C . ILE A 1 394 ? -9.522 -0.153 21.161 1.00 96.38 394 ILE A C 1
ATOM 3187 O O . ILE A 1 394 ? -9.641 -1.350 21.389 1.00 96.38 394 ILE A O 1
ATOM 3191 N N . ILE A 1 395 ? -8.320 0.434 21.097 1.00 94.62 395 ILE A N 1
ATOM 3192 C CA . ILE A 1 395 ? -7.056 -0.322 21.196 1.00 94.62 395 ILE A CA 1
ATOM 3193 C C . ILE A 1 395 ? -6.939 -1.069 22.535 1.00 94.62 395 ILE A C 1
ATOM 3195 O O . ILE A 1 395 ? -6.424 -2.178 22.573 1.00 94.62 395 ILE A O 1
ATOM 3199 N N . LYS A 1 396 ? -7.454 -0.506 23.638 1.00 93.75 396 LYS A N 1
ATOM 3200 C CA . LYS A 1 396 ? -7.486 -1.181 24.950 1.00 93.75 396 LYS A CA 1
ATOM 3201 C C . LYS A 1 396 ? -8.525 -2.319 25.042 1.00 93.75 396 LYS A C 1
ATOM 3203 O O . LYS A 1 396 ? -8.486 -3.095 25.994 1.00 93.75 396 LYS A O 1
ATOM 3208 N N . HIS A 1 397 ? -9.464 -2.390 24.101 1.00 94.81 397 HIS A N 1
ATOM 3209 C CA . HIS A 1 397 ? -10.503 -3.421 24.018 1.00 94.81 397 HIS A CA 1
ATOM 3210 C C . HIS A 1 397 ? -10.139 -4.570 23.049 1.00 94.81 397 HIS A C 1
ATOM 3212 O O . HIS A 1 397 ? -10.800 -5.607 23.053 1.00 94.81 397 HIS A O 1
ATOM 3218 N N . MET A 1 398 ? -9.115 -4.378 22.208 1.00 89.44 398 MET A N 1
ATOM 3219 C CA . MET A 1 398 ? -8.604 -5.364 21.244 1.00 89.44 398 MET A CA 1
ATOM 3220 C C . MET A 1 398 ? -7.714 -6.435 21.887 1.00 89.44 398 MET A C 1
ATOM 3222 O O . MET A 1 398 ? -7.728 -7.556 21.332 1.00 89.44 398 MET A O 1
#

Sequence (398 aa):
MYPIPPTETLVETKTCRHCAVSFPITDKDLEFYEKVSPVFNGQKYLIPTPTLCPDCRQQRRLSFRNERKLYKRKCDATGRDIISIYSPDKPFKVYHQDFWWSDKWDPMEHGRDFDFGRGFFEQFGELMGEVPHMSISIDNSVNSDYSNFILNSKNCYLVYGAGNCEDMIYADFVINCKQSMDCSHTNDCISCYEAINCDECFGCSYSINCSNCTDCIGCSDCTWCKYCIRCTDLQNTEYAIDNTPVTKEAYLKEFAVIQKTNWLYKETSQVNNIGSENVTGSHIINSQNCHECRDITDSQDLRFCHFVSNGSDCYDLDFMWSLWGELGYELCTSAGTKYSFWTYICRMCTRIFLSQECRSCEDCFGCIGLRNAQYCILNKQYTKEEYEALVPKIIKHM

pLDDT: mean 72.65, std 20.76, range [31.89, 97.88]